Protein AF-A0A972N3D9-F1 (afdb_monomer)

Radius of gyration: 26.03 Å; Cα contacts (8 Å, |Δi|>4): 531; chains: 1; bounding box: 78×56×71 Å

Solvent-accessible surface area (backbone atoms only — not comparable to full-atom values): 22848 Å² total; per-residue (Å²): 130,83,80,80,67,86,85,45,32,87,81,46,76,51,65,69,63,50,50,50,52,51,44,49,54,42,39,48,51,37,70,41,82,89,45,36,64,40,43,17,49,42,24,45,12,48,35,39,44,54,51,51,49,44,42,24,49,56,52,34,48,35,54,50,41,40,74,73,68,48,64,62,78,56,76,44,57,52,24,35,63,56,48,56,48,52,52,40,60,49,50,65,54,49,48,56,54,54,48,49,53,50,52,54,50,50,60,54,33,44,78,73,63,35,40,81,46,52,59,88,75,47,54,73,70,55,44,52,52,52,49,54,47,35,64,72,66,42,61,83,66,51,47,74,41,67,45,50,99,88,34,66,83,74,91,79,57,70,68,38,44,32,35,38,37,36,31,32,33,69,91,45,75,89,46,75,47,41,34,34,37,42,53,56,86,88,53,67,64,52,47,73,46,96,90,40,38,32,27,47,42,63,45,57,49,62,78,40,40,46,76,69,39,73,70,37,41,79,74,49,60,29,46,34,35,36,37,24,33,59,85,84,79,88,59,90,94,43,66,76,56,48,52,58,58,51,76,76,59,86,75,83,82,75,78,67,43,61,60,37,38,40,31,35,52,81,41,51,71,64,60,52,49,58,50,36,74,73,58,70,57,58,75,81,41,51,45,67,36,97,53,80,79,68,38,44,56,44,49,66,65,54,61,44,70,91,53,49,86,32,36,76,80,85,82,79,46,41,73,55,83,76,74,64,52,93,66,56,66,67,59,52,59,74,72,44,91,86,86,84,56,76,77,60,30,47,68,56,65,62,49,50,46,49,44,48,50,28,67,41,89,85,48,62,64,49,78,50,77,48,88,82,77,63,91,86,41,69,60,60,53,24,50,51,49,14,40,76,67,72,26,51,64,47,75,50,108

Mean predicted aligned error: 6.87 Å

pLDDT: mean 90.64, std 12.98, range [38.31, 98.69]

Sequence (397 aa):
MSSPNLNDPSLYINRELSWLKFNSRVLYQATRKENPLLERLKFVAIYGTNLDEFYMIRVAGLKQLFSNGIVVTGEDHMTPLEQLKAIRDYLHNEKLEVEQIYKEIVEELKKENLFIITYNELNEDQKEEALNYFFKNIFPVIIPIAVDATHPFPHLNNLSFSLAVKLKDKDNPEDTKYGMVRIPRLLPRFIQLEDNIYIPIESLIEQNIDTIFPGYTLITSAAFRVTRNADIVIEEEEADDFMEIMEQGLRLRKKGAFVRLEIQRSADEELIQFLNSHLKIFRRDIYKYDIPLNLGALWQIVGNKKFSHLKTPPYTPKILPPLDSNESIFHILDSEEVILYHPYESFEPVTKLIQTAAKDPKVLSIRITLYRVGTNSPIIQALIDAANNGKQVTAMV

Structure (mmCIF, N/CA/C/O backbone):
data_AF-A0A972N3D9-F1
#
_entry.id   AF-A0A972N3D9-F1
#
loop_
_atom_site.group_PDB
_atom_site.id
_atom_site.type_symbol
_atom_site.label_atom_id
_atom_site.label_alt_id
_atom_site.label_comp_id
_atom_site.label_asym_id
_atom_site.label_entity_id
_atom_site.label_seq_id
_atom_site.pdbx_PDB_ins_code
_atom_site.Cartn_x
_atom_site.Cartn_y
_atom_site.Cartn_z
_atom_site.occupancy
_atom_site.B_iso_or_equiv
_atom_site.auth_se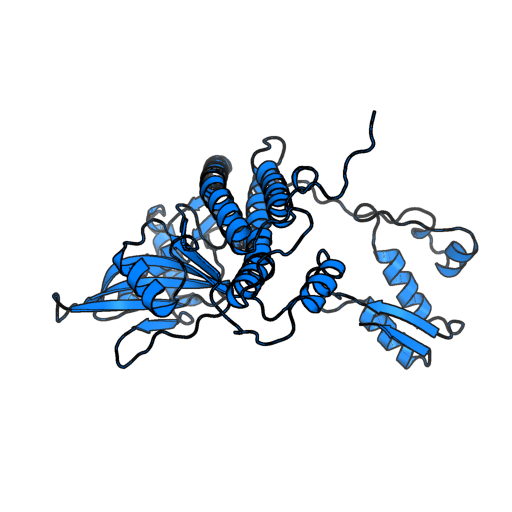q_id
_atom_site.auth_comp_id
_atom_site.auth_asym_id
_atom_site.auth_atom_id
_atom_site.pdbx_PDB_model_num
ATOM 1 N N . MET A 1 1 ? 43.456 -23.761 6.609 1.00 62.41 1 MET A N 1
ATOM 2 C CA . MET A 1 1 ? 42.077 -23.662 7.128 1.00 62.41 1 MET A CA 1
ATOM 3 C C . MET A 1 1 ? 41.251 -24.666 6.351 1.00 62.41 1 MET A C 1
ATOM 5 O O . MET A 1 1 ? 41.372 -24.685 5.134 1.00 62.41 1 MET A O 1
ATOM 9 N N . SER A 1 2 ? 40.535 -25.561 7.026 1.00 75.31 2 SER A N 1
ATOM 10 C CA . SER A 1 2 ? 39.605 -26.492 6.378 1.00 75.31 2 SER A CA 1
ATOM 11 C C . SER A 1 2 ? 38.503 -25.702 5.671 1.00 75.31 2 SER A C 1
ATOM 13 O O . SER A 1 2 ? 37.994 -24.739 6.243 1.00 75.31 2 SER A O 1
ATOM 15 N N . SER A 1 3 ? 38.174 -26.077 4.433 1.00 80.62 3 SER A N 1
ATOM 16 C CA . SER A 1 3 ? 37.077 -25.457 3.685 1.00 80.62 3 SER A CA 1
ATOM 17 C C . SER A 1 3 ? 35.770 -25.554 4.484 1.00 80.62 3 SER A C 1
ATOM 19 O O . SER A 1 3 ? 35.549 -26.584 5.131 1.00 80.62 3 SER A O 1
ATOM 21 N N . PRO A 1 4 ? 34.922 -24.511 4.476 1.00 82.12 4 PRO A N 1
ATOM 22 C CA . PRO A 1 4 ? 33.651 -24.539 5.190 1.00 82.12 4 PRO A CA 1
ATOM 23 C C . PRO A 1 4 ? 32.766 -25.678 4.667 1.00 82.12 4 PRO A C 1
ATOM 25 O O . PRO A 1 4 ? 32.739 -25.954 3.466 1.00 82.12 4 PRO A O 1
ATOM 28 N N . ASN A 1 5 ? 32.057 -26.353 5.576 1.00 88.50 5 ASN A N 1
ATOM 29 C CA . ASN A 1 5 ? 31.071 -27.365 5.209 1.00 88.50 5 ASN A CA 1
ATOM 30 C C . ASN A 1 5 ? 29.833 -26.659 4.650 1.00 88.50 5 ASN A C 1
ATOM 32 O O . ASN A 1 5 ? 29.042 -26.131 5.420 1.00 88.50 5 ASN A O 1
ATOM 36 N N . LEU A 1 6 ? 29.663 -26.667 3.328 1.00 88.69 6 LEU A N 1
ATOM 37 C CA . LEU A 1 6 ? 28.534 -26.007 2.663 1.00 88.69 6 LEU A CA 1
ATOM 38 C C . LEU A 1 6 ? 27.166 -26.625 3.008 1.00 88.69 6 LEU A C 1
ATOM 40 O O . LEU A 1 6 ? 26.157 -26.035 2.680 1.00 88.69 6 LEU A O 1
ATOM 44 N N . ASN A 1 7 ? 27.108 -27.766 3.700 1.00 86.94 7 ASN A N 1
ATOM 45 C CA . ASN A 1 7 ? 25.846 -28.321 4.207 1.00 86.94 7 ASN A CA 1
ATOM 46 C C . ASN A 1 7 ? 25.488 -27.816 5.618 1.00 86.94 7 ASN A C 1
ATOM 48 O O . ASN A 1 7 ? 24.588 -28.366 6.248 1.00 86.94 7 ASN A O 1
ATOM 52 N N . ASP A 1 8 ? 26.249 -26.871 6.176 1.00 90.00 8 ASP A N 1
ATOM 53 C CA . ASP A 1 8 ? 25.957 -26.276 7.479 1.00 90.00 8 ASP A CA 1
ATOM 54 C C . ASP A 1 8 ? 24.883 -25.179 7.325 1.00 90.00 8 ASP A C 1
ATOM 56 O O . ASP A 1 8 ? 25.180 -24.122 6.758 1.00 90.00 8 ASP A O 1
ATOM 60 N N . PRO A 1 9 ? 23.658 -25.373 7.859 1.00 89.56 9 PRO A N 1
ATOM 61 C CA . PRO A 1 9 ? 22.566 -24.412 7.702 1.00 89.56 9 PRO A CA 1
ATOM 62 C C . PRO A 1 9 ? 22.871 -23.040 8.307 1.00 89.56 9 PRO A C 1
ATOM 64 O O . PRO A 1 9 ? 22.298 -22.036 7.892 1.00 89.56 9 PRO A O 1
ATOM 67 N N . SER A 1 10 ? 23.799 -22.969 9.270 1.00 90.56 10 SER A N 1
ATOM 68 C CA . SER A 1 10 ? 24.203 -21.707 9.899 1.00 90.56 10 SER A CA 1
ATOM 69 C C . SER A 1 10 ? 24.960 -20.765 8.956 1.00 90.56 10 SER A C 1
ATOM 71 O O . SER A 1 10 ? 25.109 -19.581 9.266 1.00 90.56 10 SER A O 1
ATOM 73 N N . LEU A 1 11 ? 25.410 -21.264 7.797 1.00 92.81 11 LEU A N 1
ATOM 74 C CA . LEU A 1 11 ? 26.042 -20.462 6.749 1.00 92.81 11 LEU A CA 1
ATOM 75 C C . LEU A 1 11 ? 25.029 -19.714 5.871 1.00 92.81 11 LEU A C 1
ATOM 77 O O . LEU A 1 11 ? 25.430 -18.829 5.113 1.00 92.81 11 LEU A O 1
ATOM 81 N N . TYR A 1 12 ? 23.738 -20.038 5.974 1.00 93.25 12 TYR A N 1
ATOM 82 C CA . TYR A 1 12 ? 22.689 -19.493 5.119 1.00 93.25 12 TYR A CA 1
ATOM 83 C C . TYR A 1 12 ? 21.746 -18.574 5.894 1.00 93.25 12 TYR A C 1
ATOM 85 O O . TYR A 1 12 ? 21.455 -18.761 7.074 1.00 93.25 12 TYR A O 1
ATOM 93 N N . ILE A 1 13 ? 21.252 -17.547 5.205 1.00 93.75 13 ILE A N 1
ATOM 94 C CA . ILE A 1 13 ? 20.214 -16.658 5.722 1.00 93.75 13 ILE A CA 1
ATOM 95 C C . ILE A 1 13 ? 18.892 -17.105 5.122 1.00 93.75 13 ILE A C 1
ATOM 97 O O . ILE A 1 13 ? 18.792 -17.259 3.905 1.00 93.75 13 ILE A O 1
ATOM 101 N N . ASN A 1 14 ? 17.866 -17.233 5.964 1.00 94.38 14 ASN A N 1
ATOM 102 C CA . ASN A 1 14 ? 16.533 -17.519 5.466 1.00 94.38 14 ASN A CA 1
ATOM 103 C C . ASN A 1 14 ? 16.066 -16.448 4.488 1.00 94.38 14 ASN A C 1
ATOM 105 O O . ASN A 1 14 ? 16.077 -15.251 4.785 1.00 94.38 14 ASN A O 1
ATOM 109 N N . ARG A 1 15 ? 15.622 -16.919 3.328 1.00 92.19 15 ARG A N 1
ATOM 110 C CA . ARG A 1 15 ? 15.167 -16.107 2.207 1.00 92.19 15 ARG A CA 1
ATOM 111 C C . ARG A 1 15 ? 14.091 -15.102 2.613 1.00 92.19 15 ARG A C 1
ATOM 113 O O . ARG A 1 15 ? 14.203 -13.923 2.289 1.00 92.19 15 ARG A O 1
ATOM 120 N N . GLU A 1 16 ? 13.091 -15.545 3.367 1.00 93.88 16 GLU A N 1
ATOM 121 C CA . GLU A 1 16 ? 11.953 -14.706 3.742 1.00 93.88 16 GLU A CA 1
ATOM 122 C C . GLU A 1 16 ? 12.351 -13.648 4.773 1.00 93.88 16 GLU A C 1
ATOM 124 O O . GLU A 1 16 ? 11.955 -12.489 4.675 1.00 93.88 16 GLU A O 1
ATOM 129 N N . LEU A 1 17 ? 13.221 -14.004 5.722 1.00 96.50 17 LEU A N 1
ATOM 130 C CA . LEU A 1 17 ? 13.800 -13.041 6.661 1.00 96.50 17 LEU A CA 1
ATOM 131 C C . LEU A 1 17 ? 14.756 -12.056 5.971 1.00 96.50 17 LEU A C 1
ATOM 133 O O . LEU A 1 17 ? 14.847 -10.899 6.383 1.00 96.50 17 LEU A O 1
ATOM 137 N N . SER A 1 18 ? 15.461 -12.490 4.923 1.00 96.81 18 SER A N 1
ATOM 138 C CA . SER A 1 18 ? 16.281 -11.616 4.079 1.00 96.81 18 SER A CA 1
ATOM 139 C C . SER A 1 18 ? 15.413 -10.606 3.322 1.00 96.81 18 SER A C 1
ATOM 141 O O . SER A 1 18 ? 15.697 -9.408 3.354 1.00 96.81 18 SER A O 1
ATOM 143 N N . TRP A 1 19 ? 14.300 -11.060 2.733 1.00 97.44 19 TRP A N 1
ATOM 144 C CA . TRP A 1 19 ? 13.322 -10.188 2.078 1.00 97.44 19 TRP A CA 1
ATOM 145 C C . TRP A 1 19 ? 12.728 -9.163 3.056 1.00 97.44 19 TRP A C 1
ATOM 147 O O . TRP A 1 19 ? 12.656 -7.975 2.743 1.00 97.44 19 TRP A O 1
ATOM 157 N N . LEU A 1 20 ? 12.383 -9.577 4.282 1.00 98.31 20 LEU A N 1
ATOM 158 C CA . LEU A 1 20 ? 11.897 -8.645 5.305 1.00 98.31 20 LEU A CA 1
ATOM 159 C C . LEU A 1 20 ? 12.922 -7.548 5.613 1.00 98.31 20 LEU A C 1
ATOM 161 O O . LEU A 1 20 ? 12.552 -6.380 5.658 1.00 98.31 20 LEU A O 1
ATOM 165 N N . LYS A 1 21 ? 14.212 -7.887 5.731 1.00 98.12 21 LYS A N 1
ATOM 166 C CA . LYS A 1 21 ? 15.283 -6.892 5.922 1.00 98.12 21 LYS A CA 1
ATOM 167 C C . LYS A 1 21 ? 15.442 -5.954 4.726 1.00 98.12 21 LYS A C 1
ATOM 1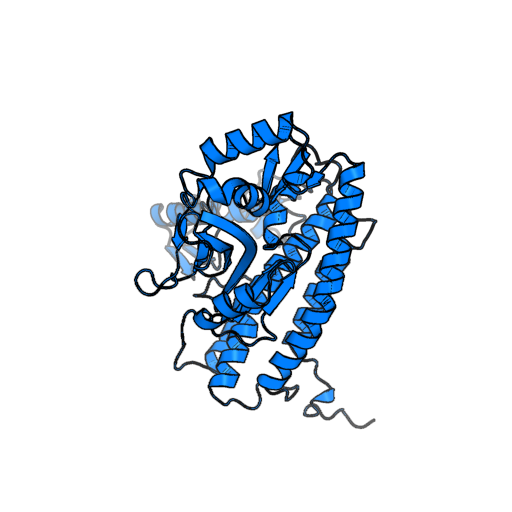69 O O . LYS A 1 21 ? 15.747 -4.775 4.918 1.00 98.12 21 LYS A O 1
ATOM 174 N N . PHE A 1 22 ? 15.241 -6.449 3.505 1.00 98.25 22 PHE A N 1
ATOM 175 C CA . PHE A 1 22 ? 15.166 -5.594 2.321 1.00 98.25 22 PHE A CA 1
ATOM 176 C C . PHE A 1 22 ? 14.014 -4.590 2.453 1.00 98.25 22 PHE A C 1
ATOM 178 O O . PHE A 1 22 ? 14.234 -3.388 2.300 1.00 98.25 22 PHE A O 1
ATOM 185 N N . ASN A 1 23 ? 12.814 -5.035 2.829 1.00 98.50 23 ASN A N 1
ATOM 186 C CA . ASN A 1 23 ? 11.690 -4.116 2.989 1.00 98.50 23 ASN A CA 1
ATOM 187 C C . ASN A 1 23 ? 11.898 -3.149 4.175 1.00 98.50 23 ASN A C 1
ATOM 189 O O . ASN A 1 23 ? 11.569 -1.968 4.071 1.00 98.50 23 ASN A O 1
ATOM 193 N N . SER A 1 24 ? 12.570 -3.567 5.253 1.00 98.56 24 SER A N 1
ATOM 194 C CA . SER A 1 24 ? 13.027 -2.655 6.315 1.00 98.56 24 SER A CA 1
ATOM 195 C C . SER A 1 24 ? 13.992 -1.596 5.790 1.00 98.56 24 SER A C 1
ATOM 197 O O . SER A 1 24 ? 13.983 -0.454 6.247 1.00 98.56 24 SER A O 1
ATOM 199 N N . ARG A 1 25 ? 14.830 -1.929 4.800 1.00 98.44 25 ARG A N 1
ATOM 200 C CA . ARG A 1 25 ? 15.718 -0.959 4.150 1.00 98.44 25 ARG A CA 1
ATOM 201 C C . ARG A 1 25 ? 14.944 0.052 3.301 1.00 98.44 25 ARG A C 1
ATOM 203 O O . ARG A 1 25 ? 15.371 1.207 3.232 1.00 98.44 25 ARG A O 1
ATOM 210 N N . VAL A 1 26 ? 13.818 -0.349 2.706 1.00 98.50 26 VAL A N 1
ATOM 211 C CA . VAL A 1 26 ? 12.860 0.563 2.058 1.00 98.50 26 VAL A CA 1
ATOM 212 C C . VAL A 1 26 ? 12.247 1.499 3.100 1.00 98.50 26 VAL A C 1
ATOM 214 O O . VAL A 1 26 ? 12.334 2.716 2.940 1.00 98.50 26 VAL A O 1
ATOM 217 N N . LEU A 1 27 ? 11.724 0.958 4.206 1.00 98.50 27 LEU A N 1
ATOM 218 C CA . LEU A 1 27 ? 11.168 1.750 5.309 1.00 98.50 27 LEU A CA 1
ATOM 219 C C . LEU A 1 27 ? 12.200 2.720 5.897 1.00 98.50 27 LEU A C 1
ATOM 221 O O . LEU A 1 27 ? 11.880 3.871 6.182 1.00 98.50 27 LEU A O 1
ATOM 225 N N . TYR A 1 28 ? 13.460 2.301 6.009 1.00 98.38 28 TYR A N 1
ATOM 226 C CA . TYR A 1 28 ? 14.543 3.155 6.488 1.00 98.38 28 TYR A CA 1
ATOM 227 C C . TYR A 1 28 ? 14.706 4.427 5.643 1.00 98.38 28 TYR A C 1
ATOM 229 O O . TYR A 1 28 ? 15.057 5.471 6.183 1.00 98.38 28 TYR A O 1
ATOM 237 N N . GLN A 1 29 ? 14.414 4.411 4.338 1.00 98.38 29 GLN A N 1
ATOM 238 C CA . GLN A 1 29 ? 14.464 5.644 3.539 1.00 98.38 29 GLN A CA 1
ATOM 239 C C . GLN A 1 29 ? 13.437 6.693 4.002 1.00 98.38 29 GLN A C 1
ATOM 241 O O . GLN A 1 29 ? 13.661 7.886 3.796 1.00 98.38 29 GLN A O 1
ATOM 246 N N . ALA A 1 30 ? 12.358 6.282 4.677 1.00 98.31 30 ALA A N 1
ATOM 247 C CA . ALA A 1 30 ? 11.377 7.183 5.273 1.00 98.31 30 ALA A CA 1
ATOM 248 C C . ALA A 1 30 ? 11.878 7.883 6.553 1.00 98.31 30 ALA A C 1
ATOM 250 O O . ALA A 1 30 ? 11.301 8.893 6.959 1.00 98.31 30 ALA A O 1
ATOM 251 N N . THR A 1 31 ? 12.965 7.407 7.173 1.00 97.75 31 THR A N 1
ATOM 252 C CA . THR A 1 31 ? 13.569 8.034 8.368 1.00 97.75 31 THR A CA 1
ATOM 253 C C . THR A 1 31 ? 14.655 9.051 8.022 1.00 97.75 31 THR A C 1
ATOM 255 O O . THR A 1 31 ? 15.026 9.887 8.847 1.00 97.75 31 THR A O 1
ATOM 258 N N . ARG A 1 32 ? 15.165 9.005 6.787 1.00 97.69 32 ARG A N 1
ATOM 259 C CA . ARG A 1 32 ? 16.252 9.868 6.322 1.00 97.69 32 ARG A CA 1
ATOM 260 C C . ARG A 1 32 ? 15.760 11.291 6.111 1.00 97.69 32 ARG A C 1
ATOM 262 O O . ARG A 1 32 ? 15.002 11.557 5.183 1.00 97.69 32 ARG A O 1
ATOM 269 N N . LYS A 1 33 ? 16.235 12.215 6.945 1.00 94.56 33 LYS A N 1
ATOM 270 C CA . LYS A 1 33 ? 15.832 13.630 6.903 1.00 94.56 33 LYS A CA 1
ATOM 271 C C . LYS A 1 33 ? 16.364 14.369 5.676 1.00 94.56 33 LYS A C 1
ATOM 273 O O . LYS A 1 33 ? 15.840 15.420 5.335 1.00 94.56 33 LYS A O 1
ATOM 278 N N . GLU A 1 34 ? 17.366 13.810 4.996 1.00 95.44 34 GLU A N 1
ATOM 279 C CA . GLU A 1 34 ? 17.823 14.309 3.692 1.00 95.44 34 GLU A CA 1
ATOM 280 C C . GLU A 1 34 ? 16.773 14.130 2.581 1.00 95.44 34 GLU A C 1
ATOM 282 O O . GLU A 1 34 ? 16.819 14.839 1.577 1.00 95.44 34 GLU A O 1
ATOM 287 N N . ASN A 1 35 ? 15.836 13.187 2.742 1.00 96.75 35 ASN A N 1
ATOM 288 C CA . ASN A 1 35 ? 14.746 12.987 1.796 1.00 96.75 35 ASN A CA 1
ATOM 289 C C . ASN A 1 35 ? 13.607 13.987 2.083 1.00 96.75 35 ASN A C 1
ATOM 291 O O . ASN A 1 35 ? 13.180 14.103 3.237 1.00 96.75 35 ASN A O 1
ATOM 295 N N . PRO A 1 36 ? 13.053 14.656 1.054 1.00 97.56 36 PRO A N 1
ATOM 296 C CA . PRO A 1 36 ? 11.868 15.499 1.203 1.00 97.56 36 PRO A CA 1
ATOM 297 C C . PRO A 1 36 ? 10.672 14.754 1.826 1.00 97.56 36 PRO A C 1
ATOM 299 O O . PRO A 1 36 ? 10.542 13.536 1.683 1.00 97.56 36 PRO A O 1
ATOM 302 N N . LEU A 1 37 ? 9.768 15.469 2.508 1.00 97.88 37 LEU A N 1
ATOM 303 C CA . LEU A 1 37 ? 8.699 14.843 3.305 1.00 97.88 37 LEU A CA 1
ATOM 304 C C . LEU A 1 37 ? 7.782 13.914 2.504 1.00 97.88 37 LEU A C 1
ATOM 306 O O . LEU A 1 37 ? 7.456 12.824 2.978 1.00 97.88 37 LEU A O 1
ATOM 310 N N . LEU A 1 38 ? 7.391 14.292 1.283 1.00 98.06 38 LEU A N 1
ATOM 311 C CA . LEU A 1 38 ? 6.564 13.419 0.449 1.00 98.06 38 LEU A CA 1
ATOM 312 C C . LEU A 1 38 ? 7.354 12.249 -0.143 1.00 98.06 38 LEU A C 1
ATOM 314 O O . LEU A 1 38 ? 6.742 11.226 -0.430 1.00 98.06 38 LEU A O 1
ATOM 318 N N . GLU A 1 39 ? 8.684 12.327 -0.256 1.00 97.75 39 GLU A N 1
ATOM 319 C CA . GLU A 1 39 ? 9.508 11.147 -0.569 1.00 97.75 39 GLU A CA 1
ATOM 320 C C . GLU A 1 39 ? 9.556 10.179 0.613 1.00 97.75 39 GLU A C 1
ATOM 322 O O . GLU A 1 39 ? 9.454 8.967 0.435 1.00 97.75 39 GLU A O 1
ATOM 327 N N . ARG A 1 40 ? 9.642 10.692 1.843 1.00 98.62 40 ARG A N 1
ATOM 328 C CA . ARG A 1 40 ? 9.567 9.849 3.043 1.00 98.62 40 ARG A CA 1
ATOM 329 C C . ARG A 1 40 ? 8.206 9.162 3.150 1.00 98.62 40 ARG A C 1
ATOM 331 O O . ARG A 1 40 ? 8.155 7.950 3.349 1.00 98.62 40 ARG A O 1
ATOM 338 N N . LEU A 1 41 ? 7.112 9.895 2.920 1.00 98.50 41 LEU A N 1
ATOM 339 C CA . LEU A 1 41 ? 5.762 9.321 2.870 1.00 98.50 41 LEU A CA 1
ATOM 340 C C . LEU A 1 41 ? 5.618 8.289 1.736 1.00 98.50 41 LEU A C 1
ATOM 342 O O . LEU A 1 41 ? 5.005 7.238 1.924 1.00 98.50 41 LEU A O 1
ATOM 346 N N . LYS A 1 42 ? 6.232 8.552 0.576 1.00 98.50 42 LYS A N 1
ATOM 347 C CA . LYS A 1 42 ? 6.299 7.618 -0.555 1.00 98.50 42 LYS A CA 1
ATOM 348 C C . LYS A 1 42 ? 6.957 6.298 -0.167 1.00 98.50 42 LYS A C 1
ATOM 350 O O . LYS A 1 42 ? 6.434 5.247 -0.519 1.00 98.50 42 LYS A O 1
ATOM 355 N N . PHE A 1 43 ? 8.053 6.318 0.590 1.00 98.62 43 PHE A N 1
ATOM 356 C CA . PHE A 1 43 ? 8.697 5.087 1.057 1.00 98.62 43 PHE A CA 1
ATOM 357 C C . PHE A 1 43 ? 7.828 4.280 2.030 1.00 98.62 43 PHE A C 1
ATOM 359 O O . PHE A 1 43 ? 7.849 3.053 1.963 1.00 98.62 43 PHE A O 1
ATOM 366 N N . VAL A 1 44 ? 6.995 4.929 2.852 1.00 98.69 44 VAL A N 1
ATOM 367 C CA . VAL A 1 44 ? 5.973 4.228 3.658 1.00 98.69 44 VAL A CA 1
ATOM 368 C C . VAL A 1 44 ? 4.925 3.559 2.756 1.00 98.69 44 VAL A C 1
ATOM 370 O O . VAL A 1 44 ? 4.531 2.418 3.002 1.00 98.69 44 VAL A O 1
ATOM 373 N N . ALA A 1 45 ? 4.508 4.231 1.677 1.00 98.56 45 ALA A N 1
ATOM 374 C CA . ALA A 1 45 ? 3.574 3.672 0.696 1.00 98.56 45 ALA A CA 1
ATOM 375 C C . ALA A 1 45 ? 4.158 2.455 -0.046 1.00 98.56 45 ALA A C 1
ATOM 377 O O . ALA A 1 45 ? 3.476 1.440 -0.210 1.00 98.56 45 ALA A O 1
ATOM 378 N N . ILE A 1 46 ? 5.428 2.545 -0.463 1.00 98.50 46 ILE A N 1
ATOM 379 C CA . ILE A 1 46 ? 6.165 1.449 -1.111 1.00 98.50 46 ILE A CA 1
ATOM 380 C C . ILE A 1 46 ? 6.296 0.269 -0.146 1.00 98.50 46 ILE A C 1
ATOM 382 O O . ILE A 1 46 ? 5.888 -0.833 -0.493 1.00 98.50 46 ILE A O 1
ATOM 386 N N . TYR A 1 47 ? 6.760 0.507 1.086 1.00 98.62 47 TYR A N 1
ATOM 387 C CA . TYR A 1 47 ? 6.871 -0.526 2.121 1.00 98.62 47 TYR A CA 1
ATOM 388 C C . TYR A 1 47 ? 5.559 -1.301 2.307 1.00 98.62 47 TYR A C 1
ATOM 390 O O . TYR A 1 47 ? 5.567 -2.532 2.337 1.00 98.62 47 TYR A O 1
ATOM 398 N N . GLY A 1 48 ? 4.430 -0.587 2.404 1.00 97.81 48 GLY A N 1
ATOM 399 C CA . GLY A 1 48 ? 3.115 -1.206 2.568 1.00 97.81 48 GLY A CA 1
ATOM 400 C C . GLY A 1 48 ? 2.680 -2.042 1.365 1.00 97.81 48 GLY A C 1
ATOM 401 O O . GLY A 1 48 ? 2.114 -3.115 1.550 1.00 97.81 48 GLY A O 1
ATOM 402 N N . THR A 1 49 ? 2.979 -1.577 0.150 1.00 96.38 49 THR A N 1
ATOM 403 C CA . THR A 1 49 ? 2.657 -2.294 -1.096 1.00 96.38 49 THR A CA 1
ATOM 404 C C . THR A 1 49 ? 3.497 -3.565 -1.222 1.00 96.38 49 THR A C 1
ATOM 406 O O . THR A 1 49 ? 2.940 -4.649 -1.378 1.00 96.38 49 THR A O 1
ATOM 409 N N . ASN A 1 50 ? 4.812 -3.461 -1.010 1.00 97.19 50 ASN A N 1
ATOM 410 C CA . ASN A 1 50 ? 5.721 -4.607 -0.977 1.00 97.19 50 ASN A CA 1
ATOM 411 C C . ASN A 1 50 ? 5.266 -5.642 0.063 1.00 97.19 50 ASN A C 1
ATOM 413 O O . ASN A 1 50 ? 5.249 -6.846 -0.188 1.00 97.19 50 ASN A O 1
ATOM 417 N N . LEU A 1 51 ? 4.873 -5.182 1.257 1.00 97.25 51 LEU A N 1
ATOM 418 C CA . LEU A 1 51 ? 4.424 -6.076 2.319 1.00 97.25 51 LEU A CA 1
ATOM 419 C C . LEU A 1 51 ? 3.096 -6.763 1.969 1.00 97.25 51 LEU A C 1
ATOM 421 O O . LEU A 1 51 ? 2.879 -7.903 2.376 1.00 97.25 51 LEU A O 1
ATOM 425 N N . ASP A 1 52 ? 2.192 -6.110 1.237 1.00 95.25 52 ASP A N 1
ATOM 426 C CA . ASP A 1 52 ? 0.987 -6.767 0.722 1.00 95.25 52 ASP A CA 1
ATOM 427 C C . ASP A 1 52 ? 1.355 -7.948 -0.182 1.00 95.25 52 ASP A C 1
ATOM 429 O O . ASP A 1 52 ? 0.827 -9.046 0.009 1.00 95.25 52 ASP A O 1
ATOM 433 N N . GLU A 1 53 ? 2.287 -7.749 -1.113 1.00 90.38 53 GLU A N 1
ATOM 434 C CA . GLU A 1 53 ? 2.759 -8.780 -2.045 1.00 90.38 53 GLU A CA 1
ATOM 435 C C . GLU A 1 53 ? 3.429 -9.947 -1.330 1.00 90.38 53 GLU A C 1
ATOM 437 O O . GLU A 1 53 ? 3.037 -11.102 -1.526 1.00 90.38 53 GLU A O 1
ATOM 442 N N . PHE A 1 54 ? 4.334 -9.653 -0.397 1.00 94.62 54 PHE A N 1
ATOM 443 C CA . PHE A 1 54 ? 4.974 -10.669 0.431 1.00 94.62 54 PHE A CA 1
ATOM 444 C C . PHE A 1 54 ? 3.957 -11.554 1.163 1.00 94.62 54 PHE A C 1
ATOM 446 O O . PHE A 1 54 ? 4.106 -12.776 1.225 1.00 94.62 54 PHE A O 1
ATOM 453 N N . TYR A 1 55 ? 2.867 -10.975 1.674 1.00 94.38 55 TYR A N 1
ATOM 454 C CA . TYR A 1 55 ? 1.802 -11.774 2.280 1.00 94.38 55 TYR A CA 1
ATOM 455 C C . TYR A 1 55 ? 1.012 -12.596 1.265 1.00 94.38 55 TYR A C 1
ATOM 457 O O . TYR A 1 55 ? 0.689 -13.759 1.532 1.00 94.38 55 TYR A O 1
ATOM 465 N N . MET A 1 56 ? 0.665 -11.990 0.129 1.00 89.38 56 MET A N 1
ATOM 466 C CA . MET A 1 56 ? -0.127 -12.627 -0.921 1.00 89.38 56 MET A CA 1
ATOM 467 C C . MET A 1 56 ? 0.583 -13.824 -1.556 1.00 89.38 56 MET A C 1
ATOM 469 O O . MET A 1 56 ? -0.102 -14.768 -1.963 1.00 89.38 56 MET A O 1
ATOM 473 N N . ILE A 1 57 ? 1.916 -13.780 -1.627 1.00 85.06 57 ILE A N 1
ATOM 474 C CA . ILE A 1 57 ? 2.748 -14.756 -2.336 1.00 85.06 57 ILE A CA 1
ATOM 475 C C . ILE A 1 57 ? 3.532 -15.616 -1.340 1.00 85.06 57 ILE A C 1
ATOM 477 O O . ILE A 1 57 ? 3.232 -16.803 -1.186 1.00 85.06 57 ILE A O 1
ATOM 481 N N . ARG A 1 58 ? 4.482 -15.029 -0.602 1.00 88.88 58 ARG A N 1
ATOM 482 C CA . ARG A 1 58 ? 5.436 -15.767 0.247 1.00 88.88 58 ARG A CA 1
ATOM 483 C C . ARG A 1 58 ? 4.776 -16.383 1.478 1.00 88.88 58 ARG A C 1
ATOM 485 O O . ARG A 1 58 ? 4.806 -17.600 1.664 1.00 88.88 58 ARG A O 1
ATOM 492 N N . VAL A 1 59 ? 4.077 -15.583 2.289 1.00 92.81 59 VAL A N 1
ATOM 493 C 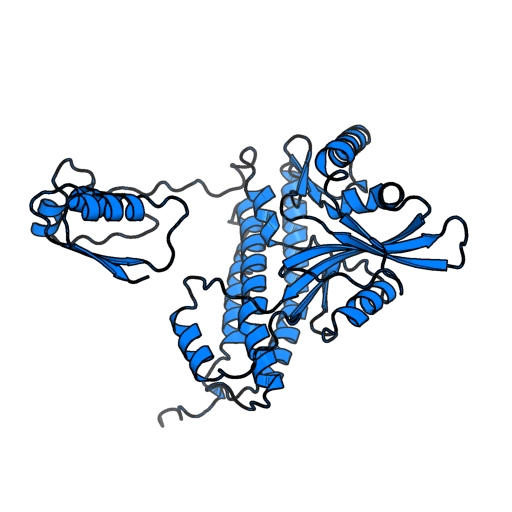CA . VAL A 1 59 ? 3.390 -16.087 3.501 1.00 92.81 59 VAL A CA 1
ATOM 494 C C . VAL A 1 59 ? 2.279 -17.076 3.138 1.00 92.81 59 VAL A C 1
ATOM 496 O O . VAL A 1 59 ? 2.074 -18.078 3.831 1.00 92.81 59 VAL A O 1
ATOM 499 N N . ALA A 1 60 ? 1.564 -16.820 2.041 1.00 89.12 60 ALA A N 1
ATOM 500 C CA . ALA A 1 60 ? 0.581 -17.745 1.493 1.00 89.12 60 ALA A CA 1
ATOM 501 C C . ALA A 1 60 ? 1.203 -19.098 1.102 1.00 89.12 60 ALA A C 1
ATOM 503 O O . ALA A 1 60 ? 0.664 -20.141 1.486 1.00 89.12 60 ALA A O 1
ATOM 504 N N . GLY A 1 61 ? 2.335 -19.079 0.392 1.00 86.00 61 GLY A N 1
ATOM 505 C CA . GLY A 1 61 ? 3.093 -20.271 0.009 1.00 86.00 61 GLY A CA 1
ATOM 506 C C . GLY A 1 61 ? 3.543 -21.083 1.224 1.00 86.00 61 GLY A C 1
ATOM 507 O O . GLY A 1 61 ? 3.247 -22.274 1.313 1.00 86.00 61 GLY A O 1
ATOM 508 N N . LEU A 1 62 ? 4.130 -20.430 2.231 1.00 89.12 62 LEU A N 1
ATOM 509 C CA . LEU A 1 62 ? 4.535 -21.087 3.480 1.00 89.12 62 LEU A CA 1
ATOM 510 C C . LEU A 1 62 ? 3.359 -21.731 4.227 1.00 89.12 62 LEU A C 1
ATOM 512 O O . LEU A 1 62 ? 3.466 -22.857 4.716 1.00 89.12 62 LEU A O 1
ATOM 516 N N . LYS A 1 63 ? 2.205 -21.053 4.300 1.00 89.31 63 LYS A N 1
ATOM 517 C CA . LYS A 1 63 ? 0.983 -21.618 4.904 1.00 89.31 63 LYS A CA 1
ATOM 518 C C . LYS A 1 63 ? 0.500 -22.862 4.157 1.00 89.31 63 LYS A C 1
ATOM 520 O O . LYS A 1 63 ? -0.008 -23.790 4.792 1.00 89.31 63 LYS A O 1
ATOM 525 N N . GLN A 1 64 ? 0.650 -22.893 2.833 1.00 84.69 64 GLN A N 1
ATOM 526 C CA . GLN A 1 64 ? 0.308 -24.056 2.018 1.00 84.69 64 GLN A CA 1
ATOM 527 C C . GLN A 1 64 ? 1.281 -25.217 2.263 1.00 84.69 64 GLN A C 1
ATOM 529 O O . GLN A 1 64 ? 0.823 -26.330 2.514 1.00 84.69 64 GLN A O 1
ATOM 534 N N . LEU A 1 65 ? 2.592 -24.958 2.272 1.00 85.06 65 LEU A N 1
ATOM 535 C CA . LEU A 1 65 ? 3.619 -25.964 2.575 1.00 85.06 65 LEU A CA 1
ATOM 536 C C . LEU A 1 65 ? 3.409 -26.578 3.964 1.00 85.06 65 LEU A C 1
ATOM 538 O O . LEU A 1 65 ? 3.380 -27.801 4.101 1.00 85.06 65 LEU A O 1
ATOM 542 N N . PHE A 1 66 ? 3.146 -25.738 4.971 1.00 87.31 66 PHE A N 1
ATOM 543 C CA . PHE A 1 66 ? 2.800 -26.191 6.319 1.00 87.31 66 PHE A CA 1
ATOM 544 C C . PHE A 1 66 ? 1.547 -27.080 6.329 1.00 87.31 66 PHE A C 1
ATOM 546 O O . PHE A 1 66 ? 1.546 -28.148 6.935 1.00 87.31 66 PHE A O 1
ATOM 553 N N . SER A 1 67 ? 0.486 -26.669 5.626 1.00 85.31 67 SER A N 1
ATOM 554 C CA . SER A 1 67 ? -0.770 -27.434 5.555 1.00 85.31 67 SER A CA 1
ATOM 555 C C . SER A 1 67 ? -0.609 -28.789 4.855 1.00 85.31 67 SER A C 1
ATOM 557 O O . SER A 1 67 ? -1.373 -29.709 5.136 1.00 85.31 67 SER A O 1
ATOM 559 N N . ASN A 1 68 ? 0.381 -28.912 3.969 1.00 82.75 68 ASN A N 1
ATOM 560 C CA . ASN A 1 68 ? 0.725 -30.146 3.266 1.00 82.75 68 ASN A CA 1
ATOM 561 C C . ASN A 1 68 ? 1.727 -31.025 4.040 1.00 82.75 68 ASN A C 1
ATOM 563 O O . ASN A 1 68 ? 2.124 -32.071 3.535 1.00 82.75 68 ASN A O 1
ATOM 567 N N . GLY A 1 69 ? 2.130 -30.627 5.253 1.00 85.25 69 GLY A N 1
ATOM 568 C CA . GLY A 1 69 ? 3.031 -31.407 6.105 1.00 85.25 69 GLY A CA 1
ATOM 569 C C . GLY A 1 69 ? 4.499 -31.379 5.675 1.00 85.25 69 GLY A C 1
ATOM 570 O O . GLY A 1 69 ? 5.256 -32.265 6.065 1.00 85.25 69 GLY A O 1
ATOM 571 N N . ILE A 1 70 ? 4.913 -30.388 4.878 1.00 81.75 70 ILE A N 1
ATOM 572 C CA . ILE A 1 70 ? 6.318 -30.213 4.497 1.00 81.75 70 ILE A CA 1
ATOM 573 C C . ILE A 1 70 ? 7.125 -29.748 5.711 1.00 81.75 70 ILE A C 1
ATOM 575 O O . ILE A 1 70 ? 6.725 -28.819 6.416 1.00 81.75 70 ILE A O 1
ATOM 579 N N . VAL A 1 71 ? 8.266 -30.399 5.944 1.00 80.12 71 VAL A N 1
ATOM 580 C CA . VAL A 1 71 ? 9.100 -30.184 7.135 1.00 80.12 71 VAL A CA 1
ATOM 581 C C . VAL A 1 71 ? 10.362 -29.367 6.869 1.00 80.12 71 VAL A C 1
ATOM 583 O O . VAL A 1 71 ? 10.846 -28.748 7.799 1.00 80.12 71 VAL A O 1
ATOM 586 N N . VAL A 1 72 ? 10.876 -29.294 5.639 1.00 75.00 72 VAL A N 1
ATOM 587 C CA . VAL A 1 72 ? 12.060 -28.485 5.281 1.00 75.00 72 VAL A CA 1
ATOM 588 C C . VAL A 1 72 ? 11.877 -27.941 3.866 1.00 75.00 72 VAL A C 1
ATOM 590 O O . VAL A 1 72 ? 11.344 -28.657 3.020 1.00 75.00 72 VAL A O 1
ATOM 593 N N . THR A 1 73 ? 12.278 -26.690 3.613 1.00 72.31 73 THR A N 1
ATOM 594 C CA . THR A 1 73 ? 12.064 -26.029 2.308 1.00 72.31 73 THR A CA 1
ATOM 595 C C . THR A 1 73 ? 13.306 -25.369 1.700 1.00 72.31 73 THR A C 1
ATOM 597 O O . THR A 1 73 ? 13.208 -24.886 0.579 1.00 72.31 73 THR A O 1
ATOM 600 N N . GLY A 1 74 ? 14.455 -25.319 2.391 1.00 81.00 74 GLY A N 1
ATOM 601 C CA . GLY A 1 74 ? 15.670 -24.660 1.886 1.00 81.00 74 GLY A CA 1
ATOM 602 C C . GLY A 1 74 ? 16.942 -24.998 2.673 1.00 81.00 74 GLY A C 1
ATOM 603 O O . GLY A 1 74 ? 16.881 -25.747 3.647 1.00 81.00 74 GLY A O 1
ATOM 604 N N . GLU A 1 75 ? 18.074 -24.425 2.253 1.00 87.31 75 GLU A N 1
ATOM 605 C CA . GLU A 1 75 ? 19.431 -24.683 2.791 1.00 87.31 75 GLU A CA 1
ATOM 606 C C . GLU A 1 75 ? 19.621 -24.249 4.256 1.00 87.31 75 GLU A C 1
ATOM 608 O O . GLU A 1 75 ? 20.479 -24.760 4.970 1.00 87.31 75 GLU A O 1
ATOM 613 N N . ASP A 1 76 ? 18.784 -23.330 4.741 1.00 89.81 76 ASP A N 1
ATOM 614 C CA . ASP A 1 76 ? 18.743 -22.918 6.151 1.00 89.81 76 ASP A CA 1
ATOM 615 C C . ASP A 1 76 ? 18.078 -23.956 7.079 1.00 89.81 76 ASP A C 1
ATOM 617 O O . ASP A 1 76 ? 18.067 -23.786 8.301 1.00 89.81 76 ASP A O 1
ATOM 621 N N . HIS A 1 77 ? 17.505 -25.018 6.502 1.00 91.31 77 HIS A N 1
ATOM 622 C CA . HIS A 1 77 ? 16.747 -26.074 7.169 1.00 91.31 77 HIS A CA 1
ATOM 623 C C . HIS A 1 77 ? 15.565 -25.600 8.040 1.00 91.31 77 HIS A C 1
ATOM 625 O O . HIS A 1 77 ? 15.033 -26.384 8.830 1.00 91.31 77 HIS A O 1
ATOM 631 N N . MET A 1 78 ? 15.094 -24.359 7.890 1.00 93.56 78 MET A N 1
ATOM 632 C CA . MET A 1 78 ? 13.934 -23.862 8.624 1.00 93.56 78 MET A CA 1
ATOM 633 C C . MET A 1 78 ? 12.648 -24.489 8.085 1.00 93.56 78 MET A C 1
ATOM 635 O O . MET A 1 78 ? 12.319 -24.393 6.899 1.00 93.56 78 MET A O 1
ATOM 639 N N . THR A 1 79 ? 11.851 -25.068 8.976 1.00 93.56 79 THR A N 1
ATOM 640 C CA . THR A 1 79 ? 10.521 -25.580 8.631 1.00 93.56 79 THR A CA 1
ATOM 641 C C . THR A 1 79 ? 9.579 -24.425 8.240 1.00 93.56 79 THR A C 1
ATOM 643 O O . THR A 1 79 ? 9.724 -23.306 8.748 1.00 93.56 79 THR A O 1
ATOM 646 N N . PRO A 1 80 ? 8.527 -24.660 7.427 1.00 92.12 80 PRO A N 1
ATOM 647 C CA . PRO A 1 80 ? 7.524 -23.631 7.131 1.00 92.12 80 PRO A CA 1
ATOM 648 C C . PRO A 1 80 ? 6.902 -22.997 8.383 1.00 92.12 80 PRO A C 1
ATOM 650 O O . PRO A 1 80 ? 6.594 -21.805 8.404 1.00 92.12 80 PRO A O 1
ATOM 653 N N . LEU A 1 81 ? 6.721 -23.780 9.453 1.00 93.50 81 LEU A N 1
ATOM 654 C CA . LEU A 1 81 ? 6.171 -23.285 10.713 1.00 93.50 81 LEU A CA 1
ATOM 655 C C . LEU A 1 81 ? 7.140 -22.337 11.431 1.00 93.50 81 LEU A C 1
ATOM 657 O O . LEU A 1 81 ? 6.705 -21.307 11.950 1.00 93.50 81 LEU A O 1
ATOM 661 N N . GLU A 1 82 ? 8.431 -22.672 11.462 1.00 95.56 82 GLU A N 1
ATOM 662 C CA . GLU A 1 82 ? 9.471 -21.819 12.045 1.00 95.56 82 GLU A CA 1
ATOM 663 C C . GLU A 1 82 ? 9.605 -20.511 11.274 1.00 95.56 82 GLU A C 1
ATOM 665 O O . GLU A 1 82 ? 9.630 -19.449 11.895 1.00 95.56 82 GLU A O 1
ATOM 670 N N . GLN A 1 83 ? 9.580 -20.567 9.940 1.00 96.12 83 GLN A N 1
ATOM 671 C CA . GLN A 1 83 ? 9.596 -19.373 9.094 1.00 96.12 83 GLN A CA 1
ATOM 672 C C . GLN A 1 83 ? 8.371 -18.491 9.355 1.00 96.12 83 GLN A C 1
ATOM 674 O O . GLN A 1 83 ? 8.513 -17.308 9.655 1.00 96.12 83 GLN A O 1
ATOM 679 N N . LEU A 1 84 ? 7.158 -19.061 9.360 1.00 96.06 84 LEU A N 1
ATOM 680 C CA . LEU A 1 84 ? 5.935 -18.317 9.688 1.00 96.06 84 LEU A CA 1
ATOM 681 C C . LEU A 1 84 ? 5.984 -17.698 11.091 1.00 96.06 84 LEU A C 1
ATOM 683 O O . LEU A 1 84 ? 5.440 -16.615 11.306 1.00 96.06 84 LEU A O 1
ATOM 687 N N . LYS A 1 85 ? 6.587 -18.379 12.071 1.00 96.81 85 LYS A N 1
ATOM 688 C CA . LYS A 1 85 ? 6.766 -17.840 13.425 1.00 96.81 85 LYS A CA 1
ATOM 689 C C . LYS A 1 85 ? 7.745 -16.664 13.421 1.00 96.81 85 LYS A C 1
ATOM 691 O O . LYS A 1 85 ? 7.388 -15.610 13.941 1.00 96.81 85 LYS A O 1
ATOM 696 N N . ALA A 1 86 ? 8.905 -16.821 12.787 1.00 97.56 86 ALA A N 1
ATOM 697 C CA . ALA A 1 86 ? 9.930 -15.786 12.699 1.00 97.56 86 ALA A CA 1
ATOM 698 C C . ALA A 1 86 ? 9.432 -14.540 11.945 1.00 97.56 86 ALA A C 1
ATOM 700 O O . ALA A 1 86 ? 9.624 -13.425 12.421 1.00 97.56 86 ALA A O 1
ATOM 701 N N . ILE A 1 87 ? 8.704 -14.719 10.837 1.00 98.12 87 ILE A N 1
ATOM 702 C CA . ILE A 1 87 ? 8.061 -13.631 10.080 1.00 98.12 87 ILE A CA 1
ATOM 703 C C . ILE A 1 87 ? 7.083 -12.854 10.966 1.00 98.12 87 ILE A C 1
ATOM 705 O O . ILE A 1 87 ? 7.096 -11.624 10.984 1.00 98.12 87 ILE A O 1
ATOM 709 N N . ARG A 1 88 ? 6.235 -13.555 11.730 1.00 97.75 88 ARG A N 1
ATOM 710 C CA . ARG A 1 88 ? 5.294 -12.901 12.652 1.00 97.75 88 ARG A CA 1
ATOM 711 C C . ARG A 1 88 ? 6.031 -12.120 13.728 1.00 97.75 88 ARG A C 1
ATOM 713 O O . ARG A 1 88 ? 5.673 -10.972 13.962 1.00 97.75 88 ARG A O 1
ATOM 720 N N . ASP A 1 89 ? 7.014 -12.737 14.384 1.00 97.81 89 ASP A N 1
ATOM 721 C CA . ASP A 1 89 ? 7.823 -12.087 15.422 1.00 97.81 89 ASP A CA 1
ATOM 722 C C . ASP A 1 89 ? 8.469 -10.802 14.872 1.00 97.81 89 ASP A C 1
ATOM 724 O O . ASP A 1 89 ? 8.360 -9.745 15.491 1.00 97.81 89 ASP A O 1
ATOM 728 N N . TYR A 1 90 ? 9.045 -10.868 13.669 1.00 98.38 90 TYR A N 1
ATOM 729 C CA . TYR A 1 90 ? 9.647 -9.724 12.988 1.00 98.38 90 TYR A CA 1
ATOM 730 C C . TYR A 1 90 ? 8.636 -8.603 12.724 1.00 98.38 90 TYR A C 1
ATOM 732 O O . TYR A 1 90 ? 8.827 -7.469 13.155 1.00 98.38 90 TYR A O 1
ATOM 740 N N . LEU A 1 91 ? 7.526 -8.925 12.055 1.00 98.19 91 LEU A N 1
ATOM 741 C CA . LEU A 1 91 ? 6.551 -7.933 11.606 1.00 98.19 91 LEU A CA 1
ATOM 742 C C . LEU A 1 91 ? 5.729 -7.325 12.745 1.00 98.19 91 LEU A C 1
ATOM 744 O O . LEU A 1 91 ? 5.299 -6.180 12.636 1.00 98.19 91 LEU A O 1
ATOM 748 N N . HIS A 1 92 ? 5.493 -8.058 13.840 1.00 97.25 92 HIS A N 1
ATOM 749 C CA . HIS A 1 92 ? 4.848 -7.478 15.028 1.00 97.25 92 HIS A CA 1
ATOM 750 C C . HIS A 1 92 ? 5.724 -6.408 15.684 1.00 97.25 92 HIS A C 1
ATOM 752 O O . HIS A 1 92 ? 5.185 -5.414 16.168 1.00 97.25 92 HIS A O 1
ATOM 758 N N . ASN A 1 93 ? 7.048 -6.583 15.656 1.00 96.81 93 ASN A N 1
ATOM 759 C CA . ASN A 1 93 ? 7.993 -5.582 16.146 1.00 96.81 93 ASN A CA 1
ATOM 760 C C . ASN A 1 93 ? 8.126 -4.418 15.155 1.00 96.81 93 ASN A C 1
ATOM 762 O O . ASN A 1 93 ? 7.920 -3.269 15.539 1.00 96.81 93 ASN A O 1
ATOM 766 N N . GLU A 1 94 ? 8.383 -4.707 13.875 1.00 97.69 94 GLU A N 1
ATOM 767 C CA . GLU A 1 94 ? 8.587 -3.682 12.840 1.00 97.69 94 GLU A CA 1
ATOM 768 C C . GLU A 1 94 ? 7.360 -2.782 12.656 1.00 97.69 94 GLU A C 1
ATOM 770 O O . GLU A 1 94 ? 7.485 -1.579 12.437 1.00 97.69 94 GLU A O 1
ATOM 775 N N . LYS A 1 95 ? 6.151 -3.323 12.830 1.00 97.31 95 LYS A N 1
ATOM 776 C CA . LYS A 1 95 ? 4.918 -2.535 12.804 1.00 97.31 95 LYS A CA 1
ATOM 777 C C . LYS A 1 95 ? 4.968 -1.311 13.731 1.00 97.31 95 LYS A C 1
ATOM 779 O O . LYS A 1 95 ? 4.425 -0.270 13.367 1.00 97.31 95 LYS A O 1
ATOM 784 N N . LEU A 1 96 ? 5.564 -1.432 14.918 1.00 97.31 96 LEU A N 1
ATOM 785 C CA . LEU A 1 96 ? 5.659 -0.314 15.862 1.00 97.31 96 LEU A CA 1
ATOM 786 C C . LEU A 1 96 ? 6.554 0.802 15.306 1.00 97.31 96 LEU A C 1
ATOM 788 O O . LEU A 1 96 ? 6.244 1.980 15.472 1.00 97.31 96 LEU A O 1
ATOM 792 N N . GLU A 1 97 ? 7.621 0.435 14.596 1.00 97.75 97 GLU A N 1
ATOM 793 C CA . GLU A 1 97 ? 8.496 1.388 13.909 1.00 97.75 97 GLU A CA 1
ATOM 794 C C . GLU A 1 97 ? 7.759 2.080 12.760 1.00 97.75 97 GLU A C 1
ATOM 796 O O . GLU A 1 97 ? 7.812 3.302 12.652 1.00 97.75 97 GLU A O 1
ATOM 801 N N . VAL A 1 98 ? 6.993 1.335 11.955 1.00 98.44 98 VAL A N 1
ATOM 802 C CA . VAL A 1 98 ? 6.163 1.903 10.877 1.00 98.44 98 VAL A CA 1
ATOM 803 C C . VAL A 1 98 ? 5.184 2.946 11.425 1.00 98.44 98 VAL A C 1
ATOM 805 O O . VAL A 1 98 ? 5.053 4.031 10.859 1.00 98.44 98 VAL A O 1
ATOM 808 N N . GLU A 1 99 ? 4.512 2.641 12.541 1.00 98.38 99 GLU A N 1
ATOM 809 C CA . GLU A 1 99 ? 3.582 3.563 13.206 1.00 98.38 99 GLU A CA 1
ATOM 810 C C . GLU A 1 99 ? 4.275 4.841 13.671 1.00 98.38 99 GLU A C 1
ATOM 812 O O . GLU A 1 99 ? 3.745 5.934 13.464 1.00 98.38 99 GLU A O 1
ATOM 817 N N . GLN A 1 100 ? 5.454 4.709 14.277 1.00 98.44 100 GLN A N 1
ATOM 818 C CA . GLN A 1 100 ? 6.228 5.846 14.753 1.00 98.44 100 GLN A CA 1
ATOM 819 C C . GLN A 1 100 ? 6.696 6.729 13.589 1.00 98.44 100 GLN A C 1
ATOM 821 O O . GLN A 1 100 ? 6.450 7.934 13.599 1.00 98.44 100 GLN A O 1
ATOM 826 N N . ILE A 1 101 ? 7.289 6.127 12.556 1.00 98.56 101 ILE A N 1
ATOM 827 C CA . ILE A 1 101 ? 7.790 6.829 11.367 1.00 98.56 101 ILE A CA 1
ATOM 828 C C . ILE A 1 101 ? 6.656 7.578 10.666 1.00 98.56 101 ILE A C 1
ATOM 830 O O . ILE A 1 101 ? 6.807 8.748 10.314 1.00 98.56 101 ILE A O 1
ATOM 834 N N . TYR A 1 102 ? 5.503 6.929 10.486 1.00 98.69 102 TYR A N 1
ATOM 835 C CA . TYR A 1 102 ? 4.337 7.567 9.885 1.00 98.69 102 TYR A CA 1
ATOM 836 C C . TYR A 1 102 ? 3.879 8.786 10.696 1.00 98.69 102 TYR A C 1
ATOM 838 O O . TYR A 1 102 ? 3.684 9.859 10.127 1.00 98.69 102 TYR A O 1
ATOM 846 N N . LYS A 1 103 ? 3.735 8.645 12.022 1.00 98.44 103 LYS A N 1
ATOM 847 C CA . LYS A 1 103 ? 3.300 9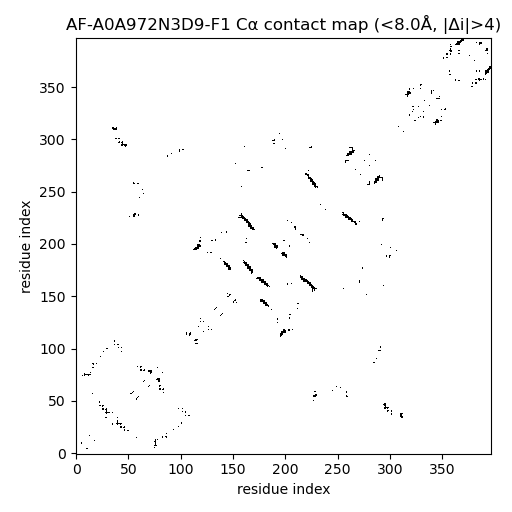.741 12.903 1.00 98.44 103 LYS A CA 1
ATOM 848 C C . LYS A 1 103 ? 4.271 10.920 12.859 1.00 98.44 103 LYS A C 1
ATOM 850 O O . LYS A 1 103 ? 3.827 12.057 12.750 1.00 98.44 103 LYS A O 1
ATOM 855 N N . GLU A 1 104 ? 5.576 10.660 12.872 1.00 98.38 104 GLU A N 1
ATOM 856 C CA . GLU A 1 104 ? 6.599 11.704 12.734 1.00 98.38 104 GLU A CA 1
ATOM 857 C C . GLU A 1 104 ? 6.481 12.459 11.405 1.00 98.38 104 GLU A C 1
ATOM 859 O O . GLU A 1 104 ? 6.495 13.690 11.395 1.00 98.38 104 GLU A O 1
ATOM 864 N N . ILE A 1 105 ? 6.310 11.742 10.288 1.00 98.56 105 ILE A N 1
ATOM 865 C CA . ILE A 1 105 ? 6.129 12.364 8.969 1.00 98.56 105 ILE A CA 1
ATOM 866 C C . ILE A 1 105 ? 4.862 13.225 8.950 1.00 98.56 105 ILE A C 1
ATOM 868 O O . ILE A 1 105 ? 4.912 14.353 8.469 1.00 98.56 105 ILE A O 1
ATOM 872 N N . VAL A 1 106 ? 3.741 12.731 9.485 1.00 98.25 106 VAL A N 1
ATOM 873 C CA . VAL A 1 106 ? 2.479 13.489 9.546 1.00 98.25 106 VAL A CA 1
ATOM 874 C C . VAL A 1 106 ? 2.633 14.771 10.364 1.00 98.25 106 VAL A C 1
ATOM 876 O O . VAL A 1 106 ? 2.172 15.824 9.932 1.00 98.25 106 VAL A O 1
ATOM 879 N N . GLU A 1 107 ? 3.313 14.719 11.509 1.00 98.25 107 GLU A N 1
ATOM 880 C CA . GLU A 1 107 ? 3.566 15.911 12.329 1.00 98.25 107 GLU A CA 1
ATOM 881 C C . GLU A 1 107 ? 4.478 16.932 11.635 1.00 98.25 107 GLU A C 1
ATOM 883 O O . GLU A 1 107 ? 4.319 18.140 11.814 1.00 98.25 107 GLU A O 1
ATOM 888 N N . GLU A 1 108 ? 5.426 16.479 10.817 1.00 98.31 108 GLU A N 1
ATOM 889 C CA . GLU A 1 108 ? 6.245 17.372 9.998 1.00 98.31 108 GLU A CA 1
ATOM 890 C C . GLU A 1 108 ? 5.452 17.959 8.820 1.00 98.31 108 GLU A C 1
ATOM 892 O O . GLU A 1 108 ? 5.561 19.155 8.561 1.00 98.31 108 GLU A O 1
ATOM 897 N N . LEU A 1 109 ? 4.586 17.176 8.169 1.00 98.44 109 LEU A N 1
ATOM 898 C CA . LEU A 1 109 ? 3.709 17.650 7.090 1.00 98.44 109 LEU A CA 1
ATOM 899 C C . LEU A 1 109 ? 2.750 18.754 7.550 1.00 98.44 109 LEU A C 1
ATOM 901 O O . LEU A 1 109 ? 2.535 19.718 6.813 1.00 98.44 109 LEU A O 1
ATOM 905 N N . LYS A 1 110 ? 2.243 18.672 8.787 1.00 97.94 110 LYS A N 1
ATOM 906 C CA . LYS A 1 110 ? 1.404 19.728 9.380 1.00 97.94 110 LYS A CA 1
ATOM 907 C C . LYS A 1 110 ? 2.103 21.092 9.383 1.00 97.94 110 LYS A C 1
ATOM 909 O O . LYS A 1 110 ? 1.450 22.108 9.165 1.00 97.94 110 LYS A O 1
ATOM 914 N N . LYS A 1 111 ? 3.427 21.130 9.584 1.00 97.75 111 LYS A N 1
ATOM 915 C CA . LYS A 1 111 ? 4.224 22.376 9.576 1.00 97.75 111 LYS A CA 1
ATOM 916 C C . LYS A 1 111 ? 4.337 22.987 8.179 1.00 97.75 111 LYS A C 1
ATOM 918 O O . LYS A 1 111 ? 4.473 24.198 8.060 1.00 97.75 111 LYS A O 1
ATOM 923 N N . GLU A 1 112 ? 4.216 22.158 7.146 1.00 97.62 112 GLU A N 1
ATOM 924 C CA . GLU A 1 112 ? 4.163 22.558 5.736 1.00 97.62 112 GLU A CA 1
ATOM 925 C C . GLU A 1 112 ? 2.723 22.823 5.254 1.00 97.62 112 GLU A C 1
ATOM 927 O O . GLU A 1 112 ? 2.473 22.938 4.057 1.00 97.62 112 GLU A O 1
ATOM 932 N N . ASN A 1 113 ? 1.756 22.931 6.176 1.00 97.44 113 ASN A N 1
ATOM 933 C CA . ASN A 1 113 ? 0.327 23.098 5.899 1.00 97.44 113 ASN A CA 1
ATOM 934 C C . ASN A 1 113 ? -0.302 21.949 5.096 1.00 97.44 113 ASN A C 1
ATOM 936 O O . ASN A 1 113 ? -1.283 22.180 4.391 1.00 97.44 113 ASN A O 1
ATOM 940 N N . LEU A 1 114 ? 0.230 20.726 5.197 1.00 98.38 114 LEU A N 1
ATOM 941 C CA . LEU A 1 114 ? -0.367 19.510 4.644 1.00 98.38 114 LEU A CA 1
ATOM 942 C C . LEU A 1 114 ? -0.884 18.625 5.786 1.00 98.38 114 LEU A C 1
ATOM 944 O O . LEU A 1 114 ? -0.115 18.116 6.597 1.00 98.38 114 LEU A O 1
ATOM 948 N N . PHE A 1 115 ? -2.195 18.423 5.844 1.00 98.25 115 PHE A N 1
ATOM 949 C CA . PHE A 1 115 ? -2.873 17.776 6.960 1.00 98.25 115 PHE A CA 1
ATOM 950 C C . PHE A 1 115 ? -3.409 16.405 6.556 1.00 98.25 115 PHE A C 1
ATOM 952 O O . PHE A 1 115 ? -4.115 16.268 5.559 1.00 98.25 115 PHE A O 1
ATOM 959 N N . ILE A 1 116 ? -3.105 15.390 7.365 1.00 98.12 116 ILE A N 1
ATOM 960 C CA . ILE A 1 116 ? -3.745 14.072 7.305 1.00 98.12 116 ILE A CA 1
ATOM 961 C C . ILE A 1 116 ? -4.429 13.869 8.654 1.00 98.12 116 ILE A C 1
ATOM 963 O O . ILE A 1 116 ? -3.758 13.563 9.639 1.00 98.12 116 ILE A O 1
ATOM 967 N N . ILE A 1 117 ? -5.733 14.128 8.707 1.00 97.31 117 ILE A N 1
ATOM 968 C CA . ILE A 1 117 ? -6.496 14.275 9.956 1.00 97.31 117 ILE A CA 1
ATOM 969 C C . ILE A 1 117 ? -7.850 13.572 9.870 1.00 97.31 117 ILE A C 1
ATOM 971 O O . ILE A 1 117 ? -8.336 13.242 8.791 1.00 97.31 117 ILE A O 1
ATOM 975 N N . THR A 1 118 ? -8.458 13.310 11.020 1.00 96.69 118 THR A N 1
ATOM 976 C CA . THR A 1 118 ? -9.789 12.699 11.118 1.00 96.69 118 THR A CA 1
ATOM 977 C C . THR A 1 118 ? -10.902 13.742 11.013 1.00 96.69 118 THR A C 1
ATOM 979 O O . THR A 1 118 ? -10.677 14.933 11.210 1.00 96.69 118 THR A O 1
ATOM 982 N N . TYR A 1 119 ? -12.135 13.300 10.753 1.00 96.44 119 TYR A N 1
ATOM 983 C CA . TYR A 1 119 ? -13.306 14.185 10.678 1.00 96.44 119 TYR A CA 1
ATOM 984 C C . TYR A 1 119 ? -13.506 15.035 11.946 1.00 96.44 119 TYR A C 1
ATOM 986 O O . TYR A 1 119 ? -13.936 16.183 11.871 1.00 96.44 119 TYR A O 1
ATOM 994 N N . ASN A 1 120 ? -13.163 14.493 13.118 1.00 95.38 120 ASN A N 1
ATOM 995 C CA . ASN A 1 120 ? -13.319 15.188 14.398 1.00 95.38 120 ASN A CA 1
ATOM 996 C C . ASN A 1 120 ? -12.365 16.379 14.568 1.00 95.38 120 ASN A C 1
ATOM 998 O O . ASN A 1 120 ? -12.617 17.236 15.409 1.00 95.38 120 ASN A O 1
ATOM 1002 N N . GLU A 1 121 ? -11.281 16.425 13.795 1.00 96.81 121 GLU A N 1
ATOM 1003 C CA . GLU A 1 121 ? -10.285 17.501 13.832 1.00 96.81 121 GLU A CA 1
ATOM 1004 C C . GLU A 1 121 ? -10.620 18.648 12.865 1.00 96.81 121 GLU A C 1
ATOM 1006 O O . GLU A 1 121 ? -9.939 19.672 12.875 1.00 96.81 121 GLU A O 1
ATOM 1011 N N . LEU A 1 122 ? -11.656 18.492 12.035 1.00 96.94 122 LEU A N 1
ATOM 1012 C CA . LEU A 1 122 ? -12.113 19.521 11.106 1.00 96.94 122 LEU A CA 1
ATOM 1013 C C . LEU A 1 122 ? -12.824 20.664 11.838 1.00 96.94 122 LEU A C 1
ATOM 1015 O O . LEU A 1 122 ? -13.494 20.457 12.855 1.00 96.94 122 LEU A O 1
ATOM 1019 N N . ASN A 1 123 ? -12.734 21.867 11.273 1.00 96.81 123 ASN A N 1
ATOM 1020 C CA . ASN A 1 123 ? -13.604 22.972 11.674 1.00 96.81 123 ASN A CA 1
ATOM 1021 C C . ASN A 1 123 ? -15.031 22.791 11.110 1.00 96.81 123 ASN A C 1
ATOM 1023 O O . ASN A 1 123 ? -15.285 21.886 10.319 1.00 96.81 123 ASN A O 1
ATOM 1027 N N . GLU A 1 124 ? -15.977 23.631 11.533 1.00 96.75 124 GLU A N 1
ATOM 1028 C CA . GLU A 1 124 ? -17.392 23.468 11.160 1.00 96.75 124 GLU A CA 1
ATOM 1029 C C . GLU A 1 124 ? -17.649 23.611 9.649 1.00 96.75 124 GLU A C 1
ATOM 1031 O O . GLU A 1 124 ? -18.372 22.789 9.088 1.00 96.75 124 GLU A O 1
ATOM 1036 N N . ASP A 1 125 ? -16.990 24.555 8.971 1.00 96.62 125 ASP A N 1
ATOM 1037 C CA . ASP A 1 125 ? -17.128 24.737 7.516 1.00 96.62 125 ASP A CA 1
ATOM 1038 C C . ASP A 1 125 ? -16.604 23.502 6.754 1.00 96.62 125 ASP A C 1
ATOM 1040 O O . ASP A 1 125 ? -17.239 22.990 5.830 1.00 96.62 125 ASP A O 1
ATOM 1044 N N . GLN A 1 126 ? -15.466 22.957 7.193 1.00 97.12 126 GLN A N 1
ATOM 1045 C CA . GLN A 1 126 ? -14.866 21.744 6.632 1.00 97.12 126 GLN A CA 1
ATOM 1046 C C . GLN A 1 126 ? -15.710 20.495 6.906 1.00 97.12 126 GLN A C 1
ATOM 1048 O O . GLN A 1 126 ? -15.769 19.596 6.064 1.00 97.12 126 GLN A O 1
ATOM 1053 N N . LYS A 1 127 ? -16.379 20.414 8.064 1.00 97.50 127 LYS A N 1
ATOM 1054 C CA . LYS A 1 127 ? -17.335 19.335 8.355 1.00 97.50 127 LYS A CA 1
ATOM 1055 C C . LYS A 1 127 ? -18.525 19.390 7.409 1.00 97.50 127 LYS A C 1
ATOM 1057 O O . LYS A 1 127 ? -18.926 18.345 6.899 1.00 97.50 127 LYS A O 1
ATOM 1062 N N . GLU A 1 128 ? -19.063 20.579 7.141 1.00 96.62 128 GLU A N 1
ATOM 1063 C CA . GLU A 1 128 ? -20.152 20.751 6.178 1.00 96.62 128 GLU A CA 1
ATOM 1064 C C . GLU A 1 128 ? -19.717 20.330 4.764 1.00 96.62 128 GLU A C 1
ATOM 1066 O O . GLU A 1 128 ? -20.425 19.573 4.093 1.00 96.62 128 GLU A O 1
ATOM 1071 N N . GLU A 1 129 ? -18.520 20.732 4.324 1.00 97.19 129 GLU A N 1
ATOM 1072 C CA . GLU A 1 129 ? -17.951 20.304 3.040 1.00 97.19 129 GLU A CA 1
ATOM 1073 C C . GLU A 1 129 ? -17.776 18.777 2.968 1.00 97.19 129 GLU A C 1
ATOM 1075 O O . GLU A 1 129 ? -18.222 18.137 2.008 1.00 97.19 129 GLU A O 1
ATOM 1080 N N . ALA A 1 130 ? -17.188 18.170 4.004 1.00 97.31 130 ALA A N 1
ATOM 1081 C CA . ALA A 1 130 ? -17.004 16.725 4.097 1.00 97.31 130 ALA A CA 1
ATOM 1082 C C . ALA A 1 130 ? -18.341 15.971 4.069 1.00 97.31 130 ALA A C 1
ATOM 1084 O O . ALA A 1 130 ? -18.460 14.936 3.407 1.00 97.31 130 ALA A O 1
ATOM 1085 N N . LEU A 1 131 ? -19.359 16.492 4.754 1.00 96.94 131 LEU A N 1
ATOM 1086 C CA . LEU A 1 131 ? -20.695 15.907 4.794 1.00 96.94 131 LEU A CA 1
ATOM 1087 C C . LEU A 1 131 ? -21.385 15.988 3.426 1.00 96.94 131 LEU A C 1
ATOM 1089 O O . LEU A 1 131 ? -21.949 15.001 2.947 1.00 96.94 131 LEU A O 1
ATOM 1093 N N . ASN A 1 132 ? -21.275 17.129 2.746 1.00 97.19 132 ASN A N 1
ATOM 1094 C CA . ASN A 1 132 ? -21.758 17.291 1.377 1.00 97.19 132 ASN A CA 1
ATOM 1095 C C . ASN A 1 132 ? -21.060 16.312 0.421 1.00 97.19 132 ASN A C 1
ATOM 1097 O O . ASN A 1 132 ? -21.714 15.669 -0.408 1.00 97.19 132 ASN A O 1
ATOM 1101 N N . TYR A 1 133 ? -19.742 16.141 0.563 1.00 97.50 133 TYR A N 1
ATOM 1102 C CA . TYR A 1 133 ? -18.991 15.148 -0.199 1.00 97.50 133 TYR A CA 1
ATOM 1103 C C . TYR A 1 133 ? -19.486 13.726 0.088 1.00 97.50 133 TYR A C 1
ATOM 1105 O O . TYR A 1 133 ? -19.667 12.945 -0.852 1.00 97.50 133 TYR A O 1
ATOM 1113 N N . PHE A 1 134 ? -19.735 13.395 1.360 1.00 97.94 134 PHE A N 1
ATOM 1114 C CA . PHE A 1 134 ? -20.256 12.097 1.778 1.00 97.94 134 PHE A CA 1
ATOM 1115 C C . PHE A 1 134 ? -21.576 11.769 1.080 1.00 97.94 134 PHE A C 1
ATOM 1117 O O . PHE A 1 134 ? -21.654 10.756 0.384 1.00 97.94 134 PHE A O 1
ATOM 1124 N N . PHE A 1 135 ? -22.583 12.636 1.190 1.00 97.81 135 PHE A N 1
ATOM 1125 C CA . PHE A 1 135 ? -23.899 12.382 0.599 1.00 97.81 135 PHE A CA 1
ATOM 1126 C C . PHE A 1 135 ? -23.878 12.333 -0.928 1.00 97.81 135 PHE A C 1
ATOM 1128 O O . PHE A 1 135 ? -24.614 11.553 -1.531 1.00 97.81 135 PHE A O 1
ATOM 1135 N N . LYS A 1 136 ? -23.028 13.143 -1.564 1.00 97.19 136 LYS A N 1
ATOM 1136 C CA . LYS A 1 136 ? -22.959 13.233 -3.025 1.00 97.19 136 LYS A CA 1
ATOM 1137 C C . LYS A 1 136 ? -22.162 12.097 -3.666 1.00 97.19 136 LYS A C 1
ATOM 1139 O O . LYS A 1 136 ? -22.535 11.645 -4.745 1.00 97.19 136 LYS A O 1
ATOM 1144 N N . ASN A 1 137 ? -21.067 11.660 -3.039 1.00 96.56 137 ASN A N 1
ATOM 1145 C CA . ASN A 1 137 ? -20.084 10.776 -3.679 1.00 96.56 137 ASN A CA 1
ATOM 1146 C C . ASN A 1 137 ? -19.919 9.417 -2.986 1.00 96.56 137 ASN A C 1
ATOM 1148 O O . ASN A 1 137 ? -19.650 8.433 -3.668 1.00 96.56 137 ASN A O 1
ATOM 1152 N N . ILE A 1 138 ? -20.055 9.346 -1.656 1.00 96.88 138 ILE A N 1
ATOM 1153 C CA . ILE A 1 138 ? -19.806 8.115 -0.883 1.00 96.88 138 ILE A CA 1
ATOM 1154 C C . ILE A 1 138 ? -21.111 7.352 -0.660 1.00 96.88 138 ILE A C 1
ATOM 1156 O O . ILE A 1 138 ? -21.217 6.190 -1.051 1.00 96.88 138 ILE A O 1
ATOM 1160 N N . PHE A 1 139 ? -22.114 8.002 -0.067 1.00 96.88 139 PHE A N 1
ATOM 1161 C CA . PHE A 1 139 ? -23.388 7.390 0.311 1.00 96.88 139 PHE A CA 1
ATOM 1162 C C . PHE A 1 139 ? -24.082 6.618 -0.830 1.00 96.88 139 PHE A C 1
ATOM 1164 O O . PHE A 1 139 ? -24.543 5.506 -0.578 1.00 96.88 139 PHE A O 1
ATOM 1171 N N . PRO A 1 140 ? -24.100 7.101 -2.093 1.00 95.56 140 PRO A N 1
ATOM 1172 C CA . PRO A 1 140 ? -24.776 6.392 -3.184 1.00 95.56 140 PRO A CA 1
ATOM 1173 C C . PRO A 1 140 ? -24.116 5.074 -3.615 1.00 95.56 140 PRO A C 1
ATOM 1175 O O . PRO A 1 140 ? -24.736 4.303 -4.345 1.00 95.56 140 PRO A O 1
ATOM 1178 N N . VAL A 1 141 ? -22.856 4.826 -3.234 1.00 94.69 141 VAL A N 1
ATOM 1179 C CA . VAL A 1 141 ? -22.069 3.681 -3.733 1.00 94.69 141 VAL A CA 1
ATOM 1180 C C . VAL A 1 141 ? -21.547 2.752 -2.636 1.00 94.69 141 VAL A C 1
ATOM 1182 O O . VAL A 1 141 ? -21.072 1.657 -2.945 1.00 94.69 141 VAL A O 1
ATOM 1185 N N . ILE A 1 142 ? -21.598 3.161 -1.365 1.00 92.62 142 ILE A N 1
ATOM 1186 C CA . ILE A 1 142 ? -21.260 2.275 -0.245 1.00 92.62 142 ILE A CA 1
ATOM 1187 C C . ILE A 1 142 ? -22.295 1.162 -0.100 1.00 92.62 142 ILE A C 1
ATOM 1189 O O . ILE A 1 142 ? -23.474 1.330 -0.401 1.00 92.62 142 ILE A O 1
ATOM 1193 N N . ILE A 1 143 ? -21.841 0.010 0.389 1.00 88.44 143 ILE A N 1
ATOM 1194 C CA . ILE A 1 143 ? -22.694 -1.168 0.554 1.00 88.44 143 ILE A CA 1
ATOM 1195 C C . ILE A 1 143 ? -22.743 -1.510 2.047 1.00 88.44 143 ILE A C 1
ATOM 1197 O O . ILE A 1 143 ? -21.789 -2.121 2.550 1.00 88.44 143 ILE A O 1
ATOM 1201 N N . PRO A 1 144 ? -23.804 -1.100 2.768 1.00 94.00 144 PRO A N 1
ATOM 1202 C CA . PRO A 1 144 ? -24.035 -1.533 4.138 1.00 94.00 144 PRO A CA 1
ATOM 1203 C C . PRO A 1 144 ? -24.507 -2.984 4.171 1.00 94.00 144 PRO A C 1
ATOM 1205 O O . PRO A 1 144 ? -25.334 -3.406 3.364 1.00 94.00 144 PRO A O 1
ATOM 1208 N N . ILE A 1 145 ? -23.961 -3.762 5.101 1.00 92.62 145 ILE A N 1
ATOM 1209 C CA . ILE A 1 145 ? -24.273 -5.181 5.259 1.00 92.62 145 ILE A CA 1
ATOM 1210 C C . ILE A 1 145 ? -24.457 -5.463 6.745 1.00 92.62 145 ILE A C 1
ATOM 1212 O O . ILE A 1 145 ? -23.483 -5.462 7.497 1.00 92.62 145 ILE A O 1
ATOM 1216 N N . ALA A 1 146 ? -25.696 -5.713 7.163 1.00 91.56 146 ALA A N 1
ATOM 1217 C CA . ALA A 1 146 ? -25.978 -6.331 8.454 1.00 91.56 146 ALA A CA 1
ATOM 1218 C C . ALA A 1 146 ? -25.635 -7.825 8.375 1.00 91.56 146 ALA A C 1
ATOM 1220 O O . ALA A 1 146 ? -25.842 -8.455 7.337 1.00 91.56 146 ALA A O 1
ATOM 1221 N N . VAL A 1 147 ? -25.069 -8.376 9.448 1.00 89.50 147 VAL A N 1
ATOM 1222 C CA . VAL A 1 147 ? -24.698 -9.791 9.527 1.00 89.50 147 VAL A CA 1
ATOM 1223 C C . VAL A 1 147 ? -25.503 -10.457 10.634 1.00 89.50 147 VAL A C 1
ATOM 1225 O O . VAL A 1 147 ? -25.361 -10.130 11.811 1.00 89.50 147 VAL A O 1
ATOM 1228 N N . ASP A 1 148 ? -26.337 -11.413 10.239 1.00 85.62 148 ASP A N 1
ATOM 1229 C CA . ASP A 1 148 ? -27.218 -12.184 11.113 1.00 85.62 148 ASP A CA 1
ATOM 1230 C C . ASP A 1 148 ? -27.494 -13.582 10.509 1.00 85.62 148 ASP A C 1
ATOM 1232 O O . ASP A 1 148 ? -26.877 -13.990 9.524 1.00 85.62 148 ASP A O 1
ATOM 1236 N N . ALA A 1 149 ? -28.399 -14.358 11.113 1.00 77.75 149 ALA A N 1
ATOM 1237 C CA . ALA A 1 149 ? -28.730 -15.709 10.644 1.00 77.75 149 ALA A CA 1
ATOM 1238 C C . ALA A 1 149 ? -29.368 -15.746 9.238 1.00 77.75 149 ALA A C 1
ATOM 1240 O O . ALA A 1 149 ? -29.272 -16.758 8.545 1.00 77.75 149 ALA A O 1
ATOM 1241 N N . THR A 1 150 ? -30.022 -14.660 8.828 1.00 79.75 150 THR A N 1
ATOM 1242 C CA . THR A 1 150 ? -30.680 -14.483 7.525 1.00 79.75 150 THR A CA 1
ATOM 1243 C C . THR A 1 150 ? -29.808 -13.743 6.506 1.00 79.75 150 THR A C 1
ATOM 1245 O O . THR A 1 150 ? -29.964 -13.952 5.304 1.00 79.75 150 THR A O 1
ATOM 1248 N N . HIS A 1 151 ? -28.839 -12.954 6.973 1.00 83.69 151 HIS A N 1
ATOM 1249 C CA . HIS A 1 151 ? -27.876 -12.208 6.169 1.00 83.69 151 HIS A CA 1
ATOM 1250 C C . HIS A 1 151 ? -26.453 -12.689 6.489 1.00 83.69 151 HIS A C 1
ATOM 1252 O O . HIS A 1 151 ? -25.808 -12.173 7.406 1.00 83.69 151 HIS A O 1
ATOM 1258 N N . PRO A 1 152 ? -25.938 -13.702 5.766 1.00 86.75 152 PRO A N 1
ATOM 1259 C CA . PRO A 1 152 ? -24.653 -14.301 6.091 1.00 86.75 152 PRO A CA 1
ATOM 1260 C C . PRO A 1 152 ? -23.489 -13.347 5.819 1.00 86.75 152 PRO A C 1
ATOM 12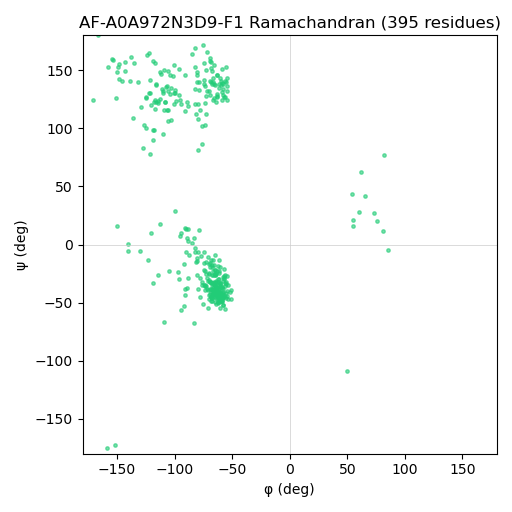62 O O . PRO A 1 152 ? -23.557 -12.453 4.972 1.00 86.75 152 PRO A O 1
ATOM 1265 N N . PHE A 1 153 ? -22.366 -13.607 6.493 1.00 88.75 153 PHE A N 1
ATOM 1266 C CA . PHE A 1 153 ? -21.142 -12.845 6.284 1.00 88.75 153 PHE A CA 1
ATOM 1267 C C . PHE A 1 153 ? -20.705 -12.894 4.810 1.00 88.75 153 PHE A C 1
ATOM 1269 O O . PHE A 1 153 ? -20.551 -13.977 4.234 1.00 88.75 153 PHE A O 1
ATOM 1276 N N . PRO A 1 154 ? -20.484 -11.733 4.182 1.00 87.81 154 PRO A N 1
ATOM 1277 C CA . PRO A 1 154 ? -20.326 -11.653 2.741 1.00 87.81 154 PRO A CA 1
ATOM 1278 C C . PRO A 1 154 ? -18.890 -12.008 2.308 1.00 87.81 154 PRO A C 1
ATOM 1280 O O . PRO A 1 154 ? -17.920 -11.770 3.028 1.00 87.81 154 PRO A O 1
ATOM 1283 N N . HIS A 1 155 ? -18.707 -12.515 1.083 1.00 87.00 155 HIS A N 1
ATOM 1284 C CA . HIS A 1 155 ? -17.371 -12.847 0.551 1.00 87.00 155 HIS A CA 1
ATOM 1285 C C . HIS A 1 155 ? -16.508 -11.597 0.345 1.00 87.00 155 HIS A C 1
ATOM 1287 O O . HIS A 1 155 ? -16.927 -10.676 -0.359 1.00 87.00 155 HIS A O 1
ATOM 1293 N N . LEU A 1 156 ? -15.321 -11.550 0.953 1.00 88.50 156 LEU A N 1
ATOM 1294 C CA . LEU A 1 156 ? -14.403 -10.410 0.870 1.00 88.50 156 LEU A CA 1
ATOM 1295 C C . LEU A 1 156 ? -13.346 -10.609 -0.217 1.00 88.50 156 LEU A C 1
ATOM 1297 O O . LEU A 1 156 ? -12.632 -11.612 -0.223 1.00 88.50 156 LEU A O 1
ATOM 1301 N N . ASN A 1 157 ? -13.193 -9.626 -1.099 1.00 88.88 157 ASN A N 1
ATOM 1302 C CA . ASN A 1 157 ? -12.147 -9.642 -2.120 1.00 88.88 157 ASN A CA 1
ATOM 1303 C C . ASN A 1 157 ? -10.750 -9.489 -1.500 1.00 88.88 157 ASN A C 1
ATOM 1305 O O . ASN A 1 157 ? -10.589 -8.954 -0.407 1.00 88.88 157 ASN A O 1
ATOM 1309 N N . ASN A 1 158 ? -9.718 -9.948 -2.209 1.00 90.56 158 ASN A N 1
ATOM 1310 C CA . ASN A 1 158 ? -8.344 -9.721 -1.773 1.00 90.56 158 ASN A CA 1
ATOM 1311 C C . ASN A 1 158 ? -8.054 -8.213 -1.648 1.00 90.56 158 ASN A C 1
ATOM 1313 O O . ASN A 1 158 ? -8.503 -7.427 -2.488 1.00 90.56 158 ASN A O 1
ATOM 1317 N N . LEU A 1 159 ? -7.328 -7.814 -0.603 1.00 92.75 159 LEU A N 1
ATOM 1318 C CA . LEU A 1 159 ? -7.020 -6.424 -0.257 1.00 92.75 159 LEU A CA 1
ATOM 1319 C C . LEU A 1 159 ? -8.264 -5.529 -0.104 1.00 92.75 159 LEU A C 1
ATOM 1321 O O . LEU A 1 159 ? -8.157 -4.307 -0.227 1.00 92.75 159 LEU A O 1
ATOM 1325 N N . SER A 1 160 ? -9.453 -6.104 0.131 1.00 92.31 160 SER A N 1
ATOM 1326 C CA . SER A 1 160 ? -10.671 -5.316 0.337 1.00 92.31 160 SER A CA 1
ATOM 1327 C C . SER A 1 160 ? -10.590 -4.535 1.641 1.00 92.31 160 SER A C 1
ATOM 1329 O O . SER A 1 160 ? -10.187 -5.091 2.663 1.00 92.31 160 SER A O 1
ATOM 1331 N N . PHE A 1 161 ? -11.034 -3.284 1.597 1.00 96.00 161 PHE A N 1
ATOM 1332 C CA . PHE A 1 161 ? -11.105 -2.381 2.737 1.00 96.00 161 PHE A CA 1
ATOM 1333 C C . PHE A 1 161 ? -12.566 -2.203 3.166 1.00 96.00 161 PHE A C 1
ATOM 1335 O O . PHE A 1 161 ? -13.466 -2.118 2.324 1.00 96.00 161 PHE A O 1
ATOM 1342 N N . SER A 1 162 ? -12.843 -2.235 4.465 1.00 96.62 162 SER A N 1
ATOM 1343 C CA . SER A 1 162 ? -14.206 -2.161 5.004 1.00 96.62 162 SER A CA 1
ATOM 1344 C C . SER A 1 162 ? -14.198 -1.608 6.425 1.00 96.62 162 SER A C 1
ATOM 1346 O O . SER A 1 162 ? -13.180 -1.668 7.108 1.00 96.62 162 SER A O 1
ATOM 1348 N N . LEU A 1 163 ? -15.338 -1.094 6.876 1.00 97.44 163 LEU A N 1
ATOM 1349 C CA . LEU A 1 163 ? -15.559 -0.675 8.258 1.00 97.44 163 LEU A CA 1
ATOM 1350 C C . LEU A 1 163 ? -16.459 -1.704 8.941 1.00 97.44 163 LEU A C 1
ATOM 1352 O O . LEU A 1 163 ? -17.592 -1.880 8.509 1.00 97.44 163 LEU A O 1
ATOM 1356 N N . ALA A 1 164 ? -15.969 -2.406 9.961 1.00 97.44 164 ALA A N 1
ATOM 1357 C CA . ALA A 1 164 ? -16.804 -3.265 10.797 1.00 97.44 164 ALA A CA 1
ATOM 1358 C C . ALA A 1 164 ? -17.529 -2.406 11.834 1.00 97.44 164 ALA A C 1
ATOM 1360 O O . ALA A 1 164 ? -16.931 -1.482 12.383 1.00 97.44 164 ALA A O 1
ATOM 1361 N N . VAL A 1 165 ? -18.796 -2.712 12.102 1.00 96.81 165 VAL A N 1
ATOM 1362 C CA . VAL A 1 165 ? -19.626 -1.952 13.042 1.00 96.81 165 VAL A CA 1
ATOM 1363 C C . VAL A 1 165 ? -20.341 -2.876 14.016 1.00 96.81 165 VAL A C 1
ATOM 1365 O O . VAL A 1 165 ? -20.845 -3.936 13.638 1.00 96.81 165 VAL A O 1
ATOM 1368 N N . LYS A 1 166 ? -20.393 -2.441 15.272 1.00 95.56 166 LYS A N 1
ATOM 1369 C CA . LYS A 1 166 ? -21.260 -2.974 16.318 1.00 95.56 166 LYS A CA 1
ATOM 1370 C C . LYS A 1 166 ? -22.341 -1.933 16.577 1.00 95.56 166 LYS A C 1
ATOM 1372 O O . LYS A 1 166 ?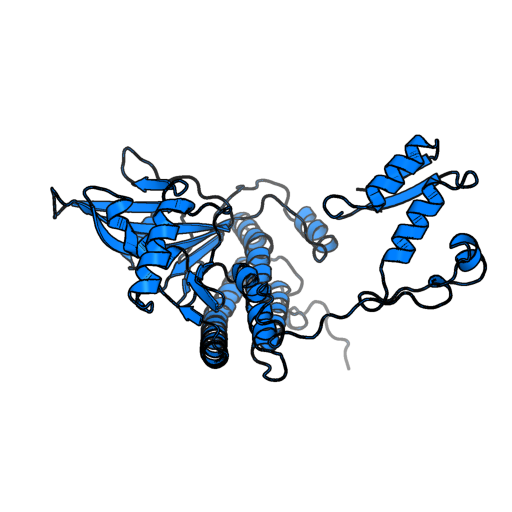 -22.036 -0.776 16.870 1.00 95.56 166 LYS A O 1
ATOM 1377 N N . LEU A 1 167 ? -23.590 -2.339 16.429 1.00 94.81 167 LEU A N 1
ATOM 1378 C CA . LEU A 1 167 ? -24.756 -1.471 16.383 1.00 94.81 167 LEU A CA 1
ATOM 1379 C C . LEU A 1 167 ? -25.733 -1.842 17.497 1.00 94.81 167 LEU A C 1
ATOM 1381 O O . LEU A 1 167 ? -25.938 -3.022 17.782 1.00 94.81 167 LEU A O 1
ATOM 1385 N N . LYS A 1 168 ? -26.353 -0.828 18.097 1.00 94.31 168 LYS A N 1
ATOM 1386 C CA . LYS A 1 168 ? -27.451 -0.969 19.053 1.00 94.31 168 LYS A CA 1
ATOM 1387 C C . LYS A 1 168 ? -28.770 -0.720 18.341 1.00 94.31 168 LYS A C 1
ATOM 1389 O O . LYS A 1 168 ? -28.889 0.295 17.654 1.00 94.31 168 LYS A O 1
ATOM 1394 N N . ASP A 1 169 ? -29.737 -1.612 18.501 1.00 92.94 169 ASP A N 1
ATOM 1395 C CA . ASP A 1 169 ? -31.095 -1.391 18.001 1.00 92.94 169 ASP A CA 1
ATOM 1396 C C . ASP A 1 169 ? -31.784 -0.280 18.823 1.00 92.94 169 ASP A C 1
ATOM 1398 O O . ASP A 1 169 ? -31.745 -0.299 20.059 1.00 92.94 169 ASP A O 1
ATOM 1402 N N . LYS A 1 170 ? -32.356 0.730 18.148 1.00 91.44 170 LYS A N 1
ATOM 1403 C CA . LYS A 1 170 ? -33.024 1.866 18.811 1.00 91.44 170 LYS A CA 1
ATOM 1404 C C . LYS A 1 170 ? -34.339 1.451 19.479 1.00 91.44 170 LYS A C 1
ATOM 1406 O O . LYS A 1 170 ? -34.682 2.028 20.510 1.00 91.44 170 LYS A O 1
ATOM 1411 N N . ASP A 1 171 ? -35.028 0.448 18.939 1.00 90.94 171 ASP A N 1
ATOM 1412 C CA . ASP A 1 171 ? -36.301 -0.055 19.460 1.00 90.94 171 ASP A CA 1
ATOM 1413 C C . ASP A 1 171 ? -36.089 -1.144 20.522 1.00 90.94 171 ASP A C 1
ATOM 1415 O O . ASP A 1 171 ? -36.884 -1.264 21.455 1.00 90.94 171 ASP A O 1
ATOM 1419 N N . ASN A 1 172 ? -34.988 -1.901 20.429 1.00 90.25 172 ASN A N 1
ATOM 1420 C CA . ASN A 1 172 ? -34.616 -2.936 21.398 1.00 90.25 172 ASN A CA 1
ATOM 1421 C C . ASN A 1 172 ? -33.184 -2.748 21.922 1.00 90.25 172 ASN A C 1
ATOM 1423 O O . ASN A 1 172 ? -32.267 -3.439 21.481 1.00 90.25 172 ASN A O 1
ATOM 1427 N N . PRO A 1 173 ? -32.974 -1.880 22.927 1.00 82.88 173 PRO A N 1
ATOM 1428 C CA . PRO A 1 173 ? -31.643 -1.544 23.433 1.00 82.88 173 PRO A CA 1
ATOM 1429 C C . PRO A 1 173 ? -30.783 -2.721 23.928 1.00 82.88 173 PRO A C 1
ATOM 1431 O O . PRO A 1 173 ? -29.566 -2.580 24.013 1.00 82.88 173 PRO A O 1
ATOM 1434 N N . GLU A 1 174 ? -31.383 -3.856 24.282 1.00 85.81 174 GLU A N 1
ATOM 1435 C CA . GLU A 1 174 ? -30.661 -5.065 24.709 1.00 85.81 174 GLU A CA 1
ATOM 1436 C C . GLU A 1 174 ? -30.115 -5.886 23.524 1.00 85.81 174 GLU A C 1
ATOM 1438 O O . GLU A 1 174 ? -29.268 -6.759 23.710 1.00 85.81 174 GLU A O 1
ATOM 1443 N N . ASP A 1 175 ? -30.574 -5.618 22.297 1.00 88.12 175 ASP A N 1
ATOM 1444 C CA . ASP A 1 175 ? -30.172 -6.346 21.096 1.00 88.12 175 ASP A CA 1
ATOM 1445 C C . ASP A 1 175 ? -29.007 -5.629 20.395 1.00 88.12 175 ASP A C 1
ATOM 1447 O O . ASP A 1 175 ? -29.083 -4.464 19.991 1.00 88.12 175 ASP A O 1
ATOM 1451 N N . THR A 1 176 ? -27.893 -6.348 20.264 1.00 91.25 176 THR A N 1
ATOM 1452 C CA . THR A 1 176 ? -26.699 -5.880 19.559 1.00 91.25 176 THR A CA 1
ATOM 1453 C C . THR A 1 176 ? -26.616 -6.560 18.204 1.00 91.25 176 THR A C 1
ATOM 1455 O O . THR A 1 176 ? -26.653 -7.788 18.104 1.00 91.25 176 THR A O 1
ATOM 1458 N N . LYS A 1 177 ? -26.431 -5.765 17.152 1.00 92.44 177 LYS A N 1
ATOM 1459 C CA . LYS A 1 177 ? -26.195 -6.250 15.791 1.00 92.44 177 LYS A CA 1
ATOM 1460 C C . LYS A 1 177 ? -24.761 -5.981 15.364 1.00 92.44 177 LYS A C 1
ATOM 1462 O O . LYS A 1 177 ? -24.142 -5.001 15.775 1.00 92.44 177 LYS A O 1
ATOM 1467 N N . TYR A 1 178 ? -24.248 -6.843 14.499 1.00 95.12 178 TYR A N 1
ATOM 1468 C CA . TYR A 1 178 ? -22.963 -6.644 13.843 1.00 95.12 178 TYR A CA 1
ATOM 1469 C C . TYR A 1 178 ? -23.189 -6.422 12.357 1.00 95.12 178 TYR A C 1
ATOM 1471 O O . TYR A 1 178 ? -24.114 -6.968 11.754 1.00 95.12 178 TYR A O 1
ATOM 1479 N N . GLY A 1 179 ? -22.325 -5.624 11.754 1.00 94.75 179 GLY A N 1
ATOM 1480 C CA . GLY A 1 179 ? -22.383 -5.348 10.333 1.00 94.75 179 GLY A CA 1
ATOM 1481 C C . GLY A 1 179 ? -21.054 -4.857 9.799 1.00 94.75 179 GLY A C 1
ATOM 1482 O O . GLY A 1 179 ? -20.039 -4.807 10.499 1.00 94.75 179 GLY A O 1
ATOM 1483 N N . MET A 1 180 ? -21.060 -4.485 8.529 1.00 95.81 180 MET A N 1
ATOM 1484 C CA . MET A 1 180 ? -19.944 -3.802 7.904 1.00 95.81 180 MET A CA 1
ATOM 1485 C C . MET A 1 180 ? -20.411 -2.848 6.812 1.00 95.81 180 MET A C 1
ATOM 1487 O O . MET A 1 180 ? -21.436 -3.069 6.171 1.00 95.81 180 MET A O 1
ATOM 1491 N N . VAL A 1 181 ? -19.600 -1.834 6.542 1.00 96.81 181 VAL A N 1
ATOM 1492 C CA . VAL A 1 181 ? -19.696 -1.003 5.344 1.00 96.81 181 VAL A CA 1
ATOM 1493 C C . VAL A 1 181 ? -18.544 -1.378 4.428 1.00 96.81 181 VAL A C 1
ATOM 1495 O O . VAL A 1 181 ? -17.373 -1.196 4.776 1.00 96.81 181 VAL A O 1
ATOM 1498 N N . ARG A 1 182 ? -18.856 -1.918 3.248 1.00 94.06 182 ARG A N 1
ATOM 1499 C CA . ARG A 1 182 ? -17.831 -2.162 2.228 1.00 94.06 182 ARG A CA 1
ATOM 1500 C C . ARG A 1 182 ? -17.497 -0.868 1.520 1.00 94.06 182 ARG A C 1
ATOM 1502 O O . ARG A 1 182 ? -18.399 -0.164 1.072 1.00 94.06 182 ARG A O 1
ATOM 1509 N N . ILE A 1 183 ? -16.202 -0.612 1.372 1.00 94.94 183 ILE A N 1
ATOM 1510 C CA . ILE A 1 183 ? -15.683 0.591 0.729 1.00 94.94 183 ILE A CA 1
ATOM 1511 C C . ILE A 1 183 ? -15.159 0.188 -0.655 1.00 94.94 183 ILE A C 1
ATOM 1513 O O . ILE A 1 183 ? -14.133 -0.498 -0.745 1.00 94.94 183 ILE A O 1
ATOM 1517 N N . PRO A 1 184 ? -15.869 0.530 -1.748 1.00 91.31 184 PRO A N 1
ATOM 1518 C CA . PRO A 1 184 ? -15.454 0.156 -3.094 1.00 91.31 184 PRO A CA 1
ATOM 1519 C C . PRO A 1 184 ? -14.117 0.794 -3.483 1.00 91.31 184 PRO A C 1
ATOM 1521 O O . PRO A 1 184 ? -13.849 1.944 -3.151 1.00 91.31 184 PRO A O 1
ATOM 1524 N N . ARG A 1 185 ? -13.306 0.081 -4.278 1.00 88.44 185 ARG A N 1
ATOM 1525 C CA . ARG A 1 185 ? -11.993 0.568 -4.755 1.00 88.44 185 ARG A CA 1
ATOM 1526 C C . ARG A 1 185 ? -12.065 1.823 -5.634 1.00 88.44 185 ARG A C 1
ATOM 1528 O O . ARG A 1 185 ? -11.045 2.468 -5.830 1.00 88.44 185 ARG A O 1
ATOM 1535 N N . LEU A 1 186 ? -13.240 2.133 -6.189 1.00 89.69 186 LEU A N 1
ATOM 1536 C CA . LEU A 1 186 ? -13.464 3.349 -6.976 1.00 89.69 186 LEU A CA 1
ATOM 1537 C C . LEU A 1 186 ? -13.447 4.616 -6.110 1.00 89.69 186 LEU A C 1
ATOM 1539 O O . LEU A 1 186 ? -13.197 5.698 -6.633 1.00 89.69 186 LEU A O 1
ATOM 1543 N N . LEU A 1 187 ? -13.733 4.491 -4.808 1.00 94.56 187 LEU A N 1
ATOM 1544 C CA . LEU A 1 187 ? -13.683 5.617 -3.888 1.00 94.56 187 LEU A CA 1
ATOM 1545 C C . LEU A 1 187 ? -12.228 5.908 -3.506 1.00 94.56 187 LEU A C 1
ATOM 1547 O O . LEU A 1 187 ? -11.459 4.972 -3.256 1.00 94.56 187 LEU A O 1
ATOM 1551 N N . PRO A 1 188 ? -11.837 7.190 -3.417 1.00 95.88 188 PRO A N 1
ATOM 1552 C CA . PRO A 1 188 ? -10.529 7.541 -2.898 1.00 95.88 188 PRO A CA 1
ATOM 1553 C C . PRO A 1 188 ? -10.416 7.095 -1.437 1.00 95.88 188 PRO A C 1
ATOM 1555 O O . PRO A 1 188 ? -11.384 7.100 -0.676 1.00 95.88 188 PRO A O 1
ATOM 1558 N N . ARG A 1 189 ? -9.214 6.681 -1.037 1.00 97.06 189 ARG A N 1
ATOM 1559 C CA . ARG A 1 189 ? -8.955 6.218 0.326 1.00 97.06 189 ARG A CA 1
ATOM 1560 C C . ARG A 1 189 ? -8.876 7.400 1.284 1.00 97.06 189 ARG A C 1
ATOM 1562 O O . ARG A 1 189 ? -9.256 7.253 2.446 1.00 97.06 189 ARG A O 1
ATOM 1569 N N . PHE A 1 190 ? -8.387 8.530 0.784 1.00 98.00 190 PHE A N 1
ATOM 1570 C CA . PHE A 1 190 ? -8.341 9.807 1.471 1.00 98.00 190 PHE A CA 1
ATOM 1571 C C . PHE A 1 190 ? -9.213 10.813 0.723 1.00 98.00 190 PHE A C 1
ATOM 1573 O O . PHE A 1 190 ? -9.006 11.052 -0.466 1.00 98.00 190 PHE A O 1
ATOM 1580 N N . ILE A 1 191 ? -10.186 11.393 1.416 1.00 97.25 191 ILE A N 1
ATOM 1581 C CA . ILE A 1 191 ? -11.009 12.475 0.886 1.00 97.25 191 ILE A CA 1
ATOM 1582 C C . ILE A 1 191 ? -10.201 13.758 1.005 1.00 97.25 191 ILE A C 1
ATOM 1584 O O . ILE A 1 191 ? -9.770 14.109 2.102 1.00 97.25 191 ILE A O 1
ATOM 1588 N N . GLN A 1 192 ? -9.964 14.415 -0.125 1.00 96.75 192 GLN A N 1
ATOM 1589 C CA . GLN A 1 192 ? -9.268 15.692 -0.163 1.00 96.75 192 GLN A CA 1
ATOM 1590 C C . GLN A 1 192 ? -10.290 16.820 -0.010 1.00 96.75 192 GLN A C 1
ATOM 1592 O O . GLN A 1 192 ? -11.218 16.898 -0.815 1.00 96.75 192 GLN A O 1
ATOM 1597 N N . LEU A 1 193 ? -10.109 17.667 1.001 1.00 95.88 193 LEU A N 1
ATOM 1598 C CA . LEU A 1 193 ? -10.798 18.951 1.125 1.00 95.88 193 LEU A CA 1
ATOM 1599 C C . LEU A 1 193 ? -9.828 20.077 0.808 1.00 95.88 193 LEU A C 1
ATOM 1601 O O . LEU A 1 193 ? -8.623 19.954 1.071 1.00 95.88 193 LEU A O 1
ATOM 1605 N N . GLU A 1 194 ? -10.375 21.159 0.258 1.00 90.88 194 GLU A N 1
ATOM 1606 C CA . GLU A 1 194 ? -9.593 22.278 -0.257 1.00 90.88 194 GLU A CA 1
ATOM 1607 C C . GLU A 1 194 ? -8.484 21.743 -1.186 1.00 90.88 194 GLU A C 1
ATOM 1609 O O . GLU A 1 194 ? -8.752 21.213 -2.264 1.00 90.88 194 GLU A O 1
ATOM 1614 N N . ASP A 1 195 ? -7.227 21.803 -0.747 1.00 92.12 195 ASP A N 1
ATOM 1615 C CA . ASP A 1 195 ? -6.083 21.290 -1.494 1.00 92.12 195 ASP A CA 1
ATOM 1616 C C . ASP A 1 195 ? -5.024 20.588 -0.644 1.00 92.12 195 ASP A C 1
ATOM 1618 O O . ASP A 1 195 ? -4.064 20.024 -1.181 1.00 92.12 195 ASP A O 1
ATOM 1622 N N . ASN A 1 196 ? -5.182 20.621 0.671 1.00 96.69 196 ASN A N 1
ATOM 1623 C CA . ASN A 1 196 ? -4.140 20.302 1.632 1.00 96.69 196 ASN A CA 1
ATOM 1624 C C . ASN A 1 196 ? -4.641 19.503 2.837 1.00 96.69 196 ASN A C 1
ATOM 1626 O O . ASN A 1 196 ? -3.836 19.188 3.709 1.00 96.69 196 ASN A O 1
ATOM 1630 N N . ILE A 1 197 ? -5.928 19.164 2.898 1.00 98.12 197 ILE A N 1
ATOM 1631 C CA . ILE A 1 197 ? -6.505 18.370 3.981 1.00 98.12 197 ILE A CA 1
ATOM 1632 C C . ILE A 1 197 ? -6.940 17.023 3.418 1.00 98.12 197 ILE A C 1
ATOM 1634 O O . ILE A 1 197 ? -7.703 16.958 2.460 1.00 98.12 197 ILE A O 1
ATOM 1638 N N . TYR A 1 198 ? -6.453 15.945 4.025 1.00 98.38 198 TYR A N 1
ATOM 1639 C CA . TYR A 1 198 ? -6.769 14.571 3.658 1.00 98.38 198 TYR A CA 1
ATOM 1640 C C . TYR A 1 198 ? -7.410 13.842 4.829 1.00 98.38 198 TYR A C 1
ATOM 1642 O O . TYR A 1 198 ? -6.789 13.664 5.878 1.00 98.38 198 TYR A O 1
ATOM 1650 N N . ILE A 1 199 ? -8.634 13.365 4.617 1.00 98.00 199 ILE A N 1
ATOM 1651 C CA . ILE A 1 199 ? -9.415 12.648 5.623 1.00 98.00 199 ILE A CA 1
ATOM 1652 C C . ILE A 1 199 ? -9.489 11.170 5.240 1.00 98.00 199 ILE A C 1
ATOM 1654 O O . ILE A 1 199 ? -9.976 10.854 4.151 1.00 98.00 199 ILE A O 1
ATOM 1658 N N . PRO A 1 200 ? -9.048 10.231 6.095 1.00 97.81 200 PRO A N 1
ATOM 1659 C CA . PRO A 1 200 ? -9.268 8.809 5.861 1.00 97.81 200 PRO A CA 1
ATOM 1660 C C . PRO A 1 200 ? -10.767 8.514 5.697 1.00 97.81 200 PRO A C 1
ATOM 1662 O O . PRO A 1 200 ? -11.573 8.892 6.547 1.00 97.81 200 PRO A O 1
ATOM 1665 N N . ILE A 1 201 ? -11.157 7.843 4.608 1.00 97.75 201 ILE A N 1
ATOM 1666 C CA . ILE A 1 201 ? -12.573 7.624 4.267 1.00 97.75 201 ILE A CA 1
ATOM 1667 C C . ILE A 1 201 ? -13.375 6.922 5.377 1.00 97.75 201 ILE A C 1
ATOM 1669 O O . ILE A 1 201 ? -14.549 7.225 5.570 1.00 97.75 201 ILE A O 1
ATOM 1673 N N . GLU A 1 202 ? -12.753 6.023 6.142 1.00 96.62 202 GLU A N 1
ATOM 1674 C CA . GLU A 1 202 ? -13.381 5.362 7.286 1.00 96.62 202 GLU A CA 1
ATOM 1675 C C . GLU A 1 202 ? -13.813 6.351 8.366 1.00 96.62 202 GLU A C 1
ATOM 1677 O O . GLU A 1 202 ? -14.857 6.138 8.967 1.00 96.62 202 GLU A O 1
ATOM 1682 N N . SER A 1 203 ? -13.076 7.449 8.561 1.00 96.44 203 SER A N 1
ATOM 1683 C CA . SER A 1 203 ? -13.417 8.467 9.556 1.00 96.44 203 SER A CA 1
ATOM 1684 C C . SER A 1 203 ? -14.693 9.211 9.167 1.00 96.44 203 SER A C 1
ATOM 1686 O O . SER A 1 203 ? -15.530 9.481 10.020 1.00 96.44 203 SER A O 1
ATOM 1688 N N . LEU A 1 204 ? -14.880 9.495 7.876 1.00 96.69 204 LEU A N 1
ATOM 1689 C CA . LEU A 1 204 ? -16.096 10.139 7.376 1.00 96.69 204 LEU A CA 1
ATOM 1690 C C . LEU A 1 204 ? -17.299 9.180 7.374 1.00 96.69 204 LEU A C 1
ATOM 1692 O O . LEU A 1 204 ? -18.421 9.596 7.656 1.00 96.69 204 LEU A O 1
ATOM 1696 N N . ILE A 1 205 ? -17.074 7.895 7.083 1.00 97.00 205 ILE A N 1
ATOM 1697 C CA . ILE A 1 205 ? -18.119 6.860 7.134 1.00 97.00 205 ILE A CA 1
ATOM 1698 C C . ILE A 1 205 ? -18.565 6.608 8.577 1.00 97.00 205 ILE A C 1
ATOM 1700 O O . ILE A 1 205 ? -19.765 6.542 8.826 1.00 97.00 205 ILE A O 1
ATOM 1704 N N . GLU A 1 206 ? -17.623 6.493 9.517 1.00 95.94 206 GLU A N 1
ATOM 1705 C CA . GLU A 1 206 ? -17.893 6.270 10.942 1.00 95.94 206 GLU A CA 1
ATOM 1706 C C . GLU A 1 206 ? -18.844 7.330 11.513 1.00 95.94 206 GLU A C 1
ATOM 1708 O O . GLU A 1 206 ? -19.823 7.002 12.180 1.00 95.94 206 GLU A O 1
ATOM 1713 N N . GLN A 1 207 ? -18.616 8.596 11.166 1.00 95.75 207 GLN A N 1
ATOM 1714 C CA . GLN A 1 207 ? -19.427 9.728 11.626 1.00 95.75 207 GLN A CA 1
ATOM 1715 C C . GLN A 1 207 ? -20.854 9.729 11.074 1.00 95.75 207 GLN A C 1
ATOM 1717 O O . GLN A 1 207 ? -21.739 10.368 11.632 1.00 95.75 207 GLN A O 1
ATOM 1722 N N . ASN A 1 208 ? -21.090 8.994 9.988 1.00 95.81 208 ASN A N 1
ATOM 1723 C CA . ASN A 1 208 ? -22.376 8.926 9.305 1.00 95.81 208 ASN A CA 1
ATOM 1724 C C . ASN A 1 208 ? -23.037 7.543 9.418 1.00 95.81 208 ASN A C 1
ATOM 1726 O O . ASN A 1 208 ? -23.955 7.238 8.654 1.00 95.81 208 ASN A O 1
ATOM 1730 N N . ILE A 1 209 ? -22.608 6.696 10.364 1.00 95.81 209 ILE A N 1
ATOM 1731 C CA . ILE A 1 209 ? -23.138 5.331 10.513 1.00 95.81 209 ILE A CA 1
ATOM 1732 C C . ILE A 1 209 ? -24.648 5.301 10.746 1.00 95.81 209 ILE A C 1
ATOM 1734 O O . ILE A 1 209 ? -25.323 4.473 10.140 1.00 95.81 209 ILE A O 1
ATOM 1738 N N . ASP A 1 210 ? -25.190 6.210 11.550 1.00 93.06 210 ASP A N 1
ATOM 1739 C CA . ASP A 1 210 ? -26.628 6.271 11.838 1.00 93.06 210 ASP A CA 1
ATOM 1740 C C . ASP A 1 210 ? -27.475 6.533 10.579 1.00 93.06 210 ASP A C 1
ATOM 1742 O O . ASP A 1 210 ? -28.610 6.067 10.474 1.00 93.06 210 ASP A O 1
ATOM 1746 N N . THR A 1 211 ? -26.912 7.243 9.599 1.00 95.06 211 THR A N 1
ATOM 1747 C CA . THR A 1 211 ? -27.533 7.476 8.288 1.00 95.06 211 THR A CA 1
ATOM 1748 C C . THR A 1 211 ? -27.437 6.238 7.395 1.00 95.06 211 THR A C 1
ATOM 1750 O O . THR A 1 211 ? -28.340 5.956 6.610 1.00 95.06 211 THR A O 1
ATOM 1753 N N . ILE A 1 212 ? -26.335 5.492 7.507 1.00 96.44 212 ILE A N 1
ATOM 1754 C CA . ILE A 1 212 ? -26.065 4.275 6.731 1.00 96.44 212 ILE A CA 1
ATOM 1755 C C . ILE A 1 212 ? -26.904 3.091 7.236 1.00 96.44 212 ILE A C 1
ATOM 1757 O O . ILE A 1 212 ? -27.350 2.271 6.434 1.00 96.44 212 ILE A O 1
ATOM 1761 N N . PHE A 1 213 ? -27.145 3.019 8.546 1.00 95.12 213 PHE A N 1
ATOM 1762 C CA . PHE A 1 213 ? -27.964 2.005 9.206 1.00 95.12 213 PHE A CA 1
ATOM 1763 C C . PHE A 1 213 ? -29.130 2.664 9.966 1.00 95.12 213 PHE A C 1
ATOM 1765 O O . PHE A 1 213 ? -29.079 2.785 11.195 1.00 95.12 213 PHE A O 1
ATOM 1772 N N . PRO A 1 214 ? -30.202 3.080 9.263 1.00 93.19 214 PRO A N 1
ATOM 1773 C CA . PRO A 1 214 ? -31.382 3.651 9.905 1.00 93.19 214 PRO A CA 1
ATOM 1774 C C . PRO A 1 214 ? -31.962 2.703 10.962 1.00 93.19 214 PRO A C 1
ATOM 1776 O O . PRO A 1 214 ? -32.026 1.496 10.745 1.00 93.19 214 PRO A O 1
ATOM 1779 N N . GLY A 1 215 ? -32.394 3.247 12.103 1.00 92.00 215 GLY A N 1
ATOM 1780 C CA . GLY A 1 215 ? -32.915 2.452 13.227 1.00 92.00 215 GLY A CA 1
ATOM 1781 C C . GLY A 1 215 ? -31.846 1.912 14.183 1.00 92.00 215 GLY A C 1
ATOM 1782 O O . GLY A 1 215 ? -32.185 1.391 15.240 1.00 92.00 215 GLY A O 1
ATOM 1783 N N . TYR A 1 216 ? -30.563 2.116 13.881 1.00 94.00 216 TYR A N 1
ATOM 1784 C CA . TYR A 1 216 ? -29.459 1.717 14.748 1.00 94.00 216 TYR A CA 1
ATOM 1785 C C . TYR A 1 216 ? -28.649 2.922 15.233 1.00 94.00 216 TYR A C 1
ATOM 1787 O O . TYR A 1 216 ? -28.659 3.983 14.604 1.00 94.00 216 TYR A O 1
ATOM 1795 N N . THR A 1 217 ? -27.967 2.756 16.366 1.00 93.62 217 THR A N 1
ATOM 1796 C CA . THR A 1 217 ? -26.925 3.673 16.855 1.00 93.62 217 THR A CA 1
ATOM 1797 C C . THR A 1 217 ? -25.588 2.942 16.886 1.00 93.62 217 THR A C 1
ATOM 1799 O O . THR A 1 217 ? -25.516 1.790 17.326 1.00 93.62 217 THR A O 1
ATOM 1802 N N . LEU A 1 218 ? -24.516 3.605 16.456 1.00 94.88 218 LEU A N 1
ATOM 1803 C CA . LEU A 1 218 ? -23.165 3.055 16.560 1.00 94.88 218 LEU A CA 1
ATOM 1804 C C . LEU A 1 218 ? -22.738 2.849 18.028 1.00 94.88 218 LEU A C 1
ATOM 1806 O O . LEU A 1 218 ? -22.783 3.779 18.828 1.00 94.88 218 LEU A O 1
ATOM 1810 N N . ILE A 1 219 ? -22.280 1.639 18.372 1.00 94.38 219 ILE A N 1
ATOM 1811 C CA . ILE A 1 219 ? -21.599 1.352 19.648 1.00 94.38 219 ILE A CA 1
ATOM 1812 C C . ILE A 1 219 ? -20.090 1.507 19.471 1.00 94.38 219 ILE A C 1
ATOM 1814 O O . ILE A 1 219 ? -19.433 2.200 20.240 1.00 94.38 219 ILE A O 1
ATOM 1818 N N . THR A 1 220 ? -19.535 0.823 18.470 1.00 95.44 220 THR A N 1
ATOM 1819 C CA . THR A 1 220 ? -18.112 0.885 18.132 1.00 95.44 220 THR A CA 1
ATOM 1820 C C . THR A 1 220 ? -17.896 0.470 16.685 1.00 95.44 220 THR A C 1
ATOM 1822 O O . THR A 1 220 ? -18.685 -0.297 16.118 1.00 95.44 220 THR A O 1
ATOM 1825 N N . SER A 1 221 ? -16.832 0.986 16.080 1.00 96.38 221 SER A N 1
ATOM 1826 C CA . SER A 1 221 ? -16.433 0.661 14.722 1.00 96.38 221 SER A CA 1
ATOM 1827 C C . SER A 1 221 ? -14.934 0.402 14.637 1.00 96.38 221 SER A C 1
ATOM 1829 O O . SER A 1 221 ? -14.150 0.855 15.473 1.00 96.38 221 SER A O 1
ATOM 1831 N N . ALA A 1 222 ? -14.530 -0.351 13.620 1.00 97.62 222 ALA A N 1
ATOM 1832 C CA . ALA A 1 222 ? -13.126 -0.506 13.288 1.00 97.62 222 ALA A CA 1
ATOM 1833 C C . ALA A 1 222 ? -12.943 -0.766 11.801 1.00 97.62 222 ALA A C 1
ATOM 1835 O O . ALA A 1 222 ? -13.509 -1.711 11.239 1.00 97.62 222 ALA A O 1
ATOM 1836 N N . ALA A 1 223 ? -12.114 0.046 11.154 1.00 97.88 223 ALA A N 1
ATOM 1837 C CA . ALA A 1 223 ? -11.705 -0.234 9.793 1.00 97.88 223 ALA A CA 1
ATOM 1838 C C . ALA A 1 223 ? -10.806 -1.462 9.771 1.00 97.88 223 ALA A C 1
ATOM 1840 O O . ALA A 1 223 ? -9.954 -1.652 10.643 1.00 97.88 223 ALA A O 1
ATOM 1841 N N . PHE A 1 224 ? -10.993 -2.294 8.757 1.00 98.19 224 PHE A N 1
ATOM 1842 C CA . PHE A 1 224 ? -10.224 -3.504 8.568 1.00 98.19 224 PHE A CA 1
ATOM 1843 C C . PHE A 1 224 ? -9.946 -3.766 7.091 1.00 98.19 224 PHE A C 1
ATOM 1845 O O . PHE A 1 224 ? -10.647 -3.307 6.182 1.00 98.19 224 PHE A O 1
ATOM 1852 N N . ARG A 1 225 ? -8.888 -4.533 6.859 1.00 96.75 225 ARG A N 1
ATOM 1853 C CA . ARG A 1 225 ? -8.444 -4.975 5.546 1.00 96.75 225 ARG A CA 1
ATOM 1854 C C . ARG A 1 225 ? -8.019 -6.426 5.624 1.00 96.75 225 ARG A C 1
ATOM 1856 O O . ARG A 1 225 ? -7.397 -6.854 6.593 1.00 96.75 225 ARG A O 1
ATOM 1863 N N . VAL A 1 226 ? -8.348 -7.184 4.589 1.00 95.62 226 VAL A N 1
ATOM 1864 C CA . VAL A 1 226 ? -7.981 -8.597 4.500 1.00 95.62 226 VAL A CA 1
ATOM 1865 C C . VAL A 1 226 ? -7.044 -8.838 3.333 1.00 95.62 226 VAL A C 1
ATOM 1867 O O . VAL A 1 226 ? -7.282 -8.357 2.226 1.00 95.62 226 VAL A O 1
ATOM 1870 N N . THR A 1 227 ? -6.021 -9.650 3.568 1.00 94.44 227 THR A N 1
ATOM 1871 C CA . THR A 1 227 ? -5.147 -10.174 2.516 1.00 94.44 227 THR A CA 1
ATOM 1872 C C . THR A 1 227 ? -5.455 -11.649 2.321 1.00 94.44 227 THR A C 1
ATOM 1874 O O . THR A 1 227 ? -5.619 -12.406 3.284 1.00 94.44 227 THR A O 1
ATOM 1877 N N . ARG A 1 228 ? -5.558 -12.066 1.063 1.00 89.31 228 ARG A N 1
ATOM 1878 C CA . ARG A 1 228 ? -5.793 -13.446 0.632 1.00 89.31 228 ARG A CA 1
ATOM 1879 C C . ARG A 1 228 ? -4.609 -13.903 -0.208 1.00 89.31 228 ARG A C 1
ATOM 1881 O O . ARG A 1 228 ? -3.902 -13.072 -0.769 1.00 89.31 228 ARG A O 1
ATOM 1888 N N . ASN A 1 229 ? -4.407 -15.212 -0.315 1.00 81.56 229 ASN A N 1
ATOM 1889 C CA . ASN A 1 229 ? -3.460 -15.731 -1.299 1.00 81.56 229 ASN A CA 1
ATOM 1890 C C . ASN A 1 229 ? -3.889 -15.295 -2.715 1.00 81.56 229 ASN A C 1
ATOM 1892 O O . ASN A 1 229 ? -5.071 -15.384 -3.058 1.00 81.56 229 ASN A O 1
ATOM 1896 N N . ALA A 1 230 ? -2.954 -14.758 -3.502 1.00 61.25 230 ALA A N 1
ATOM 1897 C CA . ALA A 1 230 ? -3.274 -14.201 -4.814 1.00 61.25 230 ALA A CA 1
ATOM 1898 C C . ALA A 1 230 ? -3.768 -15.285 -5.794 1.00 61.25 230 ALA A C 1
ATOM 1900 O O . ALA A 1 230 ? -3.182 -16.366 -5.897 1.00 61.25 230 ALA A O 1
ATOM 1901 N N . ASP A 1 231 ? -4.817 -14.970 -6.564 1.00 51.84 231 ASP A N 1
ATOM 1902 C CA . ASP A 1 231 ? -4.884 -15.427 -7.954 1.00 51.84 231 ASP A CA 1
ATOM 1903 C C . ASP A 1 231 ? -3.955 -14.471 -8.726 1.00 51.84 231 ASP A C 1
ATOM 1905 O O . ASP A 1 231 ? -4.111 -13.253 -8.686 1.00 51.84 231 ASP A O 1
ATOM 1909 N N . ILE A 1 232 ? -2.897 -15.051 -9.270 1.00 46.91 232 ILE A N 1
ATOM 1910 C CA . ILE A 1 232 ? -1.602 -14.447 -9.593 1.00 46.91 232 ILE A CA 1
ATOM 1911 C C . ILE A 1 232 ? -1.672 -13.246 -10.566 1.00 46.91 232 ILE A C 1
ATOM 1913 O O . ILE A 1 232 ? -2.261 -13.350 -11.639 1.00 46.91 232 ILE A O 1
ATOM 1917 N N . VAL A 1 233 ? -0.950 -12.166 -10.232 1.00 38.31 233 VAL A N 1
ATOM 1918 C CA . VAL A 1 233 ? -0.380 -11.172 -11.166 1.00 38.31 233 VAL A CA 1
ATOM 1919 C C . VAL A 1 233 ? 1.119 -11.102 -10.819 1.00 38.31 233 VAL A C 1
ATOM 1921 O O . VAL A 1 233 ? 1.466 -10.589 -9.766 1.00 38.31 233 VAL A O 1
ATOM 1924 N N . ILE A 1 234 ? 1.994 -11.728 -11.624 1.00 40.25 234 ILE A N 1
ATOM 1925 C CA . ILE A 1 234 ? 3.423 -12.005 -11.299 1.00 40.25 234 ILE A CA 1
ATOM 1926 C C . ILE A 1 234 ? 4.279 -10.757 -11.515 1.00 40.25 234 ILE A C 1
ATOM 1928 O O . ILE A 1 234 ? 4.414 -10.379 -12.674 1.00 40.25 234 ILE A O 1
ATOM 1932 N N . GLU A 1 235 ? 4.771 -10.074 -10.476 1.00 40.81 235 GLU A N 1
ATOM 1933 C CA . GLU A 1 235 ? 5.647 -8.879 -10.583 1.00 40.81 235 GLU A CA 1
ATOM 1934 C C . GLU A 1 235 ? 7.083 -9.258 -11.004 1.00 40.81 235 GLU A C 1
ATOM 1936 O O . GLU A 1 235 ? 7.483 -10.411 -10.861 1.00 40.81 235 GLU A O 1
ATOM 1941 N N . GLU A 1 236 ? 7.830 -8.318 -11.604 1.00 39.47 236 GLU A N 1
ATOM 1942 C CA . GLU A 1 236 ? 9.113 -8.543 -12.314 1.00 39.47 236 GLU A CA 1
ATOM 1943 C C . GLU A 1 236 ? 10.222 -9.215 -11.491 1.00 39.47 236 GLU A C 1
ATOM 1945 O O . GLU A 1 236 ? 11.062 -9.892 -12.077 1.00 39.47 236 GLU A O 1
ATOM 1950 N N . GLU A 1 237 ? 10.228 -9.089 -10.164 1.00 43.06 237 GLU A N 1
ATOM 1951 C CA . GLU A 1 237 ? 11.321 -9.619 -9.334 1.00 43.06 237 GLU A CA 1
ATOM 1952 C C . GLU A 1 237 ? 11.198 -11.120 -9.006 1.00 43.06 237 GLU A C 1
ATOM 1954 O O . GLU A 1 237 ? 12.126 -11.686 -8.439 1.00 43.06 237 GLU A O 1
ATOM 1959 N N . GLU A 1 238 ? 10.091 -11.791 -9.362 1.00 45.59 238 GLU A N 1
ATOM 1960 C CA . GLU A 1 238 ? 9.792 -13.155 -8.879 1.00 45.59 238 GLU A CA 1
ATOM 1961 C C . GLU A 1 238 ? 9.637 -14.225 -9.979 1.00 45.59 238 GLU A C 1
ATOM 1963 O O . GLU A 1 238 ? 9.200 -15.341 -9.691 1.00 45.59 238 GLU A O 1
ATOM 1968 N N . ALA A 1 239 ? 9.973 -13.931 -11.241 1.00 44.78 239 ALA A N 1
ATOM 1969 C CA . ALA A 1 239 ? 9.779 -14.880 -12.349 1.00 44.78 239 ALA A CA 1
ATOM 1970 C C . ALA A 1 239 ? 10.625 -16.164 -12.204 1.00 44.78 239 ALA A C 1
ATOM 1972 O O . ALA A 1 239 ? 10.112 -17.263 -12.429 1.00 44.78 239 ALA A O 1
ATOM 1973 N N . ASP A 1 240 ? 11.879 -16.036 -11.763 1.00 46.59 240 ASP A N 1
ATOM 1974 C CA . ASP A 1 240 ? 12.768 -17.184 -11.528 1.00 46.59 240 ASP A CA 1
ATOM 1975 C C . ASP A 1 240 ? 12.355 -17.968 -10.266 1.00 46.59 240 ASP A C 1
ATOM 1977 O O . ASP A 1 240 ? 12.359 -19.198 -10.244 1.00 46.59 240 ASP A O 1
ATOM 1981 N N . ASP A 1 241 ? 11.876 -17.260 -9.240 1.00 51.78 241 ASP A N 1
ATOM 1982 C CA . ASP A 1 241 ? 11.423 -17.842 -7.970 1.00 51.78 241 ASP A CA 1
ATOM 1983 C C . ASP A 1 241 ? 10.110 -18.610 -8.078 1.00 51.78 241 ASP A C 1
ATOM 1985 O O . ASP A 1 241 ? 9.840 -19.552 -7.325 1.00 51.78 241 ASP A O 1
ATOM 1989 N N . PHE A 1 242 ? 9.253 -18.171 -8.995 1.00 42.78 242 PHE A N 1
ATOM 1990 C CA . PHE A 1 242 ? 7.968 -18.793 -9.240 1.00 42.78 242 PHE A CA 1
ATOM 1991 C C . PHE A 1 242 ? 8.137 -20.223 -9.753 1.00 42.78 242 PHE A C 1
ATOM 1993 O O . PHE A 1 242 ? 7.361 -21.094 -9.358 1.00 42.78 242 PHE A O 1
ATOM 2000 N N . MET A 1 243 ? 9.158 -20.480 -10.575 1.00 45.59 243 MET A N 1
ATOM 2001 C CA . MET A 1 243 ? 9.445 -21.819 -11.092 1.00 45.59 243 MET A CA 1
ATOM 2002 C C . MET A 1 243 ? 9.863 -22.779 -9.971 1.00 45.59 243 MET A C 1
ATOM 2004 O O . MET A 1 243 ? 9.314 -23.877 -9.892 1.00 45.59 243 MET A O 1
ATOM 2008 N N . GLU A 1 244 ? 10.711 -22.340 -9.036 1.00 52.41 244 GLU A N 1
ATOM 2009 C CA . GLU A 1 244 ? 11.100 -23.130 -7.855 1.00 52.41 244 GLU A CA 1
ATOM 2010 C C . GLU A 1 244 ? 9.903 -23.463 -6.949 1.00 52.41 244 GLU A C 1
ATOM 2012 O O . GLU A 1 244 ? 9.717 -24.607 -6.525 1.00 52.41 244 GLU A O 1
ATOM 2017 N N . ILE A 1 245 ? 9.034 -22.481 -6.685 1.00 49.38 245 ILE A N 1
ATOM 2018 C CA . ILE A 1 245 ? 7.828 -22.685 -5.867 1.00 49.38 245 ILE A CA 1
ATOM 2019 C C . ILE A 1 245 ? 6.808 -23.577 -6.600 1.00 49.38 245 ILE A C 1
ATOM 2021 O O . ILE A 1 245 ? 6.083 -24.352 -5.962 1.00 49.38 245 ILE A O 1
ATOM 2025 N N . MET A 1 246 ? 6.744 -23.508 -7.937 1.00 44.47 246 MET A N 1
ATOM 2026 C CA . MET A 1 246 ? 5.887 -24.375 -8.752 1.00 44.47 246 MET A CA 1
ATOM 2027 C C . MET A 1 246 ? 6.345 -25.834 -8.741 1.00 44.47 246 MET A C 1
ATOM 2029 O O . MET A 1 246 ? 5.492 -26.725 -8.653 1.00 44.47 246 MET A O 1
ATOM 2033 N N . GLU A 1 247 ? 7.654 -26.086 -8.805 1.00 48.88 247 GLU A N 1
ATOM 2034 C CA . GLU A 1 247 ? 8.217 -27.441 -8.794 1.00 48.88 247 GLU A CA 1
ATOM 2035 C C . GLU A 1 247 ? 7.938 -28.178 -7.475 1.00 48.88 247 GLU A C 1
ATOM 2037 O O . GLU A 1 247 ? 7.701 -29.387 -7.478 1.00 48.88 247 GLU A O 1
ATOM 2042 N N . GLN A 1 248 ? 7.857 -27.457 -6.353 1.00 46.94 248 GLN A N 1
ATOM 2043 C CA . GLN A 1 248 ? 7.718 -28.060 -5.023 1.00 46.94 248 GLN A CA 1
ATOM 2044 C C . GLN A 1 248 ? 6.269 -28.347 -4.572 1.00 46.94 248 GLN A C 1
ATOM 2046 O O . GLN A 1 248 ? 6.074 -28.995 -3.541 1.00 46.94 248 GLN A O 1
ATOM 2051 N N . GLY A 1 249 ? 5.225 -27.894 -5.285 1.00 41.44 249 GLY A N 1
ATOM 2052 C CA . GLY A 1 249 ? 3.902 -27.755 -4.646 1.00 41.44 249 GLY A CA 1
ATOM 2053 C C . GLY A 1 249 ? 2.640 -27.914 -5.491 1.00 41.44 249 GLY A C 1
ATOM 2054 O O . GLY A 1 249 ? 1.556 -27.527 -5.035 1.00 41.44 249 GLY A O 1
ATOM 2055 N N . LEU A 1 250 ? 2.705 -28.480 -6.698 1.00 43.59 250 LEU A N 1
ATOM 2056 C CA . LEU A 1 250 ? 1.512 -28.683 -7.528 1.00 43.59 250 LEU A CA 1
ATOM 2057 C C . LEU A 1 250 ? 0.699 -29.916 -7.110 1.00 43.59 250 LEU A C 1
ATOM 2059 O O . LEU A 1 250 ? 0.742 -30.956 -7.762 1.00 43.59 250 LEU A O 1
ATOM 2063 N N . ARG A 1 251 ? -0.130 -29.765 -6.070 1.00 43.22 251 ARG A N 1
ATOM 2064 C CA . ARG A 1 251 ? -1.473 -30.376 -5.988 1.00 43.22 251 ARG A CA 1
ATOM 2065 C C . ARG A 1 251 ? -2.241 -29.824 -4.780 1.00 43.22 251 ARG A C 1
ATOM 2067 O O . ARG A 1 251 ? -1.796 -29.939 -3.649 1.00 43.22 251 ARG A O 1
ATOM 2074 N N . LEU A 1 252 ? -3.430 -29.278 -5.065 1.00 40.91 252 LEU A N 1
ATOM 2075 C CA . LEU A 1 252 ? -4.480 -28.820 -4.132 1.00 40.91 252 LEU A CA 1
ATOM 2076 C C . LEU A 1 252 ? -4.290 -27.417 -3.518 1.00 40.91 252 LEU A C 1
ATOM 2078 O O . LEU A 1 252 ? -4.010 -27.247 -2.335 1.00 40.91 252 LEU A O 1
ATOM 2082 N N . ARG A 1 253 ? -4.572 -26.375 -4.314 1.00 49.16 253 ARG A N 1
ATOM 2083 C CA . ARG A 1 253 ? -4.809 -25.019 -3.787 1.00 49.16 253 ARG A CA 1
ATOM 2084 C C . ARG A 1 253 ? -6.182 -24.944 -3.108 1.00 49.16 253 ARG A C 1
ATOM 2086 O O . ARG A 1 253 ? -7.204 -25.082 -3.778 1.00 49.16 253 ARG A O 1
ATOM 2093 N N . LYS A 1 254 ? -6.231 -24.582 -1.820 1.00 50.25 254 LYS A N 1
ATOM 2094 C CA . LYS A 1 254 ? -7.392 -23.863 -1.261 1.00 50.25 254 LYS A CA 1
ATOM 2095 C C . LYS A 1 254 ? -7.300 -22.406 -1.726 1.00 50.25 254 LYS A C 1
ATOM 2097 O O . LYS A 1 254 ? -6.679 -21.569 -1.071 1.00 50.25 254 LYS A O 1
ATOM 2102 N N . LYS A 1 255 ? -7.831 -22.126 -2.920 1.00 57.16 255 LYS A N 1
ATOM 2103 C CA . LYS A 1 255 ? -7.846 -20.775 -3.500 1.00 57.16 255 LYS A CA 1
ATOM 2104 C C . LYS A 1 255 ? -8.602 -19.797 -2.594 1.00 57.16 255 LYS A C 1
ATOM 2106 O O . LYS A 1 255 ? -9.666 -20.129 -2.074 1.00 57.16 255 LYS A O 1
ATOM 2111 N N . GLY A 1 256 ? -8.060 -18.593 -2.427 1.00 62.75 256 GLY A N 1
ATOM 2112 C CA . GLY A 1 256 ? -8.689 -17.499 -1.692 1.00 62.75 256 GLY A CA 1
ATOM 2113 C C . GLY A 1 256 ? -8.715 -17.661 -0.167 1.00 62.75 256 GLY A C 1
ATOM 2114 O O . GLY A 1 256 ? -9.613 -17.114 0.472 1.00 62.75 256 GLY A O 1
ATOM 2115 N N . ALA A 1 257 ? -7.786 -18.394 0.443 1.00 81.12 257 ALA A N 1
ATOM 2116 C CA . ALA A 1 257 ? -7.671 -18.431 1.901 1.00 81.12 257 ALA A CA 1
ATOM 2117 C C . ALA A 1 257 ? -7.182 -17.075 2.437 1.00 81.12 257 ALA A C 1
ATOM 2119 O O . ALA A 1 257 ? -6.300 -16.449 1.845 1.00 81.12 257 ALA A O 1
ATOM 2120 N N . PHE A 1 258 ? -7.742 -16.621 3.558 1.00 90.44 258 PHE A N 1
ATOM 2121 C CA . PHE A 1 258 ? -7.253 -15.425 4.237 1.00 90.44 258 PHE A CA 1
ATOM 2122 C C . PHE A 1 258 ? -5.903 -15.700 4.901 1.00 90.44 258 PHE A C 1
ATOM 2124 O O . PHE A 1 258 ? -5.731 -16.703 5.598 1.00 90.44 258 PHE A O 1
ATOM 2131 N N . VAL A 1 259 ? -4.944 -14.802 4.689 1.00 92.62 259 VAL A N 1
ATOM 2132 C CA . VAL A 1 259 ? -3.575 -14.940 5.207 1.00 92.62 259 VAL A CA 1
ATOM 2133 C C . VAL A 1 259 ? -3.220 -13.881 6.243 1.00 92.62 259 VAL A C 1
ATOM 2135 O O . VAL A 1 259 ? -2.398 -14.175 7.106 1.00 92.62 259 VAL A O 1
ATOM 2138 N N . ARG A 1 260 ? -3.862 -12.705 6.195 1.00 96.44 260 ARG A N 1
ATOM 2139 C CA . ARG A 1 260 ? -3.649 -11.580 7.117 1.00 96.44 260 ARG A CA 1
ATOM 2140 C C . ARG A 1 260 ? -4.939 -10.790 7.320 1.00 96.44 260 ARG A C 1
ATOM 2142 O O . ARG A 1 260 ? -5.685 -10.582 6.359 1.00 96.44 260 ARG A O 1
ATOM 2149 N N . LEU A 1 261 ? -5.165 -10.329 8.547 1.00 97.75 261 LEU A N 1
ATOM 2150 C CA . LEU A 1 261 ? -6.163 -9.313 8.884 1.00 97.75 261 LEU A CA 1
ATOM 2151 C C . LEU A 1 261 ? -5.441 -8.100 9.465 1.00 97.75 261 LEU A C 1
ATOM 2153 O O . LEU A 1 261 ? -4.747 -8.214 10.469 1.00 97.75 261 LEU A O 1
ATOM 2157 N N . GLU A 1 262 ? -5.628 -6.944 8.851 1.00 98.19 262 GLU A N 1
ATOM 2158 C CA . GLU A 1 262 ? -5.230 -5.657 9.413 1.00 98.19 262 GLU A CA 1
ATOM 2159 C C . GLU A 1 262 ? -6.486 -4.972 9.946 1.00 98.19 262 GLU A C 1
ATOM 2161 O O . GLU A 1 262 ? -7.515 -4.969 9.271 1.00 98.19 262 GLU A O 1
ATOM 2166 N N . ILE A 1 263 ? -6.430 -4.411 11.146 1.00 98.19 263 ILE A N 1
ATOM 2167 C CA . ILE A 1 263 ? -7.571 -3.753 11.786 1.00 98.19 263 ILE A CA 1
ATOM 2168 C C . ILE A 1 263 ? -7.099 -2.531 12.569 1.00 98.19 263 ILE A C 1
ATOM 2170 O O . ILE A 1 263 ? -5.970 -2.511 13.055 1.00 98.19 263 ILE A O 1
ATOM 2174 N N . GLN A 1 264 ? -7.927 -1.499 12.693 1.00 97.31 264 GLN A N 1
ATOM 2175 C CA . GLN A 1 264 ? -7.634 -0.376 13.583 1.00 97.31 264 GLN A CA 1
ATOM 2176 C C . GLN A 1 264 ? -7.516 -0.844 15.040 1.00 97.31 264 GLN A C 1
ATOM 2178 O O . GLN A 1 264 ? -8.249 -1.727 15.489 1.00 97.31 264 GLN A O 1
ATOM 2183 N N . ARG A 1 265 ? -6.591 -0.251 15.801 1.00 94.50 265 ARG A N 1
ATOM 2184 C CA . ARG A 1 265 ? -6.346 -0.626 17.201 1.00 94.50 265 ARG A CA 1
ATOM 2185 C C . ARG A 1 265 ? -7.531 -0.331 18.118 1.00 94.50 265 ARG A C 1
ATOM 2187 O O . ARG A 1 265 ? -7.686 -1.035 19.111 1.00 94.50 265 ARG A O 1
ATOM 2194 N N . SER A 1 266 ? -8.372 0.641 17.767 1.00 89.69 266 SER A N 1
ATOM 2195 C CA . SER A 1 266 ? -9.620 0.958 18.472 1.00 89.69 266 SER A CA 1
ATOM 2196 C C . SER A 1 266 ? -10.640 -0.188 18.474 1.00 89.69 266 SER A C 1
ATOM 2198 O O . SER A 1 266 ? -11.584 -0.138 19.258 1.00 89.69 266 SER A O 1
ATOM 2200 N N . ALA A 1 267 ? -10.454 -1.225 17.646 1.00 93.38 267 ALA A N 1
ATOM 2201 C CA . ALA A 1 267 ? -11.320 -2.398 17.627 1.00 93.38 267 ALA A CA 1
ATOM 2202 C C . ALA A 1 267 ? -11.364 -3.106 18.986 1.00 93.38 267 ALA A C 1
ATOM 2204 O O . ALA A 1 267 ? -10.335 -3.567 19.501 1.00 93.38 267 ALA A O 1
ATOM 2205 N N . ASP A 1 268 ? -12.574 -3.265 19.520 1.00 93.50 268 ASP A N 1
ATOM 2206 C CA . ASP A 1 268 ? -12.806 -4.095 20.693 1.00 93.50 268 ASP A CA 1
ATOM 2207 C C . ASP A 1 268 ? -12.604 -5.591 20.370 1.00 93.50 268 ASP A C 1
ATOM 2209 O O . ASP A 1 268 ? -12.580 -6.033 19.215 1.00 93.50 268 ASP A O 1
ATOM 2213 N N . GLU A 1 269 ? -12.395 -6.401 21.411 1.00 94.38 269 GLU A N 1
ATOM 2214 C CA . GLU A 1 269 ? -12.173 -7.842 21.230 1.00 94.38 269 GLU A CA 1
ATOM 2215 C C . GLU A 1 269 ? -13.411 -8.548 20.657 1.00 94.38 269 GLU A C 1
ATOM 2217 O O . GLU A 1 269 ? -13.261 -9.552 19.963 1.00 94.38 269 GLU A O 1
ATOM 2222 N N . GLU A 1 270 ? -14.613 -8.006 20.872 1.00 94.88 270 GLU A N 1
ATOM 2223 C CA . GLU A 1 270 ? -15.846 -8.547 20.301 1.00 94.88 270 GLU A CA 1
ATOM 2224 C C . GLU A 1 270 ? -15.906 -8.391 18.778 1.00 94.88 270 GLU A C 1
ATOM 2226 O O . GLU A 1 270 ? -16.209 -9.365 18.092 1.00 94.88 270 GLU A O 1
ATOM 2231 N N . LEU A 1 271 ? -15.568 -7.222 18.221 1.00 95.12 271 LEU A N 1
ATOM 2232 C CA . LEU A 1 271 ? -15.474 -7.015 16.773 1.00 95.12 271 LEU A CA 1
ATOM 2233 C C . LEU A 1 271 ? -14.394 -7.902 16.157 1.00 95.12 271 LEU A C 1
ATOM 2235 O O . LEU A 1 271 ? -14.604 -8.490 15.094 1.00 95.12 271 LEU A O 1
ATOM 2239 N N . ILE A 1 272 ? -13.248 -8.049 16.827 1.00 96.31 272 ILE A N 1
ATOM 2240 C CA . ILE A 1 272 ? -12.178 -8.942 16.365 1.00 96.31 272 ILE A CA 1
ATOM 2241 C C . ILE A 1 272 ? -12.659 -10.393 16.364 1.00 96.31 272 ILE A C 1
ATOM 2243 O O . ILE A 1 272 ? -12.408 -11.120 15.402 1.00 96.31 272 ILE A O 1
ATOM 2247 N N . GLN A 1 273 ? -13.361 -10.827 17.411 1.00 95.19 273 GLN A N 1
ATOM 2248 C CA . GLN A 1 273 ? -13.915 -12.173 17.500 1.00 95.19 273 GLN A CA 1
ATOM 2249 C C . GLN A 1 273 ? -15.017 -12.401 16.459 1.00 95.19 273 GLN A C 1
ATOM 2251 O O . GLN A 1 273 ? -15.036 -13.456 15.823 1.00 95.19 273 GLN A O 1
ATOM 2256 N N . PHE A 1 274 ? -15.882 -11.411 16.238 1.00 95.00 274 PHE A N 1
ATOM 2257 C CA . PHE A 1 274 ? -16.901 -11.419 15.194 1.00 95.00 274 PHE A CA 1
ATOM 2258 C C . PHE A 1 274 ? -16.274 -11.566 13.805 1.00 95.00 274 PHE A C 1
ATOM 2260 O O . PHE A 1 274 ? -16.674 -12.442 13.043 1.00 95.00 274 PHE A O 1
ATOM 2267 N N . LEU A 1 275 ? -15.252 -10.778 13.465 1.00 96.06 275 LEU A N 1
ATOM 2268 C CA . LEU A 1 275 ? -14.557 -10.928 12.187 1.00 96.06 275 LEU A CA 1
ATOM 2269 C C . LEU A 1 275 ? -13.861 -12.292 12.108 1.00 96.06 275 LEU A C 1
ATOM 2271 O O . LEU A 1 275 ? -13.997 -13.011 11.117 1.00 96.06 275 LEU A O 1
ATOM 2275 N N . ASN A 1 276 ? -13.146 -12.700 13.157 1.00 95.38 276 ASN A N 1
ATOM 2276 C CA . ASN A 1 276 ? -12.335 -13.911 13.103 1.00 95.38 276 ASN A CA 1
ATOM 2277 C C . ASN A 1 276 ? -13.150 -15.215 13.133 1.00 95.38 276 ASN A C 1
ATOM 2279 O O . ASN A 1 276 ? -12.668 -16.232 12.631 1.00 95.38 276 ASN A O 1
ATOM 2283 N N . SER A 1 277 ? -14.385 -15.207 13.647 1.00 94.00 277 SER A N 1
ATOM 2284 C CA . SER A 1 277 ? -15.295 -16.360 13.551 1.00 94.00 277 SER A CA 1
ATOM 2285 C C . SER A 1 277 ? -15.645 -16.695 12.093 1.00 94.00 277 SER A C 1
ATOM 2287 O O . SER A 1 277 ? -15.810 -17.869 11.747 1.00 94.00 277 SER A O 1
ATOM 2289 N N . HIS A 1 278 ? -15.655 -15.682 11.221 1.00 92.94 278 HIS A N 1
ATOM 2290 C CA . HIS A 1 278 ? -15.900 -15.816 9.787 1.00 92.94 278 HIS A CA 1
ATOM 2291 C C . HIS A 1 278 ? -14.608 -16.017 8.984 1.00 92.94 278 HIS A C 1
ATOM 2293 O O . HIS A 1 278 ? -14.555 -16.876 8.102 1.00 92.94 278 HIS A O 1
ATOM 2299 N N . LEU A 1 279 ? -13.553 -15.255 9.295 1.00 92.94 279 LEU A N 1
ATOM 2300 C CA . LEU A 1 279 ? -12.294 -15.272 8.540 1.00 92.94 279 LEU A CA 1
ATOM 2301 C C . LEU A 1 279 ? -11.402 -16.475 8.873 1.00 92.94 279 LEU A C 1
ATOM 2303 O O . LEU A 1 279 ? -10.647 -16.927 8.012 1.00 92.94 279 LEU A O 1
ATOM 2307 N N . LYS A 1 280 ? -11.498 -17.003 10.102 1.00 92.44 280 LYS A N 1
ATOM 2308 C CA . LYS A 1 280 ? -10.727 -18.155 10.604 1.00 92.44 280 LYS A CA 1
ATOM 2309 C C . LYS A 1 280 ? -9.213 -17.976 10.441 1.00 92.44 280 LYS A C 1
ATOM 2311 O O . LYS A 1 280 ? -8.501 -18.898 10.040 1.00 92.44 280 LYS A O 1
ATOM 2316 N N . ILE A 1 281 ? -8.723 -16.779 10.753 1.00 92.56 281 ILE A N 1
ATOM 2317 C CA . ILE A 1 281 ? -7.307 -16.421 10.696 1.00 92.56 281 ILE A CA 1
ATOM 2318 C C . ILE A 1 281 ? -6.666 -16.710 12.060 1.00 92.56 281 ILE A C 1
ATOM 2320 O O . ILE A 1 281 ? -7.283 -16.591 13.124 1.00 92.56 281 ILE A O 1
ATOM 2324 N N . PHE A 1 282 ? -5.402 -17.125 12.045 1.00 92.56 282 PHE A N 1
ATOM 2325 C CA . PHE A 1 282 ? -4.652 -17.330 13.277 1.00 92.56 282 PHE A CA 1
ATOM 2326 C C . PHE A 1 282 ? -4.434 -15.993 13.992 1.00 92.56 282 PHE A C 1
ATOM 2328 O O . PHE A 1 282 ? -4.082 -15.005 13.358 1.00 92.56 282 PHE A O 1
ATOM 2335 N N . ARG A 1 283 ? -4.586 -15.951 15.321 1.00 93.00 283 ARG A N 1
ATOM 2336 C CA . ARG A 1 283 ? -4.553 -14.693 16.094 1.00 93.00 283 ARG A CA 1
ATOM 2337 C C . ARG A 1 283 ? -3.281 -13.866 15.870 1.00 93.00 283 ARG A C 1
ATOM 2339 O O . ARG A 1 283 ? -3.345 -12.645 15.889 1.00 93.00 283 ARG A O 1
ATOM 2346 N N . ARG A 1 284 ? -2.135 -14.515 15.627 1.00 94.06 284 ARG A N 1
ATOM 2347 C CA . ARG A 1 284 ? -0.863 -13.823 15.346 1.00 94.06 284 ARG A CA 1
ATOM 2348 C C . ARG A 1 284 ? -0.752 -13.261 13.923 1.00 94.06 284 ARG A C 1
ATOM 2350 O O . ARG A 1 284 ? 0.178 -12.511 13.670 1.00 94.06 284 ARG A O 1
ATOM 2357 N N . ASP A 1 285 ? -1.676 -13.599 13.029 1.00 96.31 285 ASP A N 1
ATOM 2358 C CA . ASP A 1 285 ? -1.806 -13.006 11.690 1.00 96.31 285 ASP A CA 1
ATOM 2359 C C . ASP A 1 285 ? -2.821 -11.837 11.674 1.00 96.31 285 ASP A C 1
ATOM 2361 O O . ASP A 1 285 ? -3.205 -11.352 10.606 1.00 96.31 285 ASP A O 1
ATOM 2365 N N . ILE A 1 286 ? -3.276 -11.399 12.858 1.00 97.38 286 ILE A N 1
ATOM 2366 C CA . ILE A 1 286 ? -4.103 -10.206 13.057 1.00 97.38 286 ILE A CA 1
ATOM 2367 C C . ILE A 1 286 ? -3.201 -9.064 13.541 1.00 97.38 286 ILE A C 1
ATOM 2369 O O . ILE A 1 286 ? -2.575 -9.164 14.597 1.00 97.38 286 ILE A O 1
ATOM 2373 N N . TYR A 1 287 ? -3.162 -7.971 12.785 1.00 97.56 287 TYR A N 1
ATOM 2374 C CA . TYR A 1 287 ? -2.329 -6.799 13.040 1.00 97.56 287 TYR A CA 1
ATOM 2375 C C . TYR A 1 287 ? -3.206 -5.582 13.352 1.00 97.56 287 TYR A C 1
ATOM 2377 O O . TYR A 1 287 ? -4.047 -5.198 12.544 1.00 97.56 287 TYR A O 1
ATOM 2385 N N . LYS A 1 288 ? -3.016 -4.976 14.532 1.00 97.44 288 LYS A N 1
ATOM 2386 C CA . LYS A 1 288 ? -3.836 -3.854 15.029 1.00 97.44 288 LYS A CA 1
ATOM 2387 C C . LYS A 1 288 ? -3.127 -2.505 14.900 1.00 97.44 288 LYS A C 1
ATOM 2389 O O . LYS A 1 288 ? -2.226 -2.284 15.698 1.00 97.44 288 LYS A O 1
ATOM 2394 N N . TYR A 1 289 ? -3.495 -1.614 13.982 1.00 97.19 289 TYR A N 1
ATOM 2395 C CA . TYR A 1 289 ? -2.756 -0.366 13.713 1.00 97.19 289 TYR A CA 1
ATOM 2396 C C . TYR A 1 289 ? -3.370 0.905 14.329 1.00 97.19 289 TYR A C 1
ATOM 2398 O O . TYR A 1 289 ? -4.587 1.061 14.343 1.00 97.19 289 TYR A O 1
ATOM 2406 N N . ASP A 1 290 ? -2.517 1.839 14.765 1.00 95.44 290 ASP A N 1
ATOM 2407 C CA . ASP A 1 290 ? -2.859 3.215 15.200 1.00 95.44 290 ASP A CA 1
ATOM 2408 C C . ASP A 1 290 ? -2.709 4.265 14.088 1.00 95.44 290 ASP A C 1
ATOM 2410 O O . ASP A 1 290 ? -2.743 5.470 14.336 1.00 95.44 290 ASP A O 1
ATOM 2414 N N . ILE A 1 291 ? -2.456 3.810 12.867 1.00 96.94 291 ILE A N 1
ATOM 2415 C CA . ILE A 1 291 ? -2.295 4.630 11.667 1.00 96.94 291 ILE A CA 1
ATOM 2416 C C . ILE A 1 291 ? -3.303 4.155 10.614 1.00 96.94 291 ILE A C 1
ATOM 2418 O O . ILE A 1 291 ? -3.826 3.040 10.743 1.00 96.94 291 ILE A O 1
ATOM 2422 N N . PRO A 1 292 ? -3.590 4.950 9.567 1.00 95.88 292 PRO A N 1
ATOM 2423 C CA . PRO A 1 292 ? -4.472 4.507 8.497 1.00 95.88 292 PRO A CA 1
ATOM 2424 C C . PRO A 1 292 ? -4.003 3.181 7.888 1.00 95.88 292 PRO A C 1
ATOM 2426 O O . PRO A 1 292 ? -2.833 3.014 7.544 1.00 95.88 292 PRO A O 1
ATOM 2429 N N . LEU A 1 293 ? -4.931 2.236 7.733 1.00 97.06 293 LEU A N 1
ATOM 2430 C CA . LEU A 1 293 ? -4.662 0.994 7.003 1.00 97.06 293 LEU A CA 1
ATOM 2431 C C . LEU A 1 293 ? -4.562 1.267 5.499 1.00 97.06 293 LEU A C 1
ATOM 2433 O O . LEU A 1 293 ? -5.069 2.284 5.017 1.00 97.06 293 LEU A O 1
ATOM 2437 N N . ASN A 1 294 ? -4.040 0.288 4.750 1.00 96.12 294 ASN A N 1
ATOM 2438 C CA . ASN A 1 294 ? -3.772 0.407 3.314 1.00 96.12 294 ASN A CA 1
ATOM 2439 C C . ASN A 1 294 ? -2.744 1.517 3.031 1.00 96.12 294 ASN A C 1
ATOM 2441 O O . ASN A 1 294 ? -3.043 2.500 2.355 1.00 96.12 294 ASN A O 1
ATOM 2445 N N . LEU A 1 295 ? -1.525 1.349 3.555 1.00 97.62 295 LEU A N 1
ATOM 2446 C CA . LEU A 1 295 ? -0.438 2.324 3.398 1.00 97.62 295 LEU A CA 1
ATOM 2447 C C . LEU A 1 295 ? -0.095 2.607 1.928 1.00 97.62 295 LEU A C 1
ATOM 2449 O O . LEU A 1 295 ? 0.292 3.726 1.608 1.00 97.62 295 LEU A O 1
ATOM 2453 N N . GLY A 1 296 ? -0.316 1.656 1.013 1.00 96.94 296 GLY A N 1
ATOM 2454 C CA . GLY A 1 296 ? -0.164 1.895 -0.427 1.00 96.94 296 GLY A CA 1
ATOM 2455 C C . GLY A 1 296 ? -1.035 3.050 -0.943 1.00 96.94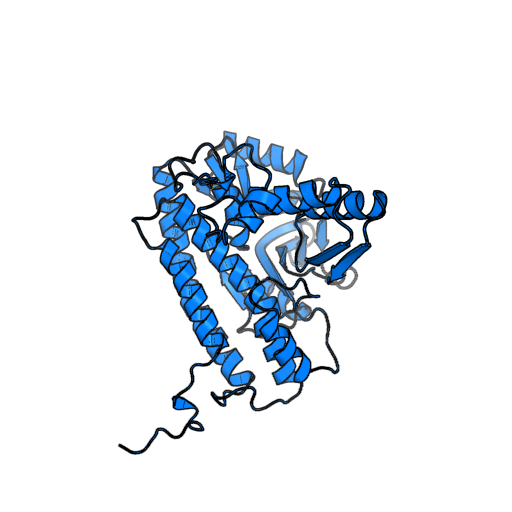 296 GLY A C 1
ATOM 2456 O O . GLY A 1 296 ? -0.656 3.760 -1.869 1.00 96.94 296 GLY A O 1
ATOM 2457 N N . ALA A 1 297 ? -2.167 3.339 -0.301 1.00 97.19 297 ALA A N 1
ATOM 2458 C CA . ALA A 1 297 ? -3.010 4.464 -0.684 1.00 97.19 297 ALA A CA 1
ATOM 2459 C C . ALA A 1 297 ? -2.415 5.845 -0.365 1.00 97.19 297 ALA A C 1
ATOM 2461 O O . ALA A 1 297 ? -2.934 6.848 -0.856 1.00 97.19 297 ALA A O 1
ATOM 2462 N N . LEU A 1 298 ? -1.321 5.925 0.400 1.00 98.38 298 LEU A N 1
ATOM 2463 C CA . LEU A 1 298 ? -0.598 7.180 0.630 1.00 98.38 298 LEU A CA 1
ATOM 2464 C C . LEU A 1 298 ? -0.060 7.786 -0.675 1.00 98.38 298 LEU A C 1
ATOM 2466 O O . LEU A 1 298 ? 0.145 8.997 -0.740 1.00 98.38 298 LEU A O 1
ATOM 2470 N N . TRP A 1 299 ? 0.063 6.994 -1.749 1.00 97.44 299 TRP A N 1
ATOM 2471 C CA . TRP A 1 299 ? 0.318 7.500 -3.100 1.00 97.44 299 TRP A CA 1
ATOM 2472 C C . TRP A 1 299 ? -0.693 8.561 -3.564 1.00 97.44 299 TRP A C 1
ATOM 2474 O O . TRP A 1 299 ? -0.322 9.433 -4.346 1.00 97.44 299 TRP A O 1
ATOM 2484 N N . GLN A 1 300 ? -1.935 8.549 -3.060 1.00 96.75 300 GLN A N 1
ATOM 2485 C CA . GLN A 1 300 ? -2.928 9.598 -3.342 1.00 96.75 300 GLN A CA 1
ATOM 2486 C C . GLN A 1 300 ? -2.452 10.970 -2.842 1.00 96.75 300 GLN A C 1
ATOM 2488 O O . GLN A 1 300 ? -2.559 11.963 -3.555 1.00 96.75 300 GLN A O 1
ATOM 2493 N N . ILE A 1 301 ? -1.851 11.002 -1.651 1.00 97.88 301 ILE A N 1
ATOM 2494 C CA . ILE A 1 301 ? -1.339 12.216 -1.004 1.00 97.88 301 ILE A CA 1
ATOM 2495 C C . ILE A 1 301 ? -0.006 12.616 -1.632 1.00 97.88 301 ILE A C 1
ATOM 2497 O O . ILE A 1 301 ? 0.191 13.770 -2.017 1.00 97.88 301 ILE A O 1
ATOM 2501 N N . VAL A 1 302 ? 0.885 11.635 -1.824 1.00 97.06 302 VAL A N 1
ATOM 2502 C CA . VAL A 1 302 ? 2.143 11.822 -2.556 1.00 97.06 302 VAL A CA 1
ATOM 2503 C C . VAL A 1 302 ? 1.861 12.342 -3.961 1.00 97.06 302 VAL A C 1
ATOM 2505 O O . VAL A 1 302 ? 2.667 13.088 -4.482 1.00 97.06 302 VAL A O 1
ATOM 2508 N N . GLY A 1 303 ? 0.726 12.047 -4.591 1.00 94.12 303 GLY A N 1
ATOM 2509 C CA . GLY A 1 303 ? 0.361 12.552 -5.917 1.00 94.12 303 GLY A CA 1
ATOM 2510 C C . GLY A 1 303 ? 0.101 14.063 -5.998 1.00 94.12 303 GLY A C 1
ATOM 2511 O O . GLY A 1 303 ? 0.079 14.609 -7.103 1.00 94.12 303 GLY A O 1
ATOM 2512 N N . ASN A 1 304 ? -0.041 14.770 -4.872 1.00 95.19 304 ASN A N 1
ATOM 2513 C CA . ASN A 1 304 ? -0.425 16.180 -4.882 1.00 95.19 304 ASN A CA 1
ATOM 2514 C C . ASN A 1 304 ? 0.654 17.070 -5.526 1.00 95.19 304 ASN A C 1
ATOM 2516 O O . ASN A 1 304 ? 1.833 17.046 -5.156 1.00 95.19 304 ASN A O 1
ATOM 2520 N N . LYS A 1 305 ? 0.246 17.855 -6.529 1.00 93.75 305 LYS A N 1
ATOM 2521 C CA . LYS A 1 305 ? 1.138 18.729 -7.303 1.00 93.75 305 LYS A CA 1
ATOM 2522 C C . LYS A 1 305 ? 1.447 20.051 -6.599 1.00 93.75 305 LYS A C 1
ATOM 2524 O O . LYS A 1 305 ? 2.516 20.597 -6.836 1.00 93.75 305 LYS A O 1
ATOM 2529 N N . LYS A 1 306 ? 0.567 20.545 -5.719 1.00 94.94 306 LYS A N 1
ATOM 2530 C CA . LYS A 1 306 ? 0.792 21.788 -4.954 1.00 94.94 306 LYS A CA 1
ATOM 2531 C C . LYS A 1 306 ? 1.943 21.654 -3.957 1.00 94.94 306 LYS A C 1
ATOM 2533 O O . LYS A 1 306 ? 2.639 22.623 -3.675 1.00 94.94 306 LYS A O 1
ATOM 2538 N N . PHE A 1 307 ? 2.212 20.429 -3.517 1.00 96.31 307 PHE A N 1
ATOM 2539 C CA . PHE A 1 307 ? 3.309 20.092 -2.613 1.00 96.31 307 PHE A CA 1
ATOM 2540 C C . PHE A 1 307 ? 4.532 19.516 -3.345 1.00 96.31 307 PHE A C 1
ATOM 2542 O O . PHE A 1 307 ? 5.292 18.735 -2.779 1.00 96.31 307 PHE A O 1
ATOM 2549 N N . SER A 1 308 ? 4.762 19.882 -4.613 1.00 95.00 308 SER A N 1
ATOM 2550 C CA . SER A 1 308 ? 5.924 19.397 -5.378 1.00 95.00 308 SER A CA 1
ATOM 2551 C C . SER A 1 308 ? 7.272 19.801 -4.775 1.00 95.00 308 SER A C 1
ATOM 2553 O O . SER A 1 308 ? 8.258 19.108 -4.992 1.00 95.00 308 SER A O 1
ATOM 2555 N N . HIS A 1 309 ? 7.318 20.891 -4.003 1.00 95.00 309 HIS A N 1
ATOM 2556 C CA . HIS A 1 309 ? 8.509 21.319 -3.265 1.00 95.00 309 HIS A CA 1
ATOM 2557 C C . HIS A 1 309 ? 8.890 20.351 -2.127 1.00 95.00 309 HIS A C 1
ATOM 2559 O O . HIS A 1 309 ? 10.032 20.359 -1.683 1.00 95.00 309 HIS A O 1
ATOM 2565 N N . LEU A 1 310 ? 7.965 19.483 -1.696 1.00 97.12 310 LEU A N 1
ATOM 2566 C CA . LEU A 1 310 ? 8.206 18.416 -0.718 1.00 97.12 310 LEU A CA 1
ATOM 2567 C C . LEU A 1 310 ? 8.626 17.090 -1.372 1.00 97.12 310 LEU A C 1
ATOM 2569 O O . LEU A 1 310 ? 8.588 16.053 -0.709 1.00 97.12 310 LEU A O 1
ATOM 2573 N N . LYS A 1 311 ? 9.003 17.100 -2.656 1.00 96.12 311 LYS A N 1
ATOM 2574 C CA . LYS A 1 311 ? 9.449 15.929 -3.426 1.00 96.12 311 LYS A CA 1
ATOM 2575 C C . LYS A 1 311 ? 10.841 16.132 -3.996 1.00 96.12 311 LYS A C 1
ATOM 2577 O O . LYS A 1 311 ? 11.325 17.259 -4.103 1.00 96.12 311 LYS A O 1
ATOM 2582 N N . THR A 1 312 ? 11.461 15.042 -4.435 1.00 93.38 312 THR A N 1
ATOM 2583 C CA . THR A 1 312 ? 12.650 15.148 -5.280 1.00 93.38 312 THR A CA 1
ATOM 2584 C C . THR A 1 312 ? 12.255 15.752 -6.635 1.00 93.38 312 THR A C 1
ATOM 2586 O O . THR A 1 312 ? 11.204 15.394 -7.179 1.00 93.38 312 THR A O 1
ATOM 2589 N N . PRO A 1 313 ? 13.069 16.657 -7.212 1.00 91.50 313 PRO A N 1
ATOM 2590 C CA . PRO A 1 313 ? 12.837 17.149 -8.563 1.00 91.50 313 PRO A CA 1
ATOM 2591 C C . PRO A 1 313 ? 12.734 15.985 -9.560 1.00 91.50 313 PRO A C 1
ATOM 2593 O O . PRO A 1 313 ? 13.547 15.058 -9.490 1.00 91.50 313 PRO A O 1
ATOM 2596 N N . PRO A 1 314 ? 11.763 16.005 -10.489 1.00 90.38 314 PRO A N 1
ATOM 2597 C CA . PRO A 1 314 ? 11.661 14.962 -11.497 1.00 90.38 314 PRO A CA 1
ATOM 2598 C C . PRO A 1 314 ? 12.924 14.950 -12.362 1.00 90.38 314 PRO A C 1
ATOM 2600 O O . PRO A 1 314 ? 13.432 15.999 -12.760 1.00 90.38 314 PRO A O 1
ATOM 2603 N N . TYR A 1 315 ? 13.414 13.752 -12.666 1.00 92.44 315 TYR A N 1
ATOM 2604 C CA . TYR A 1 315 ? 14.506 13.559 -13.607 1.00 92.44 315 TYR A CA 1
ATOM 2605 C C . TYR A 1 315 ? 13.929 13.248 -14.989 1.00 92.44 315 TYR A C 1
ATOM 2607 O O . TYR A 1 315 ? 13.152 12.305 -15.128 1.00 92.44 315 TYR A O 1
ATOM 2615 N N . THR A 1 316 ? 14.303 14.030 -16.002 1.00 94.81 316 THR A N 1
ATOM 2616 C CA . THR A 1 316 ? 13.936 13.761 -17.398 1.00 94.81 316 THR A CA 1
ATOM 2617 C C . THR A 1 316 ? 15.025 12.901 -18.039 1.00 94.81 316 THR A C 1
ATOM 2619 O O . THR A 1 316 ? 16.149 13.397 -18.179 1.00 94.81 316 THR A O 1
ATOM 2622 N N . PRO A 1 317 ? 14.723 11.649 -18.438 1.00 96.44 317 PRO A N 1
ATOM 2623 C CA . PRO A 1 317 ? 15.682 10.795 -19.127 1.00 96.44 317 PRO A CA 1
ATOM 2624 C C . PRO A 1 317 ? 16.188 11.446 -20.410 1.00 96.44 317 PRO A C 1
ATOM 2626 O O . PRO A 1 317 ? 15.415 12.055 -21.153 1.00 96.44 317 PRO A O 1
ATOM 2629 N N . LYS A 1 318 ? 17.489 11.329 -20.672 1.00 95.81 318 LYS A N 1
ATOM 2630 C CA . LYS A 1 318 ? 18.121 11.945 -21.844 1.00 95.81 318 LYS A CA 1
ATOM 2631 C C . LYS A 1 318 ? 18.228 10.953 -22.994 1.00 95.81 318 LYS A C 1
ATOM 2633 O O . LYS A 1 318 ? 18.368 9.755 -22.779 1.00 95.81 318 LYS A O 1
ATOM 2638 N N . ILE A 1 319 ? 18.201 11.465 -24.216 1.00 95.94 319 ILE A N 1
ATOM 2639 C CA . ILE A 1 319 ? 18.698 10.742 -25.387 1.00 95.94 319 ILE A CA 1
ATOM 2640 C C . ILE A 1 319 ? 20.100 11.292 -25.638 1.00 95.94 319 ILE A C 1
ATOM 2642 O O . ILE A 1 319 ? 20.264 12.510 -25.714 1.00 95.94 319 ILE A O 1
ATOM 2646 N N . LEU A 1 320 ? 21.102 10.418 -25.665 1.00 94.38 320 LEU A N 1
ATOM 2647 C CA . LEU A 1 320 ? 22.500 10.801 -25.859 1.00 94.38 320 LEU A CA 1
ATOM 2648 C C . LEU A 1 320 ? 22.932 10.551 -27.311 1.00 94.38 320 LEU A C 1
ATOM 2650 O O . LEU A 1 320 ? 22.373 9.659 -27.956 1.00 94.38 320 LEU A O 1
ATOM 2654 N N . PRO A 1 321 ? 23.937 11.283 -27.822 1.00 92.69 321 PRO A N 1
ATOM 2655 C CA . PRO A 1 321 ? 24.578 10.944 -29.085 1.00 92.69 321 PRO A CA 1
ATOM 2656 C C . PRO A 1 321 ? 25.107 9.503 -29.102 1.00 92.69 321 PRO A C 1
ATOM 2658 O O . PRO A 1 321 ? 25.605 9.041 -28.074 1.00 92.69 321 PRO A O 1
ATOM 2661 N N . PRO A 1 322 ? 25.025 8.804 -30.247 1.00 93.31 322 PRO A N 1
ATOM 2662 C CA . PRO A 1 322 ? 24.499 9.280 -31.538 1.00 93.31 322 PRO A CA 1
ATOM 2663 C C . PRO A 1 322 ? 22.967 9.163 -31.707 1.00 93.31 322 PRO A C 1
ATOM 2665 O O . PRO A 1 322 ? 22.438 9.502 -32.766 1.00 93.31 322 PRO A O 1
ATOM 2668 N N . LEU A 1 323 ? 22.226 8.683 -30.701 1.00 93.94 323 LEU A N 1
ATOM 2669 C CA . LEU A 1 323 ? 20.784 8.394 -30.804 1.00 93.94 323 LEU A CA 1
ATOM 2670 C C . LEU A 1 323 ? 19.894 9.645 -30.854 1.00 93.94 323 LEU A C 1
ATOM 2672 O O . LEU A 1 323 ? 18.717 9.547 -31.209 1.00 93.94 323 LEU A O 1
ATOM 2676 N N . ASP A 1 324 ? 20.439 10.807 -30.495 1.00 91.94 324 ASP A N 1
ATOM 2677 C CA . ASP A 1 324 ? 19.782 12.114 -30.598 1.00 91.94 324 ASP A CA 1
ATOM 2678 C C . ASP A 1 324 ? 19.878 12.728 -32.008 1.00 91.94 324 ASP A C 1
ATOM 2680 O O . ASP A 1 324 ? 19.294 13.781 -32.274 1.00 91.94 324 ASP A O 1
ATOM 2684 N N . SER A 1 325 ? 20.578 12.061 -32.930 1.00 89.19 325 SER A N 1
ATOM 2685 C CA . SER A 1 325 ? 20.732 12.495 -34.314 1.00 89.19 325 SER A CA 1
ATOM 2686 C C . SER A 1 325 ? 19.541 12.100 -35.208 1.00 89.19 325 SER A C 1
ATOM 2688 O O . SER A 1 325 ? 18.667 11.302 -34.855 1.00 89.19 325 SER A O 1
ATOM 2690 N N . ASN A 1 326 ? 19.515 12.657 -36.425 1.00 87.31 326 ASN A N 1
ATOM 2691 C CA . ASN A 1 326 ? 18.559 12.277 -37.477 1.00 87.31 326 ASN A CA 1
ATOM 2692 C C . ASN A 1 326 ? 18.992 11.029 -38.264 1.00 87.31 326 ASN A C 1
ATOM 2694 O O . ASN A 1 326 ? 18.364 10.686 -39.268 1.00 87.31 326 ASN A O 1
ATOM 2698 N N . GLU A 1 327 ? 20.076 10.376 -37.852 1.00 88.94 327 GLU A N 1
ATOM 2699 C CA . GLU A 1 327 ? 20.577 9.182 -38.508 1.00 88.94 327 GLU A CA 1
ATOM 2700 C C . GLU A 1 327 ? 19.626 7.993 -38.315 1.00 88.94 327 GLU A C 1
ATOM 2702 O O . GLU A 1 327 ? 18.860 7.907 -37.348 1.00 88.94 327 GLU A O 1
ATOM 2707 N N . SER A 1 328 ? 19.637 7.069 -39.278 1.00 90.31 328 SER A N 1
ATOM 2708 C CA . SER A 1 328 ? 18.874 5.831 -39.147 1.00 90.31 328 SER A CA 1
ATOM 2709 C C . SER A 1 328 ? 19.420 5.030 -37.973 1.00 90.31 328 SER A C 1
ATOM 2711 O O . SER A 1 328 ? 20.612 4.733 -37.929 1.00 90.31 328 SER A O 1
ATOM 2713 N N . ILE A 1 329 ? 18.538 4.600 -37.072 1.00 93.88 329 ILE A N 1
ATOM 2714 C CA . ILE A 1 329 ? 18.924 3.760 -35.935 1.00 93.88 329 ILE A CA 1
ATOM 2715 C C . ILE A 1 329 ? 19.609 2.459 -36.376 1.00 93.88 329 ILE A C 1
ATOM 2717 O O . ILE A 1 329 ? 20.493 1.981 -35.681 1.00 93.88 329 ILE A O 1
ATOM 2721 N N . PHE A 1 330 ? 19.278 1.927 -37.558 1.00 95.19 330 PHE A N 1
ATOM 2722 C CA . PHE A 1 330 ? 19.991 0.779 -38.125 1.00 95.19 330 PHE A CA 1
ATOM 2723 C C . PHE A 1 330 ? 21.430 1.117 -38.523 1.00 95.19 330 PHE A C 1
ATOM 2725 O O . PHE A 1 330 ? 22.314 0.312 -38.288 1.00 95.19 330 PHE A O 1
ATOM 2732 N N . HIS A 1 331 ? 21.681 2.312 -39.067 1.00 94.50 331 HIS A N 1
ATOM 2733 C CA . HIS A 1 331 ? 23.039 2.717 -39.439 1.00 94.50 331 HIS A CA 1
ATOM 2734 C C . HIS A 1 331 ? 23.919 2.956 -38.209 1.00 94.50 331 HIS A C 1
ATOM 2736 O O . HIS A 1 331 ? 25.088 2.580 -38.206 1.00 94.50 331 HIS A O 1
ATOM 2742 N N . ILE A 1 332 ? 23.337 3.535 -37.154 1.00 95.50 332 ILE A N 1
ATOM 2743 C CA . ILE A 1 332 ? 24.006 3.680 -35.857 1.00 95.50 332 ILE A CA 1
ATOM 2744 C C . ILE A 1 332 ? 24.421 2.299 -35.334 1.00 95.50 332 ILE A C 1
ATOM 2746 O O . ILE A 1 332 ? 25.591 2.085 -35.038 1.00 95.50 332 ILE A O 1
ATOM 2750 N N . LEU A 1 333 ? 23.478 1.350 -35.288 1.00 95.25 333 LEU A N 1
ATOM 2751 C CA . LEU A 1 333 ? 23.724 -0.006 -34.783 1.00 95.25 333 LEU A CA 1
ATOM 2752 C C . LEU A 1 333 ? 24.668 -0.834 -35.674 1.00 95.25 333 LEU A C 1
ATOM 2754 O O . LEU A 1 333 ? 25.334 -1.733 -35.171 1.00 95.25 333 LEU A O 1
ATOM 2758 N N . ASP A 1 334 ? 24.741 -0.541 -36.975 1.00 95.44 334 ASP A N 1
ATOM 2759 C CA . ASP A 1 334 ? 25.731 -1.137 -37.883 1.00 95.44 334 ASP A CA 1
ATOM 2760 C C . ASP A 1 334 ? 27.148 -0.583 -37.635 1.00 95.44 334 ASP A C 1
ATOM 2762 O O . ASP A 1 334 ? 28.136 -1.246 -37.957 1.00 95.44 334 ASP A O 1
ATOM 2766 N N . SER A 1 335 ? 27.254 0.636 -37.093 1.00 95.19 335 SER A N 1
ATOM 2767 C CA . SER A 1 335 ? 28.527 1.339 -36.890 1.00 95.19 335 SER A CA 1
ATOM 2768 C C . SER A 1 335 ? 29.145 1.067 -35.520 1.00 95.19 335 SER A C 1
ATOM 2770 O O . SER A 1 335 ? 30.366 0.940 -35.423 1.00 95.19 335 SER A O 1
ATOM 2772 N N . GLU A 1 336 ? 28.330 0.976 -34.465 1.00 94.38 336 GLU A N 1
ATOM 2773 C CA . GLU A 1 336 ? 28.800 0.731 -33.100 1.00 94.38 336 GLU A CA 1
ATOM 2774 C C . GLU A 1 336 ? 27.762 0.037 -32.204 1.00 94.38 336 GLU A C 1
ATOM 2776 O O . GLU A 1 336 ? 26.554 0.067 -32.449 1.00 94.38 336 GLU A O 1
ATOM 2781 N N . GLU A 1 337 ? 28.248 -0.590 -31.129 1.00 95.00 337 GLU A N 1
ATOM 2782 C CA . GLU A 1 337 ? 27.395 -1.148 -30.080 1.00 95.00 337 GLU A CA 1
ATOM 2783 C C . GLU A 1 337 ? 26.815 -0.031 -29.205 1.00 95.00 337 GLU A C 1
ATOM 2785 O O . GLU A 1 337 ? 27.515 0.894 -28.795 1.00 95.00 337 GLU A O 1
ATOM 2790 N N . VAL A 1 338 ? 25.530 -0.150 -28.867 1.00 94.50 338 VAL A N 1
ATOM 2791 C CA . VAL A 1 338 ? 24.802 0.841 -28.070 1.00 94.50 338 VAL A CA 1
ATOM 2792 C C . VAL A 1 338 ? 24.339 0.209 -26.762 1.00 94.50 338 VAL A C 1
ATOM 2794 O O . VAL A 1 338 ? 23.611 -0.784 -26.763 1.00 94.50 338 VAL A O 1
ATOM 2797 N N . ILE A 1 339 ? 24.719 0.820 -25.640 1.00 95.50 339 ILE A N 1
ATOM 2798 C CA . ILE A 1 339 ? 24.235 0.471 -24.300 1.00 95.50 339 ILE A CA 1
ATOM 2799 C C . ILE A 1 339 ? 23.362 1.617 -23.800 1.00 95.50 339 ILE A C 1
ATOM 2801 O O . ILE A 1 339 ? 23.760 2.773 -23.904 1.00 95.50 339 ILE A O 1
ATOM 2805 N N . LEU A 1 340 ? 22.194 1.280 -23.247 1.00 95.75 340 LEU A N 1
ATOM 2806 C CA . LEU A 1 340 ? 21.301 2.238 -22.601 1.00 95.75 340 LEU A CA 1
ATOM 2807 C C . LEU A 1 340 ? 21.262 2.014 -21.089 1.00 95.75 340 LEU A C 1
ATOM 2809 O O . LEU A 1 340 ? 21.053 0.885 -20.640 1.00 95.75 340 LEU A O 1
ATOM 2813 N N . TYR A 1 341 ? 21.409 3.081 -20.302 1.00 96.31 341 TYR A N 1
ATOM 2814 C CA . TYR A 1 341 ? 21.351 3.017 -18.841 1.00 96.31 341 TYR A CA 1
ATOM 2815 C C . TYR A 1 341 ? 20.095 3.684 -18.266 1.00 96.31 341 TYR A C 1
ATOM 2817 O O . TYR A 1 341 ? 20.032 4.891 -18.020 1.00 96.31 341 TYR A O 1
ATOM 2825 N N . HIS A 1 342 ? 19.066 2.875 -18.014 1.00 94.56 342 HIS A N 1
ATOM 2826 C CA . HIS A 1 342 ? 17.808 3.332 -17.418 1.00 94.56 342 HIS A CA 1
ATOM 2827 C C . HIS A 1 342 ? 17.909 3.477 -15.885 1.00 94.56 342 HIS A C 1
ATOM 2829 O O . HIS A 1 342 ? 18.633 2.715 -15.246 1.00 94.56 342 HIS A O 1
ATOM 2835 N N . PRO A 1 343 ? 17.181 4.429 -15.265 1.00 94.25 343 PRO A N 1
ATOM 2836 C CA . PRO A 1 343 ? 16.240 5.379 -15.870 1.00 94.25 343 PRO A CA 1
ATOM 2837 C C . PRO A 1 343 ? 16.895 6.696 -16.339 1.00 94.25 343 PRO A C 1
ATOM 2839 O O . PRO A 1 343 ? 16.189 7.669 -16.594 1.00 94.25 343 PRO A O 1
ATOM 2842 N N . TYR A 1 344 ? 18.228 6.770 -16.412 1.00 95.69 344 TYR A N 1
ATOM 2843 C CA . TYR A 1 344 ? 18.947 8.002 -16.762 1.00 95.69 344 TYR A CA 1
ATOM 2844 C C . TYR A 1 344 ? 18.836 8.345 -18.252 1.00 95.69 344 TYR A C 1
ATOM 2846 O O . TYR A 1 344 ? 18.725 9.509 -18.643 1.00 95.69 344 TYR A O 1
ATOM 2854 N N . GLU A 1 345 ? 18.815 7.313 -19.083 1.00 96.94 345 GLU A N 1
ATOM 2855 C CA . GLU A 1 345 ? 18.621 7.415 -20.519 1.00 96.94 345 GLU A CA 1
ATOM 2856 C C . GLU A 1 345 ? 17.208 6.988 -20.906 1.00 96.94 345 GLU A C 1
ATOM 2858 O O . GLU A 1 345 ? 16.591 6.121 -20.276 1.00 96.94 345 GLU A O 1
ATOM 2863 N N . SER A 1 346 ? 16.664 7.644 -21.927 1.00 95.94 346 SER A N 1
ATOM 2864 C CA . SER A 1 346 ? 15.303 7.410 -22.399 1.00 95.94 346 SER A CA 1
ATOM 2865 C C . SER A 1 346 ? 15.157 6.011 -22.997 1.00 95.94 346 SER A C 1
ATOM 2867 O O . SER A 1 346 ? 16.044 5.524 -23.690 1.00 95.94 346 SER A O 1
ATOM 2869 N N . PHE A 1 347 ? 13.999 5.382 -22.783 1.00 94.19 347 PHE A N 1
ATOM 2870 C CA . PHE A 1 347 ? 13.609 4.139 -23.464 1.00 94.19 347 PHE A CA 1
ATOM 2871 C C . PHE A 1 347 ? 13.085 4.388 -24.896 1.00 94.19 347 PHE A C 1
ATOM 2873 O O . PHE A 1 347 ? 12.814 3.463 -25.666 1.00 94.19 347 PHE A O 1
ATOM 2880 N N . GLU A 1 348 ? 12.929 5.657 -25.278 1.00 94.31 348 GLU A N 1
ATOM 2881 C CA . GLU A 1 348 ? 12.437 6.067 -26.592 1.00 94.31 348 GLU A CA 1
ATOM 2882 C C . GLU A 1 348 ? 13.238 5.486 -27.774 1.00 94.31 348 GLU A C 1
ATOM 2884 O O . GLU A 1 348 ? 12.590 5.018 -28.712 1.00 94.31 348 GLU A O 1
ATOM 2889 N N . PRO A 1 349 ? 14.587 5.406 -27.761 1.00 95.25 349 PRO A N 1
ATOM 2890 C CA . PRO A 1 349 ? 15.342 4.810 -28.865 1.00 95.25 349 PRO A CA 1
ATOM 2891 C C . PRO A 1 349 ? 14.960 3.350 -29.146 1.00 95.25 349 PRO A C 1
ATOM 2893 O O . PRO A 1 349 ? 14.827 2.969 -30.307 1.00 95.25 349 PRO A O 1
ATOM 2896 N N . VAL A 1 350 ? 14.680 2.551 -28.108 1.00 94.69 350 VAL A N 1
ATOM 2897 C CA . VAL A 1 350 ? 14.198 1.165 -28.263 1.00 94.69 350 VAL A CA 1
ATOM 2898 C C . VAL A 1 350 ? 12.818 1.147 -28.922 1.00 94.69 350 VAL A C 1
ATOM 2900 O O . VAL A 1 350 ? 12.564 0.376 -29.848 1.00 94.69 350 VAL A O 1
ATOM 2903 N N . THR A 1 351 ? 11.929 2.048 -28.501 1.00 94.12 351 THR A N 1
ATOM 2904 C CA . THR A 1 351 ? 10.601 2.192 -29.117 1.00 94.12 351 THR A CA 1
ATOM 2905 C C . THR A 1 351 ? 10.720 2.605 -30.591 1.00 94.12 351 THR A C 1
ATOM 2907 O O . THR A 1 351 ? 10.068 2.014 -31.455 1.00 94.12 351 THR A O 1
ATOM 2910 N N . LYS A 1 352 ? 11.603 3.563 -30.901 1.00 93.62 352 LYS A N 1
ATOM 2911 C CA . LYS A 1 352 ? 11.886 4.050 -32.259 1.00 93.62 352 LYS A CA 1
ATOM 2912 C C . LYS A 1 352 ? 12.496 2.961 -33.141 1.00 93.62 352 LYS A C 1
ATOM 2914 O O . LYS A 1 352 ? 12.134 2.885 -34.314 1.00 93.62 352 LYS A O 1
ATOM 2919 N N . LEU A 1 353 ? 13.356 2.094 -32.600 1.00 95.81 353 LEU A N 1
ATOM 2920 C CA . LEU A 1 353 ? 13.903 0.935 -33.314 1.00 95.81 353 LEU A CA 1
ATOM 2921 C C . LEU A 1 353 ? 12.781 0.025 -33.814 1.00 95.81 353 LEU A C 1
ATOM 2923 O O . LEU A 1 353 ? 12.704 -0.259 -35.007 1.00 95.81 353 LEU A O 1
ATOM 2927 N N . ILE A 1 354 ? 11.869 -0.368 -32.923 1.00 96.19 354 ILE A N 1
ATOM 2928 C CA . ILE A 1 354 ? 10.766 -1.279 -33.260 1.00 96.19 354 ILE A CA 1
ATOM 2929 C C . ILE A 1 354 ? 9.797 -0.611 -34.247 1.00 96.19 354 ILE A C 1
ATOM 2931 O O . ILE A 1 354 ? 9.378 -1.232 -35.224 1.00 96.19 354 ILE A O 1
ATOM 2935 N N . GLN A 1 355 ? 9.485 0.673 -34.054 1.00 95.56 355 GLN A N 1
ATOM 2936 C CA . GLN A 1 355 ? 8.644 1.443 -34.978 1.00 95.56 355 GLN A CA 1
ATOM 2937 C C . GLN A 1 355 ? 9.273 1.607 -36.369 1.00 95.56 355 GLN A C 1
ATOM 2939 O O . GLN A 1 355 ? 8.567 1.537 -37.378 1.00 95.56 355 GLN A O 1
ATOM 2944 N N . THR A 1 356 ? 10.588 1.823 -36.439 1.00 95.38 356 THR A N 1
ATOM 2945 C CA . THR A 1 356 ? 11.326 1.915 -37.707 1.00 95.38 356 THR A CA 1
ATOM 2946 C C . THR A 1 356 ? 11.345 0.550 -38.389 1.00 95.38 356 THR A C 1
ATOM 2948 O O . THR A 1 356 ? 10.995 0.449 -39.565 1.00 95.38 356 THR A O 1
ATOM 2951 N N . ALA A 1 357 ? 11.622 -0.515 -37.631 1.00 96.69 357 ALA A N 1
ATOM 2952 C CA . ALA A 1 357 ? 11.602 -1.887 -38.122 1.00 96.69 357 ALA A CA 1
ATOM 2953 C C . ALA A 1 357 ? 10.232 -2.303 -38.669 1.00 96.69 357 ALA A C 1
ATOM 2955 O O . ALA A 1 357 ? 10.157 -3.011 -39.668 1.00 96.69 357 ALA A O 1
ATOM 2956 N N . ALA A 1 358 ? 9.138 -1.832 -38.069 1.00 96.69 358 ALA A N 1
ATOM 2957 C CA . ALA A 1 358 ? 7.787 -2.116 -38.543 1.00 96.69 358 ALA A CA 1
ATOM 2958 C C . ALA A 1 358 ? 7.495 -1.537 -39.941 1.00 96.69 358 ALA A C 1
ATOM 2960 O O . ALA A 1 358 ? 6.751 -2.139 -40.727 1.00 96.69 358 ALA A O 1
ATOM 2961 N N . LYS A 1 359 ? 8.094 -0.386 -40.270 1.00 95.25 359 LYS A N 1
ATOM 2962 C CA . LYS A 1 359 ? 7.854 0.365 -41.515 1.00 95.25 359 LYS A CA 1
ATOM 2963 C C . LYS A 1 359 ? 8.872 0.067 -42.613 1.00 95.25 359 LYS A C 1
ATOM 2965 O O . LYS A 1 359 ? 8.514 0.135 -43.784 1.00 95.25 359 LYS A O 1
ATOM 2970 N N . ASP A 1 360 ? 10.108 -0.275 -42.259 1.00 95.81 360 ASP A N 1
ATOM 2971 C CA . ASP A 1 360 ? 11.181 -0.488 -43.232 1.00 95.81 360 ASP A CA 1
ATOM 2972 C C . ASP A 1 360 ? 10.870 -1.692 -44.152 1.00 95.81 360 ASP A C 1
ATOM 2974 O O . ASP A 1 360 ? 10.644 -2.801 -43.653 1.00 95.81 360 ASP A O 1
ATOM 2978 N N . PRO A 1 361 ? 10.830 -1.521 -45.489 1.00 95.19 361 PRO A N 1
ATOM 2979 C CA . PRO A 1 361 ? 10.594 -2.623 -46.423 1.00 95.19 361 PRO A CA 1
ATOM 2980 C C . PRO A 1 361 ? 11.718 -3.673 -46.439 1.00 95.19 361 PRO A C 1
ATOM 2982 O O . PRO A 1 361 ? 11.497 -4.777 -46.929 1.00 95.19 361 PRO A O 1
ATOM 2985 N N . LYS A 1 362 ? 12.913 -3.358 -45.923 1.00 95.88 362 LYS A N 1
ATOM 2986 C CA . LYS A 1 362 ? 14.054 -4.283 -45.851 1.00 95.88 362 LYS A CA 1
ATOM 2987 C C . LYS A 1 362 ? 13.985 -5.238 -44.657 1.00 95.88 362 LYS A C 1
ATOM 2989 O O . LYS A 1 362 ? 14.713 -6.228 -44.635 1.00 95.88 362 LYS A O 1
ATOM 2994 N N . VAL A 1 363 ? 13.129 -4.972 -43.670 1.00 97.56 363 VAL A N 1
ATOM 2995 C CA . VAL A 1 363 ? 12.975 -5.842 -42.497 1.00 97.56 363 VAL A CA 1
ATOM 2996 C C . VAL A 1 363 ? 12.050 -7.009 -42.828 1.00 97.56 363 VAL A C 1
ATOM 2998 O O . VAL A 1 363 ? 10.882 -6.814 -43.155 1.00 97.56 363 VAL A O 1
ATOM 3001 N N . LEU A 1 364 ? 12.569 -8.232 -42.697 1.00 97.50 364 LEU A N 1
ATOM 3002 C CA . LEU A 1 364 ? 11.830 -9.467 -42.989 1.00 97.50 364 LEU A CA 1
ATOM 3003 C C . LEU A 1 364 ? 11.067 -10.008 -41.774 1.00 97.50 364 LEU A C 1
ATOM 3005 O O . LEU A 1 364 ? 9.959 -10.528 -41.909 1.00 97.50 364 LEU A O 1
ATOM 3009 N N . SER A 1 365 ? 11.656 -9.898 -40.582 1.00 97.69 365 SER A N 1
ATOM 3010 C CA . SER A 1 365 ? 11.103 -10.490 -39.364 1.00 97.69 365 SER A CA 1
ATOM 3011 C C . SER A 1 365 ? 11.463 -9.708 -38.108 1.00 97.69 365 SER A C 1
ATOM 3013 O O . SER A 1 365 ? 12.570 -9.182 -38.018 1.00 97.69 365 SER A O 1
ATOM 3015 N N . ILE A 1 366 ? 10.572 -9.718 -37.115 1.00 97.88 366 ILE A N 1
ATOM 3016 C CA . ILE A 1 366 ? 10.799 -9.168 -35.773 1.00 97.88 366 ILE A CA 1
ATOM 3017 C C . ILE A 1 366 ? 10.513 -10.271 -34.753 1.00 97.88 366 ILE A C 1
ATOM 3019 O O . ILE A 1 366 ? 9.435 -10.865 -34.767 1.00 97.88 366 ILE A O 1
ATOM 3023 N N . ARG A 1 367 ? 11.470 -10.548 -33.865 1.00 97.50 367 ARG A N 1
ATOM 3024 C CA . ARG A 1 367 ? 11.313 -11.505 -32.762 1.00 97.50 367 ARG A CA 1
ATOM 3025 C C . ARG A 1 367 ? 11.548 -10.789 -31.441 1.00 97.50 367 ARG A C 1
ATOM 3027 O O . ARG A 1 367 ? 12.545 -10.085 -31.316 1.00 97.50 367 ARG A O 1
ATOM 3034 N N . ILE A 1 368 ? 10.637 -10.948 -30.487 1.00 95.56 368 ILE A N 1
ATOM 3035 C CA . ILE A 1 368 ? 10.680 -10.234 -29.207 1.00 95.56 368 ILE A CA 1
ATOM 3036 C C . ILE A 1 368 ? 10.068 -11.073 -28.083 1.00 95.56 368 ILE A C 1
ATOM 3038 O O . ILE A 1 368 ? 9.181 -11.891 -28.323 1.00 95.56 368 ILE A O 1
ATOM 3042 N N . THR A 1 369 ? 10.523 -10.842 -26.857 1.00 93.75 369 THR A N 1
ATOM 3043 C CA . THR A 1 369 ? 9.905 -11.371 -25.638 1.00 93.75 369 THR A CA 1
ATOM 3044 C C . THR A 1 369 ? 9.173 -10.237 -24.927 1.00 93.75 369 THR A C 1
ATOM 3046 O O . THR A 1 369 ? 9.725 -9.150 -24.767 1.00 93.75 369 THR A O 1
ATOM 3049 N N . LEU A 1 370 ? 7.929 -10.474 -24.523 1.00 88.25 370 LEU A N 1
ATOM 3050 C CA . LEU A 1 370 ? 7.040 -9.514 -23.884 1.00 88.25 370 LEU A CA 1
ATOM 3051 C C . LEU A 1 370 ? 6.559 -10.097 -22.560 1.00 88.25 370 LEU A C 1
ATOM 3053 O O . LEU A 1 370 ? 5.637 -10.893 -22.546 1.00 88.25 370 LEU A O 1
ATOM 3057 N N . TYR A 1 371 ? 7.154 -9.681 -21.449 1.00 79.69 371 TYR A N 1
ATOM 3058 C CA . TYR A 1 371 ? 6.750 -10.190 -20.141 1.00 79.69 371 TYR A CA 1
ATOM 3059 C C . TYR A 1 371 ? 5.524 -9.445 -19.590 1.00 79.69 371 TYR A C 1
ATOM 3061 O O . TYR A 1 371 ? 4.412 -9.966 -19.526 1.00 79.69 371 TYR A O 1
ATOM 3069 N N . ARG A 1 372 ? 5.707 -8.165 -19.253 1.00 73.56 372 ARG A N 1
ATOM 3070 C CA . ARG A 1 372 ? 4.640 -7.251 -18.847 1.00 73.56 372 ARG A CA 1
ATOM 3071 C C . ARG A 1 372 ? 4.681 -6.027 -19.727 1.00 73.56 372 ARG A C 1
ATOM 3073 O O . ARG A 1 372 ? 5.713 -5.380 -19.866 1.00 73.56 372 ARG A O 1
ATOM 3080 N N . VAL A 1 373 ? 3.542 -5.700 -20.318 1.00 71.06 373 VAL A N 1
ATOM 3081 C CA . VAL A 1 373 ? 3.444 -4.566 -21.229 1.00 71.06 373 VAL A CA 1
ATOM 3082 C C . VAL A 1 373 ? 2.392 -3.604 -20.706 1.00 71.06 373 VAL A C 1
ATOM 3084 O O . VAL A 1 373 ? 1.288 -4.015 -20.352 1.00 71.06 373 VAL A O 1
ATOM 3087 N N . GLY A 1 374 ? 2.743 -2.319 -20.630 1.00 69.25 374 GLY A N 1
ATOM 3088 C CA . GLY A 1 374 ? 1.821 -1.288 -20.162 1.00 69.25 374 GLY A CA 1
ATOM 3089 C C . GLY A 1 374 ? 0.547 -1.223 -21.010 1.00 69.25 374 GLY A C 1
ATOM 3090 O O . GLY A 1 374 ? 0.560 -1.510 -22.212 1.00 69.25 374 GLY A O 1
ATOM 3091 N N . THR A 1 375 ? -0.557 -0.801 -20.391 1.00 70.56 375 THR A N 1
ATOM 3092 C CA . THR A 1 375 ? -1.794 -0.461 -21.107 1.00 70.56 375 THR A CA 1
ATOM 3093 C C . THR A 1 375 ? -1.490 0.578 -22.187 1.00 70.56 375 THR A C 1
ATOM 3095 O O . THR A 1 375 ? -0.951 1.638 -21.878 1.00 70.56 375 THR A O 1
ATOM 3098 N N . ASN A 1 376 ? -1.841 0.273 -23.440 1.00 77.25 376 ASN A N 1
ATOM 3099 C CA . ASN A 1 376 ? -1.563 1.087 -24.635 1.00 77.25 376 ASN A CA 1
ATOM 3100 C C . ASN A 1 376 ? -0.072 1.229 -24.998 1.00 77.25 376 ASN A C 1
ATOM 3102 O O . ASN A 1 376 ? 0.385 2.305 -25.380 1.00 77.25 376 ASN A O 1
ATOM 3106 N N . SER A 1 377 ? 0.696 0.143 -24.902 1.00 87.69 377 SER A N 1
ATOM 3107 C CA . SER A 1 377 ? 2.111 0.153 -25.280 1.00 87.69 377 SER A CA 1
ATOM 3108 C C . SER A 1 377 ? 2.344 0.457 -26.773 1.00 87.69 377 SER A C 1
ATOM 3110 O O . SER A 1 377 ? 1.827 -0.265 -27.634 1.00 87.69 377 SER A O 1
ATOM 3112 N N . PRO A 1 378 ? 3.191 1.455 -27.110 1.00 90.38 378 PRO A N 1
ATOM 3113 C CA . PRO A 1 378 ? 3.543 1.771 -28.496 1.00 90.38 378 PRO A CA 1
ATOM 3114 C C . PRO A 1 378 ? 4.313 0.637 -29.187 1.00 90.38 378 PRO A C 1
ATOM 3116 O O . PRO A 1 378 ? 4.297 0.545 -30.413 1.00 90.38 378 PRO A O 1
ATOM 3119 N N . ILE A 1 379 ? 4.955 -0.246 -28.414 1.00 93.19 379 ILE A N 1
ATOM 3120 C CA . ILE A 1 379 ? 5.652 -1.429 -28.930 1.00 93.19 379 ILE A CA 1
ATOM 3121 C C . ILE A 1 379 ? 4.646 -2.423 -29.502 1.00 93.19 379 ILE A C 1
ATOM 3123 O O . ILE A 1 379 ? 4.834 -2.901 -30.615 1.00 93.19 379 ILE A O 1
ATOM 3127 N N . ILE A 1 380 ? 3.552 -2.696 -28.782 1.00 93.31 380 ILE A N 1
ATOM 3128 C CA . ILE A 1 380 ? 2.503 -3.613 -29.254 1.00 93.31 380 ILE A CA 1
ATOM 3129 C C . ILE A 1 380 ? 1.902 -3.100 -30.555 1.00 93.31 380 ILE A C 1
ATOM 3131 O O . ILE A 1 380 ? 1.781 -3.861 -31.512 1.00 93.31 380 ILE A O 1
ATOM 3135 N N . GLN A 1 381 ? 1.593 -1.802 -30.615 1.00 93.62 381 GLN A N 1
ATOM 3136 C CA . GLN A 1 381 ? 1.063 -1.202 -31.834 1.00 93.62 381 GLN A CA 1
ATOM 3137 C C . GLN A 1 381 ? 2.048 -1.338 -33.005 1.00 93.62 381 GLN A C 1
ATOM 3139 O O . GLN A 1 381 ? 1.654 -1.772 -34.083 1.00 93.62 381 GLN A O 1
ATOM 3144 N N . ALA A 1 382 ? 3.337 -1.062 -32.789 1.00 95.81 382 ALA A N 1
ATOM 3145 C CA . ALA A 1 382 ? 4.355 -1.207 -33.828 1.00 95.81 382 ALA A CA 1
ATOM 3146 C C . ALA A 1 382 ? 4.513 -2.661 -34.315 1.00 95.81 382 ALA A C 1
ATOM 3148 O O . ALA A 1 382 ? 4.702 -2.894 -35.507 1.00 95.81 382 ALA A O 1
ATOM 3149 N N . LEU A 1 383 ? 4.409 -3.648 -33.421 1.00 95.88 383 LEU A N 1
ATOM 3150 C CA . LEU A 1 383 ? 4.449 -5.068 -33.787 1.00 95.88 383 LEU A CA 1
ATOM 3151 C C . LEU A 1 383 ? 3.221 -5.481 -34.615 1.00 95.88 383 LEU A C 1
ATOM 3153 O O . LEU A 1 383 ? 3.366 -6.228 -35.583 1.00 95.88 383 LEU A O 1
ATOM 3157 N N . ILE A 1 384 ? 2.032 -4.967 -34.278 1.00 95.00 384 ILE A N 1
ATOM 3158 C CA . ILE A 1 384 ? 0.811 -5.157 -35.078 1.00 95.00 384 ILE A CA 1
ATOM 3159 C C . ILE A 1 384 ? 1.000 -4.553 -36.476 1.00 95.00 384 ILE A C 1
ATOM 3161 O O . ILE A 1 384 ? 0.738 -5.218 -37.479 1.00 95.00 384 ILE A O 1
ATOM 3165 N N . ASP A 1 385 ? 1.512 -3.324 -36.556 1.00 96.38 385 ASP A N 1
ATOM 3166 C CA . ASP A 1 385 ? 1.767 -2.641 -37.827 1.00 96.38 385 ASP A CA 1
ATOM 3167 C C . ASP A 1 385 ? 2.788 -3.411 -38.684 1.00 96.38 385 ASP A C 1
ATOM 3169 O O . ASP A 1 385 ? 2.609 -3.557 -39.893 1.00 96.38 385 ASP A O 1
ATOM 3173 N N . ALA A 1 386 ? 3.838 -3.961 -38.066 1.00 97.31 386 ALA A N 1
ATOM 3174 C CA . ALA A 1 386 ? 4.832 -4.788 -38.746 1.00 97.31 386 ALA A CA 1
ATOM 3175 C C . ALA A 1 386 ? 4.206 -6.043 -39.374 1.00 97.31 386 ALA A C 1
ATOM 3177 O O . ALA A 1 386 ? 4.478 -6.344 -40.539 1.00 97.31 386 ALA A O 1
ATOM 3178 N N . ALA A 1 387 ? 3.349 -6.746 -38.624 1.00 96.56 387 ALA A N 1
ATOM 3179 C CA . ALA A 1 387 ? 2.642 -7.929 -39.109 1.00 96.56 387 ALA A CA 1
ATOM 3180 C C . ALA A 1 387 ? 1.694 -7.585 -40.271 1.00 96.56 387 ALA A C 1
ATOM 3182 O O . ALA A 1 387 ? 1.692 -8.275 -41.290 1.00 96.56 387 ALA A O 1
ATOM 3183 N N . ASN A 1 388 ? 0.957 -6.474 -40.165 1.00 96.31 388 ASN A N 1
ATOM 3184 C CA . ASN A 1 388 ? 0.091 -5.974 -41.239 1.00 96.31 388 ASN A CA 1
ATOM 3185 C C . ASN A 1 388 ? 0.877 -5.599 -42.506 1.00 96.31 388 ASN A C 1
ATOM 3187 O O . ASN A 1 388 ? 0.389 -5.793 -43.616 1.00 96.31 388 ASN A O 1
ATOM 3191 N N . ASN A 1 389 ? 2.118 -5.130 -42.353 1.00 95.50 389 ASN A N 1
ATOM 3192 C CA . ASN A 1 389 ? 3.039 -4.849 -43.458 1.00 95.50 389 ASN A CA 1
ATOM 3193 C C . ASN A 1 389 ? 3.721 -6.112 -44.030 1.00 95.50 389 ASN A C 1
ATOM 3195 O O . ASN A 1 389 ? 4.691 -5.991 -44.779 1.00 95.50 389 ASN A O 1
ATOM 3199 N N . GLY A 1 390 ? 3.255 -7.314 -43.675 1.00 94.94 390 GLY A N 1
ATOM 3200 C CA . GLY A 1 390 ? 3.731 -8.587 -44.226 1.00 94.94 390 GLY A CA 1
ATOM 3201 C C . GLY A 1 390 ? 5.031 -9.113 -43.614 1.00 94.94 390 GLY A C 1
ATOM 3202 O O . GLY A 1 390 ? 5.616 -10.051 -44.153 1.00 94.94 390 GLY A O 1
ATOM 3203 N N . LYS A 1 391 ? 5.499 -8.532 -42.502 1.00 97.62 391 LYS A N 1
ATOM 3204 C CA . LYS A 1 391 ? 6.708 -8.990 -41.801 1.00 97.62 391 LYS A CA 1
ATOM 3205 C C . LYS A 1 391 ? 6.388 -10.194 -40.920 1.00 97.62 391 LYS A C 1
ATOM 3207 O O . LYS A 1 391 ? 5.323 -10.262 -40.308 1.00 97.62 391 LYS A O 1
ATOM 3212 N N . GLN A 1 392 ? 7.332 -11.122 -40.783 1.00 97.50 392 GLN A N 1
ATOM 3213 C CA . GLN A 1 3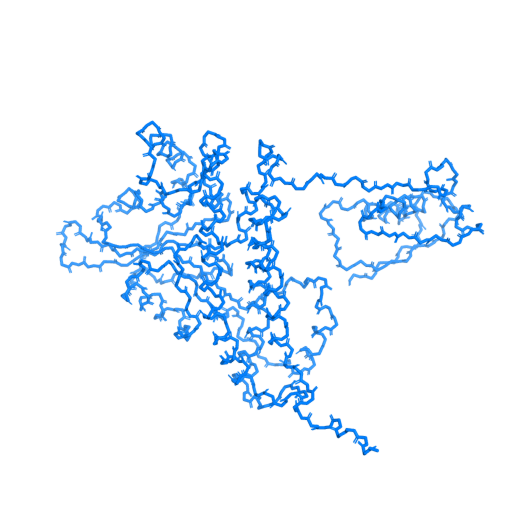92 ? 7.184 -12.241 -39.854 1.00 97.50 392 GLN A CA 1
ATOM 3214 C C . GLN A 1 392 ? 7.419 -11.762 -38.414 1.00 97.50 392 GLN A C 1
ATOM 3216 O O . GLN A 1 392 ? 8.560 -11.582 -37.991 1.00 97.50 392 GLN A O 1
ATOM 3221 N N . VAL A 1 393 ? 6.347 -11.569 -37.648 1.00 97.25 393 VAL A N 1
ATOM 3222 C CA . VAL A 1 393 ? 6.428 -11.151 -36.241 1.00 97.25 393 VAL A CA 1
ATOM 3223 C C . VAL A 1 393 ? 6.244 -12.356 -35.323 1.00 97.25 393 VAL A C 1
ATOM 3225 O O . VAL A 1 393 ? 5.307 -13.135 -35.478 1.00 97.25 393 VAL A O 1
ATOM 3228 N N . THR A 1 394 ? 7.141 -12.528 -34.356 1.00 96.44 394 THR A N 1
ATOM 3229 C CA . THR A 1 394 ? 7.032 -13.546 -33.304 1.00 96.44 394 THR A CA 1
ATOM 3230 C C . THR A 1 394 ? 7.230 -12.881 -31.952 1.00 96.44 394 THR A C 1
ATOM 3232 O O . THR A 1 394 ? 8.292 -12.324 -31.687 1.00 96.44 394 THR A O 1
ATOM 3235 N N . ALA A 1 395 ? 6.208 -12.948 -31.103 1.00 92.56 395 ALA A N 1
ATOM 3236 C CA . ALA A 1 395 ? 6.269 -12.470 -29.731 1.00 92.56 395 ALA A CA 1
ATOM 3237 C C . ALA A 1 395 ? 6.120 -13.658 -28.776 1.00 92.56 395 ALA A C 1
ATOM 3239 O O . ALA A 1 395 ? 5.136 -14.392 -28.867 1.00 92.56 395 ALA A O 1
ATOM 3240 N N . MET A 1 396 ? 7.094 -13.853 -27.891 1.00 91.06 396 MET A N 1
ATOM 3241 C CA . MET A 1 396 ? 6.965 -14.765 -26.755 1.00 91.06 396 MET A CA 1
ATOM 3242 C C . MET A 1 396 ? 6.373 -13.973 -25.594 1.00 91.06 396 MET A C 1
ATOM 3244 O O . MET A 1 396 ? 6.963 -12.967 -25.208 1.00 91.06 396 MET A O 1
ATOM 3248 N N . VAL A 1 397 ? 5.206 -14.388 -25.106 1.00 83.50 397 VAL A N 1
ATOM 3249 C CA . VAL A 1 397 ? 4.478 -13.728 -24.010 1.00 83.50 397 VAL A CA 1
ATOM 3250 C C . VAL A 1 397 ? 4.522 -14.600 -22.772 1.00 83.50 397 VAL A C 1
ATOM 3252 O O . VAL A 1 397 ? 4.269 -15.817 -22.940 1.00 83.50 397 VAL A O 1
#

Nearest PDB structures (foldseek):
  2o8r-assembly1_A  TM=8.895E-01  e=2.241E-23  Porphyromonas gingivalis
  1xdo-assembly1_A  TM=7.998E-01  e=4.436E-23  Escherichia coli
  2o8r-assembly1_B  TM=7.682E-01  e=3.452E-20  Porphyromonas gingivalis
  1sfl-assembly1_B  TM=5.594E-01  e=3.788E+00  Staphylococcus aureus subsp. aureus MRSA252
  5e5b-assembly1_A  TM=3.729E-01  e=3.788E+00  Homo sapiens

Secondary structure (DSSP, 8-state):
-PPP-TT-GGGS--HHHHHHHHHHHHHHHTT-TTS-HHHHHHHHHHHHHHHHHHIIIIIHHHHHHHHTT----STT---HHHHHHHHHHHHHHHHHHHHHHHHHHHHHHHHTT-EE--GGGS-HHHHHHHHHHIIIIITTT-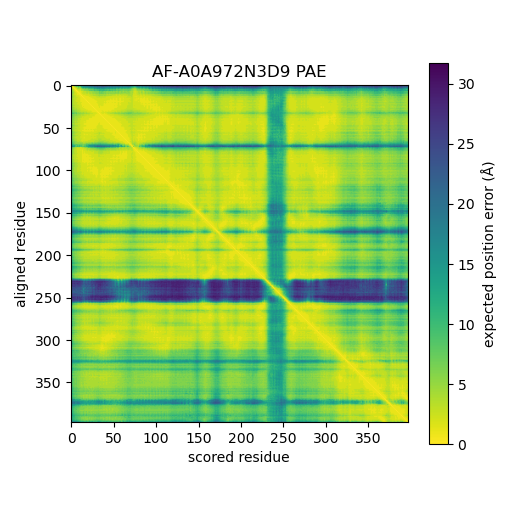EEEEESSSSPPPPPPTT-EEEEEEEEESS-TT-EEEEEEEE-TTS-SEEEETTTEEEEHHHHHHHTHHHHSTTEEEEEEEEEEEEE--S----GGGHHHHHHHHHTT-S---TT-EEEEEEETT--HHHHHHHHHHH---GGGEEEESS-S-GGGGHHHHT-STTGGGSPPPP-PBPPTTTTSSS-HHHHHHHS-----TTTB-SHHHHHHHHHHHH-TT--EEEEE-SS--TT-HHHHHHHHHHHTT-EEEEE-

Foldseek 3Di:
DDDDDLLPLVVDDDPLVVLVVVLVVLLVVLVDPVFFLLVSLVSLLVSQVSVLVCLQAVLQLLVQCVVVVNQAQDSNRHGSVNSNVVVLVSCLVVQVVSQVSVVVSQVVLVVVVAHEDFLVPDDPVVVVVLVVCCVPPPLVPKDKFWDDPVGHDDDADAFWKKKKFWKAQQVHRVDITIIIITGDPVDQQWDDDPQRYTHGVNRSCVVCVCVNDPRIDTPDMKMKTWHWRDPDDDDPPCPVVVVSSVVPHPDDDPHGQTRAMEMAQRDDVVSVCVVCVPNVYDPSRYHHDPDDPSSNSSVVVSVRPVVCVSHDPDQDAAADPPLPDPDDLVVVVVVDDDDDDPPNHDPVSVLVNLLCLLPDPPRAEDEEECDDADDPHSNVVSLVSSVVVVHHYHYHD